Protein 1C96 (pdb70)

InterPro domains:
  IPR000573 Aconitase A/isopropylmalate dehydratase small subunit, swivel domain [PF00694] (583-711)
  IPR001030 Aconitase/3-isopropylmalate dehydratase large subunit, alpha/beta/alpha domain [PF00330] (67-503)
  IPR001030 Aconitase/3-isopropylmalate dehydratase large subunit, alpha/beta/alpha domain [PR00415] (140-153)
  IPR001030 Aconitase/3-isopropylmalate dehydratase large subunit, alpha/beta/alpha domain [PR00415] (163-171)
  IPR001030 Aconitase/3-isopropylmalate dehydratase large subunit, alpha/beta/alpha domain [PR00415] (183-196)
  IPR001030 Aconitase/3-isopropylmalate dehydratase large subunit, alpha/beta/alpha domain [PR00415] (197-212)
  IPR001030 Aconitase/3-isopropylmalate dehydratase large subunit, alpha/beta/alpha domain [PR00415] (259-272)
  IPR001030 Aconitase/3-isopropylmalate dehydratase large subunit, alpha/beta/alpha domain [PR00415] (273-286)
  IPR001030 Aconitase/3-isopropylmalate dehydratase large subunit, alpha/beta/alpha domain [PR00415] (347-361)
  IPR001030 Aconitase/3-isopropylmalate dehydratase large subunit, alpha/beta/alpha domain [PR00415] (381-392)
  IPR001030 Aconitase/3-isopropylmalate dehydratase large subunit, alpha/beta/alpha domain [PR00415] (440-453)
  IPR006248 Aconitase, mitochondrial-like [TIGR01340] (45-775)
  IPR015928 Aconitase/3-isopropylmalate dehydratase, swivel [G3DSA:3.20.19.10] (561-780)
  IPR015931 Aconitase/3-isopropylmalate dehydratase large subunit, alpha/beta/alpha, subdomain 1/3 [G3DSA:3.30.499.10] (29-228)
  IPR015931 Aconitase/3-isopropylmalate dehydratase large subunit, alpha/beta/alpha, subdomain 1/3 [G3DSA:3.30.499.10] (346-517)
  IPR015932 Aconitase, domain 2 [G3DSA:3.40.1060.10] (229-345)
  IPR018136 Aconitase family, 4Fe-4S cluster binding site [PS00450] (377-393)
  IPR018136 Aconitase family, 4Fe-4S cluster binding site [PS01244] (440-453)
  IPR036008 Aconitase, iron-sulfur domain [SSF53732] (33-550)
  IPR050926 Aconitase/IPM Isomerase [PTHR43160] (11-779)

Radius of gyration: 25.07 Å; Cα contacts (8 Å, |Δi|>4): 1935; chains: 1; bounding box: 54×72×79 Å

Structure (mmCIF, N/CA/C/O backbone):
data_1C96
#
_entry.id   1C96
#
_cell.length_a   176.1
_cell.length_b   71.4
_cell.length_c   71.8
_cell.angle_alpha   90
_cell.angle_beta   90
_cell.angle_gamma   90
#
_symmetry.space_group_name_H-M   'P 21 21 2'
#
loop_
_entity.id
_entity.type
_entity.pdbx_description
1 polymer 'MITOCHONDRIAL ACONITASE'
2 non-polymer 'CITRATE ANION'
3 non-polymer 'IRON/SULFUR CLUSTER'
4 non-polymer 'OXYGEN ATOM'
5 water water
#
loop_
_atom_site.group_PDB
_atom_site.id
_atom_site.type_symbol
_atom_site.label_atom_id
_atom_site.label_alt_id
_atom_site.label_comp_id
_atom_site.label_asym_id
_atom_site.label_entity_id
_atom_site.label_seq_id
_atom_site.pdbx_PDB_ins_code
_atom_site.Cartn_x
_atom_site.Cartn_y
_atom_site.Cartn_z
_atom_site.occupancy
_atom_site.B_iso_or_equiv
_atom_site.auth_seq_id
_atom_site.auth_comp_id
_atom_site.auth_asym_id
_atom_site.auth_atom_id
_atom_site.pdbx_PDB_model_num
ATOM 1 N N . ARG A 1 1 ? 65.266 102.496 83.903 1.00 41.28 2 ARG A N 1
ATOM 2 C CA . ARG A 1 1 ? 64.907 101.149 83.531 1.00 41.26 2 ARG A CA 1
ATOM 3 C C . ARG A 1 1 ? 63.838 101.166 82.452 1.00 40.36 2 ARG A C 1
ATOM 4 O O . ARG A 1 1 ? 62.795 101.812 82.562 1.00 40.38 2 ARG A O 1
ATOM 12 N N . ALA A 1 2 ? 64.140 100.448 81.362 1.00 39.32 3 ALA A N 1
ATOM 13 C CA . ALA A 1 2 ? 63.256 100.355 80.196 1.00 37.75 3 ALA A CA 1
ATOM 14 C C . ALA A 1 2 ? 62.171 99.330 80.433 1.00 36.53 3 ALA A C 1
ATOM 15 O O . ALA A 1 2 ? 62.388 98.385 81.193 1.00 36.44 3 ALA A O 1
ATOM 17 N N . LYS A 1 3 ? 61.001 99.583 79.850 1.00 35.43 4 LYS A N 1
ATOM 18 C CA . LYS A 1 3 ? 59.804 98.759 79.912 1.00 34.42 4 LYS A CA 1
ATOM 19 C C . LYS A 1 3 ? 59.320 98.417 78.501 1.00 33.58 4 LYS A C 1
ATOM 20 O O . LYS A 1 3 ? 58.368 98.967 77.933 1.00 33.76 4 LYS A O 1
ATOM 26 N N . VAL A 1 4 ? 60.072 97.451 77.940 1.00 32.43 5 VAL A N 1
ATOM 27 C CA . VAL A 1 4 ? 59.923 96.931 76.593 1.00 31.12 5 VAL A CA 1
ATOM 28 C C . VAL A 1 4 ? 59.401 95.498 76.804 1.00 30.79 5 VAL A C 1
ATOM 29 O O . VAL A 1 4 ? 60.043 94.638 77.408 1.00 30.27 5 VAL A O 1
ATOM 33 N N . ALA A 1 5 ? 58.203 95.224 76.320 1.00 30.52 6 ALA A N 1
ATOM 34 C CA . ALA A 1 5 ? 57.596 93.915 76.454 1.00 30.19 6 ALA A CA 1
ATOM 35 C C . ALA A 1 5 ? 58.234 92.873 75.622 1.00 29.86 6 ALA A C 1
ATOM 36 O O . ALA A 1 5 ? 58.660 93.089 74.515 1.00 29.46 6 ALA A O 1
ATOM 38 N N . MET A 1 6 ? 58.321 91.714 76.220 1.00 29.89 7 MET A N 1
ATOM 39 C CA . MET A 1 6 ? 58.785 90.461 75.627 1.00 30.04 7 MET A CA 1
ATOM 40 C C . MET A 1 6 ? 58.154 90.053 74.296 1.00 29.51 7 MET A C 1
ATOM 41 O O . MET A 1 6 ? 58.841 89.485 73.454 1.00 29.18 7 MET A O 1
ATOM 46 N N . SER A 1 7 ? 56.870 90.300 74.110 1.00 29.42 8 SER A N 1
ATOM 47 C CA . SER A 1 7 ? 56.180 90.001 72.874 1.00 29.58 8 SER A CA 1
ATOM 48 C C . SER A 1 7 ? 54.952 90.866 72.772 1.00 30.17 8 SER A C 1
ATOM 49 O O . SER A 1 7 ? 54.611 91.565 73.717 1.00 29.98 8 SER A O 1
ATOM 52 N N . HIS A 1 8 ? 54.260 90.815 71.646 1.00 30.88 9 HIS A N 1
ATOM 53 C CA . HIS A 1 8 ? 53.001 91.520 71.501 1.00 31.78 9 HIS A CA 1
ATOM 54 C C . HIS A 1 8 ? 51.839 90.949 72.313 1.00 31.65 9 HIS A C 1
ATOM 55 O O . HIS A 1 8 ? 50.779 91.568 72.431 1.00 31.68 9 HIS A O 1
ATOM 62 N N . PHE A 1 9 ? 52.031 89.770 72.906 1.00 31.34 10 PHE A N 1
ATOM 63 C CA . PHE A 1 9 ? 51.024 89.032 73.653 1.00 31.42 10 PHE A CA 1
ATOM 64 C C . PHE A 1 9 ? 51.178 89.174 75.161 1.00 31.39 10 PHE A C 1
ATOM 65 O O . PHE A 1 9 ? 50.243 88.882 75.898 1.00 31.40 10 PHE A O 1
ATOM 73 N N . GLU A 1 10 ? 52.346 89.584 75.680 1.00 31.77 11 GLU A N 1
ATOM 74 C CA . GLU A 1 10 ? 52.575 89.754 77.119 1.00 32.00 11 GLU A CA 1
ATOM 75 C C . GLU A 1 10 ? 53.205 91.118 77.372 1.00 32.51 11 GLU A C 1
ATOM 76 O O . GLU A 1 10 ? 54.409 91.271 77.607 1.00 32.44 11 GLU A O 1
ATOM 82 N N . PRO A 1 11 ? 52.341 92.146 77.317 1.00 33.26 12 PRO A N 1
ATOM 83 C CA . PRO A 1 11 ? 52.676 93.558 77.490 1.00 33.77 12 PRO A CA 1
ATOM 84 C C . PRO A 1 11 ? 53.117 94.062 78.853 1.00 34.08 12 PRO A C 1
ATOM 85 O O . PRO A 1 11 ? 53.738 95.099 79.002 1.00 34.45 12 PRO A O 1
ATOM 89 N N . HIS A 1 12 ? 52.845 93.226 79.833 1.00 34.51 13 HIS A N 1
ATOM 90 C CA . HIS A 1 12 ? 53.099 93.382 81.249 1.00 34.85 13 HIS A CA 1
ATOM 91 C C . HIS A 1 12 ? 54.400 92.629 81.624 1.00 34.23 13 HIS A C 1
ATOM 92 O O . HIS A 1 12 ? 54.880 92.786 82.752 1.00 33.85 13 HIS A O 1
ATOM 99 N N . GLU A 1 13 ? 54.988 91.821 80.705 1.00 33.92 14 GLU A N 1
ATOM 100 C CA . GLU A 1 13 ? 56.250 91.073 80.880 1.00 33.74 14 GLU A CA 1
ATOM 101 C C . GLU A 1 13 ? 57.385 91.703 80.080 1.00 33.13 14 GLU A C 1
ATOM 102 O O . GLU A 1 13 ? 57.450 91.583 78.857 1.00 32.93 14 GLU A O 1
ATOM 108 N N . TYR A 1 14 ? 58.312 92.316 80.814 1.00 32.66 15 TYR A N 1
ATOM 109 C CA . TYR A 1 14 ? 59.408 93.052 80.221 1.00 31.97 15 TYR A CA 1
ATOM 110 C C . TYR A 1 14 ? 60.683 92.252 80.076 1.00 31.22 15 TYR A C 1
ATOM 111 O O . TYR A 1 14 ? 60.944 91.314 80.819 1.00 30.68 15 TYR A O 1
ATOM 120 N N . ILE A 1 15 ? 61.450 92.679 79.063 1.00 30.96 16 ILE A N 1
ATOM 121 C CA . ILE A 1 15 ? 62.805 92.207 78.844 1.00 30.54 16 ILE A CA 1
ATOM 122 C C . ILE A 1 15 ? 63.695 92.778 79.949 1.00 30.60 16 ILE A C 1
ATOM 123 O O . ILE A 1 15 ? 63.683 93.954 80.328 1.00 30.12 16 ILE A O 1
ATOM 128 N N . ARG A 1 16 ? 64.464 91.828 80.480 1.00 30.58 17 ARG A N 1
ATOM 129 C CA . ARG A 1 16 ? 65.371 92.065 81.591 1.00 30.38 17 ARG A CA 1
ATOM 130 C C . ARG A 1 16 ? 66.843 92.078 81.254 1.00 29.70 17 ARG A C 1
ATOM 131 O O . ARG A 1 16 ? 67.624 91.261 81.720 1.00 29.12 17 ARG A O 1
ATOM 139 N N . TYR A 1 17 ? 67.263 93.062 80.479 1.00 29.12 18 TYR A N 1
ATOM 140 C CA . TYR A 1 17 ? 68.658 93.137 80.103 1.00 28.51 18 TYR A CA 1
ATOM 141 C C . TYR A 1 17 ? 69.461 93.711 81.220 1.00 28.65 18 TYR A C 1
ATOM 142 O O . TYR A 1 17 ? 70.655 93.488 81.291 1.00 28.31 18 TYR A O 1
ATOM 151 N N . ASP A 1 18 ? 68.824 94.463 82.092 1.00 29.35 19 ASP A N 1
ATOM 152 C CA . ASP A 1 18 ? 69.486 94.932 83.292 1.00 30.68 19 ASP A CA 1
ATOM 153 C C . ASP A 1 18 ? 69.779 93.785 84.245 1.00 30.44 19 ASP A C 1
ATOM 154 O O . ASP A 1 18 ? 70.828 93.761 84.868 1.00 30.54 19 ASP A O 1
ATOM 159 N N . LEU A 1 19 ? 68.922 92.786 84.361 1.00 30.34 20 LEU A N 1
ATOM 160 C CA . LEU A 1 19 ? 69.258 91.621 85.145 1.00 30.74 20 LEU A CA 1
ATOM 161 C C . LEU A 1 19 ? 70.368 90.796 84.525 1.00 30.28 20 LEU A C 1
ATOM 162 O O . LEU A 1 19 ? 71.211 90.308 85.246 1.00 30.24 20 LEU A O 1
ATOM 167 N N . LEU A 1 20 ? 70.336 90.608 83.200 1.00 30.00 21 LEU A N 1
ATOM 168 C CA . LEU A 1 20 ? 71.366 89.929 82.454 1.00 29.76 21 LEU A CA 1
ATOM 169 C C . LEU A 1 20 ? 72.733 90.575 82.702 1.00 29.86 21 LEU A C 1
ATOM 170 O O . LEU A 1 20 ? 73.658 89.912 83.130 1.00 29.19 21 LEU A O 1
ATOM 175 N N . GLU A 1 21 ? 72.834 91.893 82.492 1.00 30.63 22 GLU A N 1
ATOM 176 C CA . GLU A 1 21 ? 74.045 92.662 82.724 1.00 31.20 22 GLU A CA 1
ATOM 177 C C . GLU A 1 21 ? 74.543 92.602 84.163 1.00 31.19 22 GLU A C 1
ATOM 178 O O . GLU A 1 21 ? 75.741 92.478 84.452 1.00 31.04 22 GLU A O 1
ATOM 184 N N . LYS A 1 22 ? 73.562 92.671 85.058 1.00 31.47 23 LYS A N 1
ATOM 185 C CA . LYS A 1 22 ? 73.844 92.544 86.460 1.00 31.65 23 LYS A CA 1
ATOM 186 C C . LYS A 1 22 ? 74.501 91.228 86.749 1.00 31.62 23 LYS A C 1
ATOM 187 O O . LYS A 1 22 ? 75.462 91.198 87.502 1.00 31.58 23 LYS A O 1
ATOM 193 N N . ASN A 1 23 ? 74.043 90.147 86.142 1.00 31.91 24 ASN A N 1
ATOM 194 C CA . ASN A 1 23 ? 74.594 88.840 86.440 1.00 32.29 24 ASN A CA 1
ATOM 195 C C . ASN A 1 23 ? 75.848 88.537 85.678 1.00 32.85 24 ASN A C 1
ATOM 196 O O . ASN A 1 23 ? 76.676 87.871 86.287 1.00 32.96 24 ASN A O 1
ATOM 201 N N . ILE A 1 24 ? 76.021 89.050 84.442 1.00 33.26 25 ILE A N 1
ATOM 202 C CA . ILE A 1 24 ? 77.247 88.885 83.663 1.00 34.05 25 ILE A CA 1
ATOM 203 C C . ILE A 1 24 ? 78.363 89.577 84.423 1.00 34.99 25 ILE A C 1
ATOM 204 O O . ILE A 1 24 ? 79.473 89.042 84.483 1.00 35.58 25 ILE A O 1
ATOM 209 N N . ASP A 1 25 ? 78.078 90.728 85.051 1.00 35.71 26 ASP A N 1
ATOM 210 C CA . ASP A 1 25 ? 79.135 91.429 85.743 1.00 36.45 26 ASP A CA 1
ATOM 211 C C . ASP A 1 25 ? 79.542 90.700 86.990 1.00 36.26 26 ASP A C 1
ATOM 212 O O . ASP A 1 25 ? 80.729 90.526 87.218 1.00 37.00 26 ASP A O 1
ATOM 217 N N . ILE A 1 26 ? 78.614 90.141 87.720 1.00 35.79 27 ILE A N 1
ATOM 218 C CA . ILE A 1 26 ? 78.960 89.310 88.863 1.00 35.59 27 ILE A CA 1
ATOM 219 C C . ILE A 1 26 ? 79.830 88.109 88.444 1.00 35.54 27 ILE A C 1
ATOM 220 O O . ILE A 1 26 ? 80.821 87.822 89.110 1.00 35.70 27 ILE A O 1
ATOM 225 N N . VAL A 1 27 ? 79.516 87.423 87.349 1.00 35.07 28 VAL A N 1
ATOM 226 C CA . VAL A 1 27 ? 80.198 86.234 86.949 1.00 34.95 28 VAL A CA 1
ATOM 227 C C . VAL A 1 27 ? 81.550 86.572 86.359 1.00 35.77 28 VAL A C 1
ATOM 228 O O . VAL A 1 27 ? 82.490 85.861 86.746 1.00 35.47 28 VAL A O 1
ATOM 232 N N . ARG A 1 28 ? 81.740 87.581 85.465 1.00 36.65 29 ARG A N 1
ATOM 233 C CA . ARG A 1 28 ? 83.116 87.820 84.993 1.00 37.77 29 ARG A CA 1
ATOM 234 C C . ARG A 1 28 ? 84.021 88.366 86.140 1.00 37.64 29 ARG A C 1
ATOM 235 O O . ARG A 1 28 ? 85.245 88.226 86.136 1.00 37.82 29 ARG A O 1
ATOM 243 N N . LYS A 1 29 ? 83.464 88.956 87.206 1.00 37.62 30 LYS A N 1
ATOM 244 C CA . LYS A 1 29 ? 84.235 89.327 88.394 1.00 37.02 30 LYS A CA 1
ATOM 245 C C . LYS A 1 29 ? 84.761 88.064 89.067 1.00 35.94 30 LYS A C 1
ATOM 246 O O . LYS A 1 29 ? 85.822 88.093 89.675 1.00 36.08 30 LYS A O 1
ATOM 252 N N . ARG A 1 30 ? 84.054 86.944 88.994 1.00 34.58 31 ARG A N 1
ATOM 253 C CA . ARG A 1 30 ? 84.542 85.702 89.533 1.00 33.13 31 ARG A CA 1
ATOM 254 C C . ARG A 1 30 ? 85.465 84.976 88.553 1.00 32.84 31 ARG A C 1
ATOM 255 O O . ARG A 1 30 ? 86.487 84.447 88.977 1.00 32.61 31 ARG A O 1
ATOM 263 N N . LEU A 1 31 ? 85.181 84.974 87.232 1.00 32.64 32 LEU A N 1
ATOM 264 C CA . LEU A 1 31 ? 85.936 84.155 86.285 1.00 31.92 32 LEU A CA 1
ATOM 265 C C . LEU A 1 31 ? 87.135 84.867 85.737 1.00 31.57 32 LEU A C 1
ATOM 266 O O . LEU A 1 31 ? 88.088 84.205 85.358 1.00 31.41 32 LEU A O 1
ATOM 271 N N . ASN A 1 32 ? 87.112 86.200 85.734 1.00 31.49 33 ASN A N 1
ATOM 272 C CA . ASN A 1 32 ? 88.192 87.061 85.222 1.00 31.40 33 ASN A CA 1
ATOM 273 C C . ASN A 1 32 ? 88.771 86.745 83.826 1.00 30.71 33 ASN A C 1
ATOM 274 O O . ASN A 1 32 ? 89.991 86.822 83.569 1.00 30.79 33 ASN A O 1
ATOM 279 N N . ARG A 1 33 ? 87.900 86.416 82.854 1.00 29.62 34 ARG A N 1
ATOM 280 C CA . ARG A 1 33 ? 88.343 86.090 81.498 1.00 28.51 34 ARG A CA 1
ATOM 281 C C . ARG A 1 33 ? 87.253 86.587 80.577 1.00 27.61 34 ARG A C 1
ATOM 282 O O . ARG A 1 33 ? 86.132 86.876 81.025 1.00 27.73 34 ARG A O 1
ATOM 290 N N . PRO A 1 34 ? 87.539 86.728 79.286 1.00 26.81 35 PRO A N 1
ATOM 291 C CA . PRO A 1 34 ? 86.534 86.933 78.266 1.00 26.14 35 PRO A CA 1
ATOM 292 C C . PRO A 1 34 ? 85.542 85.778 78.264 1.00 25.74 35 PRO A C 1
ATOM 293 O O . PRO A 1 34 ? 85.920 84.649 78.555 1.00 25.47 35 PRO A O 1
ATOM 297 N N . LEU A 1 35 ? 84.273 86.132 78.004 1.00 25.31 36 LEU A N 1
ATOM 298 C CA . LEU A 1 35 ? 83.147 85.251 77.969 1.00 25.05 36 LEU A CA 1
ATOM 299 C C . LEU A 1 35 ? 82.725 85.110 76.535 1.00 24.96 36 LEU A C 1
ATOM 300 O O . LEU A 1 35 ? 82.727 86.095 75.803 1.00 25.40 36 LEU A O 1
ATOM 305 N N . THR A 1 36 ? 82.290 83.944 76.059 1.00 24.57 37 THR A N 1
ATOM 306 C CA . THR A 1 36 ? 81.774 83.854 74.713 1.00 23.88 37 THR A CA 1
ATOM 307 C C . THR A 1 36 ? 80.376 84.446 74.742 1.00 24.19 37 THR A C 1
ATOM 308 O O . THR A 1 36 ? 79.890 84.791 75.824 1.00 24.37 37 THR A O 1
ATOM 312 N N . LEU A 1 37 ? 79.667 84.535 73.609 1.00 24.43 38 LEU A N 1
ATOM 313 C CA . LEU A 1 37 ? 78.316 85.053 73.621 1.00 24.42 38 LEU A CA 1
ATOM 314 C C . LEU A 1 37 ? 77.365 84.157 74.378 1.00 24.30 38 LEU A C 1
ATOM 315 O O . LEU A 1 37 ? 76.461 84.658 75.063 1.00 24.44 38 LEU A O 1
ATOM 320 N N . SER A 1 38 ? 77.536 82.829 74.187 1.00 24.44 39 SER A N 1
ATOM 321 C CA . SER A 1 38 ? 76.663 81.866 74.839 1.00 24.27 39 SER A CA 1
ATOM 322 C C . SER A 1 38 ? 76.932 81.900 76.327 1.00 23.94 39 SER A C 1
ATOM 323 O O . SER A 1 38 ? 75.959 81.822 77.070 1.00 24.46 39 SER A O 1
ATOM 326 N N . GLU A 1 39 ? 78.185 82.111 76.779 1.00 23.51 40 GLU A N 1
ATOM 327 C CA . GLU A 1 39 ? 78.475 82.243 78.183 1.00 22.80 40 GLU A CA 1
ATOM 328 C C . GLU A 1 39 ? 77.824 83.467 78.777 1.00 22.57 40 GLU A C 1
ATOM 329 O O . GLU A 1 39 ? 77.286 83.400 79.884 1.00 22.38 40 GLU A O 1
ATOM 335 N N . LYS A 1 40 ? 77.877 84.605 78.060 1.00 22.26 41 LYS A N 1
ATOM 336 C CA . LYS A 1 40 ? 77.174 85.795 78.505 1.00 22.19 41 LYS A CA 1
ATOM 337 C C . LYS A 1 40 ? 75.668 85.561 78.769 1.00 22.61 41 LYS A C 1
ATOM 338 O O . LYS A 1 40 ? 75.175 85.833 79.876 1.00 22.64 41 LYS A O 1
ATOM 344 N N . ILE A 1 41 ? 74.935 85.002 77.793 1.00 22.71 42 ILE A N 1
ATOM 345 C CA . ILE A 1 41 ? 73.510 84.802 77.953 1.00 23.22 42 ILE A CA 1
ATOM 346 C C . ILE A 1 41 ? 73.172 83.691 78.936 1.00 23.64 42 ILE A C 1
ATOM 347 O O . ILE A 1 41 ? 72.268 83.883 79.741 1.00 23.46 42 ILE A O 1
ATOM 352 N N . VAL A 1 42 ? 73.913 82.586 78.968 1.00 23.93 43 VAL A N 1
ATOM 353 C CA . VAL A 1 42 ? 73.678 81.524 79.930 1.00 24.44 43 VAL A CA 1
ATOM 354 C C . VAL A 1 42 ? 74.083 81.931 81.346 1.00 24.49 43 VAL A C 1
ATOM 355 O O . VAL A 1 42 ? 73.284 81.838 82.256 1.00 24.41 43 VAL A O 1
ATOM 359 N N . TYR A 1 43 ? 75.296 82.399 81.582 1.00 24.76 44 TYR A N 1
ATOM 360 C CA . TYR A 1 43 ? 75.671 82.789 82.942 1.00 24.96 44 TYR A CA 1
ATOM 361 C C . TYR A 1 43 ? 74.853 84.019 83.340 1.00 25.11 44 TYR A C 1
ATOM 362 O O . TYR A 1 43 ? 74.559 84.150 84.527 1.00 25.32 44 TYR A O 1
ATOM 371 N N . GLY A 1 44 ? 74.384 84.871 82.405 1.00 25.28 45 GLY A N 1
ATOM 372 C CA . GLY A 1 44 ? 73.558 86.003 82.789 1.00 25.36 45 GLY A CA 1
ATOM 373 C C . GLY A 1 44 ? 72.168 85.539 83.242 1.00 25.62 45 GLY A C 1
ATOM 374 O O . GLY A 1 44 ? 71.399 86.308 83.793 1.00 25.34 45 GLY A O 1
ATOM 375 N N . HIS A 1 45 ? 71.794 84.283 82.984 1.00 25.68 46 HIS A N 1
ATOM 376 C CA . HIS A 1 45 ? 70.533 83.758 83.457 1.00 26.19 46 HIS A CA 1
ATOM 377 C C . HIS A 1 45 ? 70.665 82.775 84.657 1.00 26.65 46 HIS A C 1
ATOM 378 O O . HIS A 1 45 ? 69.726 82.023 84.981 1.00 26.70 46 HIS A O 1
ATOM 385 N N . LEU A 1 46 ? 71.809 82.758 85.364 1.00 27.08 47 LEU A N 1
ATOM 386 C CA . LEU A 1 46 ? 71.960 81.860 86.504 1.00 27.73 47 LEU A CA 1
ATOM 387 C C . LEU A 1 46 ? 71.129 82.412 87.669 1.00 28.51 47 LEU A C 1
ATOM 388 O O . LEU A 1 46 ? 70.913 83.627 87.840 1.00 28.32 47 LEU A O 1
ATOM 393 N N . ASP A 1 47 ? 70.542 81.486 88.423 1.00 29.48 48 ASP A N 1
ATOM 394 C CA . ASP A 1 47 ? 69.767 81.795 89.638 1.00 30.22 48 ASP A CA 1
ATOM 395 C C . ASP A 1 47 ? 70.622 82.296 90.817 1.00 30.39 48 ASP A C 1
ATOM 396 O O . ASP A 1 47 ? 70.253 83.175 91.586 1.00 30.37 48 ASP A O 1
ATOM 401 N N . ASP A 1 48 ? 71.832 81.772 90.915 1.00 30.91 49 ASP A N 1
ATOM 402 C CA . ASP A 1 48 ? 72.823 82.190 91.882 1.00 31.27 49 ASP A CA 1
ATOM 403 C C . ASP A 1 48 ? 74.131 82.479 91.146 1.00 30.85 49 ASP A C 1
ATOM 404 O O . ASP A 1 48 ? 75.002 81.620 91.185 1.00 30.53 49 ASP A O 1
ATOM 409 N N . PRO A 1 49 ? 74.321 83.632 90.467 1.00 30.78 50 PRO A N 1
ATOM 410 C CA . PRO A 1 49 ? 75.574 84.032 89.843 1.00 31.00 50 PRO A CA 1
ATOM 411 C C . PRO A 1 49 ? 76.772 84.189 90.765 1.00 31.30 50 PRO A C 1
ATOM 412 O O . PRO A 1 49 ? 77.918 83.970 90.415 1.00 31.09 50 PRO A O 1
ATOM 416 N N . ALA A 1 50 ? 76.517 84.569 91.998 1.00 31.81 51 ALA A N 1
ATOM 417 C CA . ALA A 1 50 ? 77.562 84.738 92.984 1.00 32.05 51 ALA A CA 1
ATOM 418 C C . ALA A 1 50 ? 78.126 83.431 93.475 1.00 32.11 51 ALA A C 1
ATOM 419 O O . ALA A 1 50 ? 79.308 83.342 93.767 1.00 32.12 51 ALA A O 1
ATOM 421 N N . ASN A 1 51 ? 77.321 82.383 93.575 1.00 32.35 52 ASN A N 1
ATOM 422 C CA . ASN A 1 51 ? 77.839 81.119 94.107 1.00 32.73 52 ASN A CA 1
ATOM 423 C C . ASN A 1 51 ? 77.842 79.896 93.207 1.00 32.34 52 ASN A C 1
ATOM 424 O O . ASN A 1 51 ? 78.336 78.860 93.631 1.00 32.52 52 ASN A O 1
ATOM 429 N N . GLN A 1 52 ? 77.295 79.965 91.993 1.00 31.89 53 GLN A N 1
ATOM 430 C CA . GLN A 1 52 ? 77.274 78.861 91.049 1.00 31.29 53 GLN A CA 1
ATOM 431 C C . GLN A 1 52 ? 78.688 78.411 90.732 1.00 31.52 53 GLN A C 1
ATOM 432 O O . GLN A 1 52 ? 79.559 79.235 90.468 1.00 31.13 53 GLN A O 1
ATOM 438 N N . GLU A 1 53 ? 78.971 77.125 90.796 1.00 31.91 54 GLU A N 1
ATOM 439 C CA . GLU A 1 53 ? 80.295 76.683 90.393 1.00 32.75 54 GLU A CA 1
ATOM 440 C C . GLU A 1 53 ? 80.223 76.654 88.878 1.00 32.47 54 GLU A C 1
ATOM 441 O O . GLU A 1 53 ? 79.250 76.135 88.360 1.00 32.61 54 GLU A O 1
ATOM 447 N N . ILE A 1 54 ? 81.121 77.230 88.085 1.00 32.30 55 ILE A N 1
ATOM 448 C CA . ILE A 1 54 ? 81.007 77.298 86.610 1.00 32.26 55 ILE A CA 1
ATOM 449 C C . ILE A 1 54 ? 82.207 76.658 85.919 1.00 32.76 55 ILE A C 1
ATOM 450 O O . ILE A 1 54 ? 83.323 77.202 85.980 1.00 32.45 55 ILE A O 1
ATOM 455 N N . GLU A 1 55 ? 82.012 75.511 85.242 1.00 33.49 56 GLU A N 1
ATOM 456 C CA . GLU A 1 55 ? 83.105 74.873 84.526 1.00 34.11 56 GLU A CA 1
ATOM 457 C C . GLU A 1 55 ? 82.644 74.184 83.281 1.00 33.26 56 GLU A C 1
ATOM 458 O O . GLU A 1 55 ? 81.824 73.269 83.388 1.00 33.22 56 GLU A O 1
ATOM 464 N N . ARG A 1 56 ? 83.189 74.587 82.125 1.00 32.42 57 ARG A N 1
ATOM 465 C CA . ARG A 1 56 ? 82.656 74.059 80.883 1.00 31.84 57 ARG A CA 1
ATOM 466 C C . ARG A 1 56 ? 82.916 72.566 80.819 1.00 32.04 57 ARG A C 1
ATOM 467 O O . ARG A 1 56 ? 83.935 71.969 81.213 1.00 31.94 57 ARG A O 1
ATOM 475 N N . GLY A 1 57 ? 81.759 72.012 80.533 1.00 32.03 58 GLY A N 1
ATOM 476 C CA . GLY A 1 57 ? 81.659 70.584 80.399 1.00 32.36 58 GLY A CA 1
ATOM 477 C C . GLY A 1 57 ? 81.582 69.845 81.722 1.00 32.67 58 GLY A C 1
ATOM 478 O O . GLY A 1 57 ? 81.556 68.631 81.628 1.00 32.93 58 GLY A O 1
ATOM 479 N N . LYS A 1 58 ? 81.576 70.385 82.946 1.00 32.94 59 LYS A N 1
ATOM 480 C CA . LYS A 1 58 ? 81.331 69.476 84.032 1.00 33.33 59 LYS A CA 1
ATOM 481 C C . LYS A 1 58 ? 80.391 69.920 85.128 1.00 32.66 59 LYS A C 1
ATOM 482 O O . LYS A 1 58 ? 79.933 69.128 85.942 1.00 32.66 59 LYS A O 1
ATOM 488 N N . THR A 1 59 ? 80.028 71.183 85.183 1.00 31.67 60 THR A N 1
ATOM 489 C CA . THR A 1 59 ? 79.197 71.669 86.255 1.00 30.71 60 THR A CA 1
ATOM 490 C C . THR A 1 59 ? 77.744 71.744 85.783 1.00 30.25 60 THR A C 1
ATOM 491 O O . THR A 1 59 ? 77.537 71.900 84.586 1.00 30.03 60 THR A O 1
ATOM 495 N N . TYR A 1 60 ? 76.727 71.619 86.663 1.00 29.91 61 TYR A N 1
ATOM 496 C CA . TYR A 1 60 ? 75.311 71.816 86.328 1.00 29.24 61 TYR A CA 1
ATOM 497 C C . TYR A 1 60 ? 74.927 73.193 86.880 1.00 28.96 61 TYR A C 1
ATOM 498 O O . TYR A 1 60 ? 75.142 73.621 88.016 1.00 28.70 61 TYR A O 1
ATOM 507 N N . LEU A 1 61 ? 74.498 73.922 85.870 1.00 28.47 62 LEU A N 1
ATOM 508 C CA . LEU A 1 61 ? 74.041 75.298 85.975 1.00 28.17 62 LEU A CA 1
ATOM 509 C C . LEU A 1 61 ? 72.539 75.358 86.319 1.00 28.12 62 LEU A C 1
ATOM 510 O O . LEU A 1 61 ? 71.729 74.716 85.663 1.00 27.95 62 LEU A O 1
ATOM 515 N N . ARG A 1 62 ? 72.127 76.113 87.341 1.00 27.90 63 ARG A N 1
ATOM 516 C CA . ARG A 1 62 ? 70.753 76.290 87.747 1.00 27.69 63 ARG A CA 1
ATOM 517 C C . ARG A 1 62 ? 70.412 77.603 87.087 1.00 27.44 63 ARG A C 1
ATOM 518 O O . ARG A 1 62 ? 70.982 78.637 87.384 1.00 27.67 63 ARG A O 1
ATOM 526 N N . LEU A 1 63 ? 69.561 77.535 86.090 1.00 27.21 64 LEU A N 1
ATOM 527 C CA . LEU A 1 63 ? 69.173 78.635 85.221 1.00 27.09 64 LEU A CA 1
ATOM 528 C C . LEU A 1 63 ? 67.698 78.976 85.404 1.00 27.34 64 LEU A C 1
ATOM 529 O O . LEU A 1 63 ? 66.913 78.217 85.967 1.00 27.45 64 LEU A O 1
ATOM 534 N N . ARG A 1 64 ? 67.325 80.183 84.956 1.00 27.81 65 ARG A N 1
ATOM 535 C CA . ARG A 1 64 ? 65.979 80.747 85.038 1.00 27.71 65 ARG A CA 1
ATOM 536 C C . ARG A 1 64 ? 65.640 81.179 83.642 1.00 27.14 65 ARG A C 1
ATOM 537 O O . ARG A 1 64 ? 65.903 82.322 83.285 1.00 26.88 65 ARG A O 1
ATOM 545 N N . PRO A 1 65 ? 65.099 80.319 82.789 1.00 26.75 66 PRO A N 1
ATOM 546 C CA . PRO A 1 65 ? 64.678 80.710 81.450 1.00 26.67 66 PRO A CA 1
ATOM 547 C C . PRO A 1 65 ? 63.642 81.838 81.433 1.00 26.69 66 PRO A C 1
ATOM 548 O O . PRO A 1 65 ? 62.899 82.001 82.400 1.00 26.57 66 PRO A O 1
ATOM 552 N N . ASP A 1 66 ? 63.597 82.656 80.380 1.00 26.53 67 ASP A N 1
ATOM 553 C CA . ASP A 1 66 ? 62.631 83.723 80.289 1.00 26.72 67 ASP A CA 1
ATOM 554 C C . ASP A 1 66 ? 61.296 83.188 79.769 1.00 26.89 67 ASP A C 1
ATOM 555 O O . ASP A 1 66 ? 60.250 83.775 80.069 1.00 27.16 67 ASP A O 1
ATOM 560 N N . ARG A 1 67 ? 61.290 82.111 78.957 1.00 26.06 68 ARG A N 1
ATOM 561 C CA . ARG A 1 67 ? 60.045 81.608 78.468 1.00 25.51 68 ARG A CA 1
ATOM 562 C C . ARG A 1 67 ? 60.217 80.209 77.961 1.00 25.39 68 ARG A C 1
ATOM 563 O O . ARG A 1 67 ? 61.340 79.770 77.728 1.00 25.42 68 ARG A O 1
ATOM 571 N N . VAL A 1 68 ? 59.035 79.582 77.824 1.00 25.09 69 VAL A N 1
ATOM 572 C CA . VAL A 1 68 ? 58.805 78.163 77.498 1.00 25.00 69 VAL A CA 1
ATOM 573 C C . VAL A 1 68 ? 57.860 78.020 76.291 1.00 25.25 69 VAL A C 1
ATOM 574 O O . VAL A 1 68 ? 56.809 78.667 76.159 1.00 25.83 69 VAL A O 1
ATOM 578 N N . ALA A 1 69 ? 58.198 77.113 75.379 1.00 25.24 70 ALA A N 1
ATOM 579 C CA . ALA A 1 69 ? 57.337 76.869 74.226 1.00 25.37 70 ALA A CA 1
ATOM 580 C C . ALA A 1 69 ? 57.271 75.360 73.982 1.00 25.49 70 ALA A C 1
ATOM 581 O O . ALA A 1 69 ? 58.232 74.605 74.175 1.00 25.28 70 ALA A O 1
ATOM 583 N N . MET A 1 70 ? 56.079 74.900 73.569 1.00 25.49 71 MET A N 1
ATOM 584 C CA . MET A 1 70 ? 55.787 73.481 73.365 1.00 25.33 71 MET A CA 1
ATOM 585 C C . MET A 1 70 ? 55.019 73.337 72.074 1.00 25.00 71 MET A C 1
ATOM 586 O O . MET A 1 70 ? 54.294 74.218 71.594 1.00 25.14 71 MET A O 1
ATOM 591 N N . GLN A 1 71 ? 55.251 72.223 71.446 1.00 24.71 72 GLN A N 1
ATOM 592 C CA . GLN A 1 71 ? 54.448 71.983 70.274 1.00 25.10 72 GLN A CA 1
ATOM 593 C C . GLN A 1 71 ? 53.496 70.856 70.627 1.00 25.35 72 GLN A C 1
ATOM 594 O O . GLN A 1 71 ? 53.657 70.220 71.685 1.00 24.40 72 GLN A O 1
ATOM 600 N N . ASP A 1 72 ? 52.470 70.679 69.780 1.00 25.64 73 ASP A N 1
ATOM 601 C CA . ASP A 1 72 ? 51.381 69.845 70.271 1.00 26.80 73 ASP A CA 1
ATOM 602 C C . ASP A 1 72 ? 51.592 68.338 70.372 1.00 27.50 73 ASP A C 1
ATOM 603 O O . ASP A 1 72 ? 50.759 67.647 70.962 1.00 27.65 73 ASP A O 1
ATOM 608 N N . ALA A 1 73 ? 52.688 67.816 69.818 1.00 27.93 74 ALA A N 1
ATOM 609 C CA . ALA A 1 73 ? 53.000 66.422 70.032 1.00 28.28 74 ALA A CA 1
ATOM 610 C C . ALA A 1 73 ? 53.799 66.239 71.294 1.00 28.28 74 ALA A C 1
ATOM 611 O O . ALA A 1 73 ? 53.901 65.097 71.728 1.00 28.95 74 ALA A O 1
ATOM 613 N N . THR A 1 74 ? 54.441 67.278 71.855 1.00 27.74 75 THR A N 1
ATOM 614 C CA . THR A 1 74 ? 55.160 67.153 73.118 1.00 27.39 75 THR A CA 1
ATOM 615 C C . THR A 1 74 ? 54.454 68.015 74.179 1.00 27.94 75 THR A C 1
ATOM 616 O O . THR A 1 74 ? 54.925 68.095 75.317 1.00 28.19 75 THR A O 1
ATOM 620 N N . ALA A 1 75 ? 53.320 68.681 73.892 1.00 28.46 76 ALA A N 1
ATOM 621 C CA . ALA A 1 75 ? 52.682 69.529 74.879 1.00 29.12 76 ALA A CA 1
ATOM 622 C C . ALA A 1 75 ? 51.774 68.712 75.747 1.00 29.59 76 ALA A C 1
ATOM 623 O O . ALA A 1 75 ? 51.518 69.046 76.893 1.00 29.84 76 ALA A O 1
ATOM 625 N N . GLN A 1 76 ? 51.271 67.637 75.168 1.00 30.03 77 GLN A N 1
ATOM 626 C CA . GLN A 1 76 ? 50.328 66.764 75.846 1.00 30.34 77 GLN A CA 1
ATOM 627 C C . GLN A 1 76 ? 50.889 66.106 77.109 1.00 30.97 77 GLN A C 1
ATOM 628 O O . GLN A 1 76 ? 50.326 66.269 78.205 1.00 31.34 77 GLN A O 1
ATOM 634 N N . MET A 1 77 ? 52.036 65.427 77.052 1.00 31.19 78 MET A N 1
ATOM 635 C CA . MET A 1 77 ? 52.587 64.825 78.249 1.00 31.33 78 MET A CA 1
ATOM 636 C C . MET A 1 77 ? 53.201 65.891 79.205 1.00 31.23 78 MET A C 1
ATOM 637 O O . MET A 1 77 ? 53.168 65.712 80.451 1.00 31.28 78 MET A O 1
ATOM 642 N N . ALA A 1 78 ? 53.726 67.031 78.656 1.00 30.35 79 ALA A N 1
ATOM 643 C CA . ALA A 1 78 ? 54.229 68.109 79.504 1.00 29.75 79 ALA A CA 1
ATOM 644 C C . ALA A 1 78 ? 53.057 68.696 80.284 1.00 29.79 79 ALA A C 1
ATOM 645 O O . ALA A 1 78 ? 53.217 68.883 81.484 1.00 29.42 79 ALA A O 1
ATOM 647 N N . MET A 1 79 ? 51.858 68.928 79.727 1.00 30.27 80 MET A N 1
ATOM 648 C CA . MET A 1 79 ? 50.826 69.490 80.572 1.00 31.12 80 MET A CA 1
ATOM 649 C C . MET A 1 79 ? 50.195 68.486 81.467 1.00 31.95 80 MET A C 1
ATOM 650 O O . MET A 1 79 ? 49.795 68.934 82.533 1.00 32.22 80 MET A O 1
ATOM 655 N N . LEU A 1 80 ? 50.094 67.183 81.135 1.00 32.77 81 LEU A N 1
ATOM 656 C CA . LEU A 1 80 ? 49.671 66.223 82.169 1.00 34.00 81 LEU A CA 1
ATOM 657 C C . LEU A 1 80 ? 50.603 66.199 83.405 1.00 34.60 81 LEU A C 1
ATOM 658 O O . LEU A 1 80 ? 50.088 66.163 84.514 1.00 34.83 81 LEU A O 1
ATOM 663 N N . GLN A 1 81 ? 51.943 66.295 83.280 1.00 35.32 82 GLN A N 1
ATOM 664 C CA . GLN A 1 81 ? 52.837 66.400 84.410 1.00 36.29 82 GLN A CA 1
ATOM 665 C C . GLN A 1 81 ? 52.703 67.820 85.004 1.00 37.45 82 GLN A C 1
ATOM 666 O O . GLN A 1 81 ? 53.029 67.998 86.181 1.00 37.69 82 GLN A O 1
ATOM 672 N N . PHE A 1 82 ? 52.273 68.896 84.315 1.00 38.68 83 PHE A N 1
ATOM 673 C CA . PHE A 1 82 ? 52.092 70.173 85.000 1.00 39.98 83 PHE A CA 1
ATOM 674 C C . PHE A 1 82 ? 50.779 70.092 85.797 1.00 41.19 83 PHE A C 1
ATOM 675 O O . PHE A 1 82 ? 50.731 70.564 86.938 1.00 41.24 83 PHE A O 1
ATOM 683 N N . ILE A 1 83 ? 49.717 69.477 85.249 1.00 42.56 84 ILE A N 1
ATOM 684 C CA . ILE A 1 83 ? 48.432 69.264 85.918 1.00 43.95 84 ILE A CA 1
ATOM 685 C C . ILE A 1 83 ? 48.626 68.600 87.280 1.00 44.92 84 ILE A C 1
ATOM 686 O O . ILE A 1 83 ? 48.226 69.123 88.316 1.00 45.47 84 ILE A O 1
ATOM 691 N N . SER A 1 84 ? 49.331 67.472 87.207 1.00 45.68 85 SER A N 1
ATOM 692 C CA . SER A 1 84 ? 49.786 66.636 88.299 1.00 46.28 85 SER A CA 1
ATOM 693 C C . SER A 1 84 ? 50.572 67.444 89.326 1.00 46.98 85 SER A C 1
ATOM 694 O O . SER A 1 84 ? 50.467 67.159 90.507 1.00 47.37 85 SER A O 1
ATOM 697 N N . SER A 1 85 ? 51.379 68.475 89.053 1.00 47.69 86 SER A N 1
ATOM 698 C CA . SER A 1 85 ? 52.022 69.244 90.134 1.00 48.15 86 SER A CA 1
ATOM 699 C C . SER A 1 85 ? 51.016 70.114 90.894 1.00 48.48 86 SER A C 1
ATOM 700 O O . SER A 1 85 ? 51.302 70.684 91.956 1.00 48.46 86 SER A O 1
ATOM 703 N N . GLY A 1 86 ? 49.850 70.269 90.244 1.00 48.54 87 GLY A N 1
ATOM 704 C CA . GLY A 1 86 ? 48.728 70.957 90.837 1.00 48.51 87 GLY A CA 1
ATOM 705 C C . GLY A 1 86 ? 49.015 72.420 91.099 1.00 48.37 87 GLY A C 1
ATOM 706 O O . GLY A 1 86 ? 48.523 73.015 92.070 1.00 48.43 87 GLY A O 1
ATOM 707 N N . LEU A 1 87 ? 49.889 72.998 90.257 1.00 47.96 88 LEU A N 1
ATOM 708 C CA . LEU A 1 87 ? 50.092 74.440 90.343 1.00 47.23 88 LEU A CA 1
ATOM 709 C C . LEU A 1 87 ? 48.965 75.127 89.541 1.00 46.38 88 LEU A C 1
ATOM 710 O O . LEU A 1 87 ? 48.528 74.542 88.550 1.00 46.45 88 LEU A O 1
ATOM 715 N N . PRO A 1 88 ? 48.388 76.274 89.953 1.00 45.35 89 PRO A N 1
ATOM 716 C CA . PRO A 1 88 ? 47.166 76.856 89.378 1.00 44.49 89 PRO A CA 1
ATOM 717 C C . PRO A 1 88 ? 47.386 77.696 88.105 1.00 43.81 89 PRO A C 1
ATOM 718 O O . PRO A 1 88 ? 46.486 77.867 87.260 1.00 43.62 89 PRO A O 1
ATOM 722 N N . LYS A 1 89 ? 48.646 78.182 87.984 1.00 42.79 90 LYS A N 1
ATOM 723 C CA . LYS A 1 89 ? 49.140 78.782 86.754 1.00 41.44 90 LYS A CA 1
ATOM 724 C C . LYS A 1 89 ? 50.659 78.717 86.604 1.00 39.83 90 LYS A C 1
ATOM 725 O O . LYS A 1 89 ? 51.391 78.591 87.586 1.00 39.71 90 LYS A O 1
ATOM 731 N N . VAL A 1 90 ? 51.152 78.775 85.350 1.00 37.57 91 VAL A N 1
ATOM 732 C CA . VAL A 1 90 ? 52.585 78.705 85.035 1.00 34.95 91 VAL A CA 1
ATOM 733 C C . VAL A 1 90 ? 53.399 79.945 85.472 1.00 33.67 91 VAL A C 1
ATOM 734 O O . VAL A 1 90 ? 52.902 81.075 85.573 1.00 33.35 91 VAL A O 1
ATOM 738 N N . ALA A 1 91 ? 54.682 79.710 85.721 1.00 32.14 92 ALA A N 1
ATOM 739 C CA . ALA A 1 91 ? 55.524 80.695 86.302 1.00 30.89 92 ALA A CA 1
ATOM 740 C C . ALA A 1 91 ? 56.155 81.743 85.401 1.00 29.95 92 ALA A C 1
ATOM 741 O O . ALA A 1 91 ? 56.497 82.856 85.826 1.00 29.69 92 ALA A O 1
ATOM 743 N N . VAL A 1 92 ? 56.332 81.393 84.130 1.00 29.03 93 VAL A N 1
ATOM 744 C CA . VAL A 1 92 ? 56.934 82.272 83.112 1.00 28.15 93 VAL A CA 1
ATOM 745 C C . VAL A 1 92 ? 56.018 82.289 81.891 1.00 26.95 93 VAL A C 1
ATOM 746 O O . VAL A 1 92 ? 55.162 81.406 81.832 1.00 26.76 93 VAL A O 1
ATOM 750 N N . PRO A 1 93 ? 56.122 83.196 80.883 1.00 26.12 94 PRO A N 1
ATOM 751 C CA . PRO A 1 93 ? 55.387 83.136 79.621 1.00 26.02 94 PRO A CA 1
ATOM 752 C C . PRO A 1 93 ? 55.561 81.808 78.909 1.00 25.77 94 PRO A C 1
ATOM 753 O O . PRO A 1 93 ? 56.693 81.381 78.750 1.00 25.39 94 PRO A O 1
ATOM 757 N N . SER A 1 94 ? 54.475 81.144 78.484 1.00 25.98 95 SER A N 1
ATOM 758 C CA . SER A 1 94 ? 54.540 79.820 77.869 1.00 26.18 95 SER A CA 1
ATOM 759 C C . SER A 1 94 ? 53.568 79.750 76.736 1.00 25.71 95 SER A C 1
ATOM 760 O O . SER A 1 94 ? 52.525 80.375 76.836 1.00 25.74 95 SER A O 1
ATOM 763 N N . THR A 1 95 ? 53.881 78.991 75.690 1.00 25.59 96 THR A N 1
ATOM 764 C CA . THR A 1 95 ? 52.975 78.803 74.566 1.00 25.27 96 THR A CA 1
ATOM 765 C C . THR A 1 95 ? 52.919 77.361 74.100 1.00 25.41 96 THR A C 1
ATOM 766 O O . THR A 1 95 ? 53.876 76.618 74.283 1.00 25.50 96 THR A O 1
ATOM 770 N N . ILE A 1 96 ? 51.752 76.964 73.556 1.00 25.59 97 ILE A N 1
ATOM 771 C CA . ILE A 1 96 ? 51.503 75.688 72.865 1.00 25.65 97 ILE A CA 1
ATOM 772 C C . ILE A 1 96 ? 51.270 76.023 71.385 1.00 25.83 97 ILE A C 1
ATOM 773 O O . ILE A 1 96 ? 50.526 76.971 71.068 1.00 25.96 97 ILE A O 1
ATOM 778 N N . HIS A 1 97 ? 51.875 75.227 70.472 1.00 25.75 98 HIS A N 1
ATOM 779 C CA . HIS A 1 97 ? 51.746 75.496 69.053 1.00 26.05 98 HIS A CA 1
ATOM 780 C C . HIS A 1 97 ? 51.180 74.236 68.420 1.00 26.82 98 HIS A C 1
ATOM 781 O O . HIS A 1 97 ? 51.703 73.144 68.698 1.00 27.11 98 HIS A O 1
ATOM 788 N N . CYS A 1 98 ? 50.089 74.353 67.619 1.00 27.22 99 CYS A N 1
ATOM 789 C CA . CYS A 1 98 ? 49.410 73.191 67.048 1.00 27.85 99 CYS A CA 1
ATOM 790 C C . CYS A 1 98 ? 49.798 72.929 65.614 1.00 27.98 99 CYS A C 1
ATOM 791 O O . CYS A 1 98 ? 49.072 73.203 64.669 1.00 28.89 99 CYS A O 1
ATOM 794 N N . ASP A 1 99 ? 50.962 72.308 65.458 1.00 28.03 100 ASP A N 1
ATOM 795 C CA . ASP A 1 99 ? 51.661 72.083 64.178 1.00 28.05 100 ASP A CA 1
ATOM 796 C C . ASP A 1 99 ? 52.026 70.626 63.795 1.00 28.34 100 ASP A C 1
ATOM 797 O O . ASP A 1 99 ? 52.342 70.328 62.644 1.00 28.28 100 ASP A O 1
ATOM 802 N N . HIS A 1 100 ? 52.085 69.684 64.735 1.00 29.02 101 HIS A N 1
ATOM 803 C CA . HIS A 1 100 ? 52.468 68.307 64.417 1.00 29.38 101 HIS A CA 1
ATOM 804 C C . HIS A 1 100 ? 51.371 67.323 64.062 1.00 29.87 101 HIS A C 1
ATOM 805 O O . HIS A 1 100 ? 51.721 66.240 63.590 1.00 30.37 101 HIS A O 1
ATOM 812 N N . LEU A 1 101 ? 50.082 67.659 64.249 1.00 30.06 102 LEU A N 1
ATOM 813 C CA . LEU A 1 101 ? 49.047 66.706 64.004 1.00 29.97 102 LEU A CA 1
ATOM 814 C C . LEU A 1 101 ? 48.303 66.946 62.710 1.00 30.17 102 LEU A C 1
ATOM 815 O O . LEU A 1 101 ? 47.249 66.365 62.516 1.00 30.57 102 LEU A O 1
ATOM 820 N N . ILE A 1 102 ? 48.817 67.758 61.792 1.00 30.20 103 ILE A N 1
ATOM 821 C CA . ILE A 1 102 ? 48.185 68.019 60.518 1.00 30.24 103 ILE A CA 1
ATOM 822 C C . ILE A 1 102 ? 48.812 67.218 59.375 1.00 30.91 103 ILE A C 1
ATOM 823 O O . ILE A 1 102 ? 49.866 67.631 58.837 1.00 30.50 103 ILE A O 1
ATOM 828 N N . GLU A 1 103 ? 48.132 66.087 59.020 1.00 31.66 104 GLU A N 1
ATOM 829 C CA . GLU A 1 103 ? 48.533 65.203 57.909 1.00 32.81 104 GLU A CA 1
ATOM 830 C C . GLU A 1 103 ? 48.293 65.734 56.484 1.00 33.40 104 GLU A C 1
ATOM 831 O O . GLU A 1 103 ? 47.205 66.153 56.064 1.00 33.43 104 GLU A O 1
ATOM 837 N N . ALA A 1 104 ? 49.390 65.723 55.727 1.00 34.19 105 ALA A N 1
ATOM 838 C CA . ALA A 1 104 ? 49.433 66.193 54.347 1.00 35.30 105 ALA A CA 1
ATOM 839 C C . ALA A 1 104 ? 48.848 65.113 53.464 1.00 36.21 105 ALA A C 1
ATOM 840 O O . ALA A 1 104 ? 49.347 63.991 53.466 1.00 36.38 105 ALA A O 1
ATOM 842 N N . GLN A 1 105 ? 47.764 65.416 52.758 1.00 37.65 106 GLN A N 1
ATOM 843 C CA . GLN A 1 105 ? 47.099 64.466 51.905 1.00 39.24 106 GLN A CA 1
ATOM 844 C C . GLN A 1 105 ? 46.614 65.175 50.638 1.00 40.14 106 GLN A C 1
ATOM 845 O O . GLN A 1 105 ? 47.005 64.896 49.507 1.00 40.21 106 GLN A O 1
ATOM 851 N N . LEU A 1 106 ? 45.778 66.186 50.790 1.00 41.17 107 LEU A N 1
ATOM 852 C CA . LEU A 1 106 ? 45.154 66.935 49.695 1.00 42.11 107 LEU A CA 1
ATOM 853 C C . LEU A 1 106 ? 45.705 68.354 49.476 1.00 42.61 107 LEU A C 1
ATOM 854 O O . LEU A 1 106 ? 45.417 69.012 48.469 1.00 42.61 107 LEU A O 1
ATOM 859 N N . GLY A 1 107 ? 46.423 68.896 50.458 1.00 42.80 108 GLY A N 1
ATOM 860 C CA . GLY A 1 107 ? 46.839 70.268 50.403 1.00 43.32 108 GLY A CA 1
ATOM 861 C C . GLY A 1 107 ? 45.982 71.147 51.307 1.00 43.86 108 GLY A C 1
ATOM 862 O O . GLY A 1 107 ? 44.849 70.881 51.734 1.00 43.84 108 GLY A O 1
ATOM 863 N N . GLY A 1 108 ? 46.679 72.217 51.626 1.00 44.41 109 GLY A N 1
ATOM 864 C CA . GLY A 1 108 ? 46.141 73.370 52.320 1.00 45.29 109 GLY A CA 1
ATOM 865 C C . GLY A 1 108 ? 44.955 73.271 53.237 1.00 45.71 109 GLY A C 1
ATOM 866 O O . GLY A 1 108 ? 45.067 72.677 54.304 1.00 45.56 109 GLY A O 1
ATOM 867 N N . GLU A 1 109 ? 43.791 73.814 52.890 1.00 46.54 110 GLU A N 1
ATOM 868 C CA . GLU A 1 109 ? 42.785 73.780 53.935 1.00 47.47 110 GLU A CA 1
ATOM 869 C C . GLU A 1 109 ? 41.915 72.571 53.948 1.00 46.81 110 GLU A C 1
ATOM 870 O O . GLU A 1 109 ? 41.211 72.401 54.929 1.00 46.83 110 GLU A O 1
ATOM 876 N N . LYS A 1 110 ? 42.019 71.692 52.953 1.00 46.34 111 LYS A N 1
ATOM 877 C CA . LYS A 1 110 ? 41.308 70.428 52.979 1.00 45.99 111 LYS A CA 1
ATOM 878 C C . LYS A 1 110 ? 41.910 69.675 54.162 1.00 45.20 111 LYS A C 1
ATOM 879 O O . LYS A 1 110 ? 41.207 69.310 55.101 1.00 44.83 111 LYS A O 1
ATOM 885 N N . ASP A 1 111 ? 43.254 69.639 54.151 1.00 44.50 112 ASP A N 1
ATOM 886 C CA . ASP A 1 111 ? 44.040 69.008 55.195 1.00 43.70 112 ASP A CA 1
ATOM 887 C C . ASP A 1 111 ? 43.925 69.609 56.561 1.00 43.37 112 ASP A C 1
ATOM 888 O O . ASP A 1 111 ? 43.858 68.861 57.531 1.00 43.07 112 ASP A O 1
ATOM 893 N N . LEU A 1 112 ? 43.875 70.938 56.625 1.00 43.09 113 LEU A N 1
ATOM 894 C CA . LEU A 1 112 ? 43.727 71.581 57.902 1.00 43.14 113 LEU A CA 1
ATOM 895 C C . LEU A 1 112 ? 42.362 71.337 58.562 1.00 43.31 113 LEU A C 1
ATOM 896 O O . LEU A 1 112 ? 42.266 71.046 59.754 1.00 43.14 113 LEU A O 1
ATOM 901 N N . ARG A 1 113 ? 41.296 71.436 57.780 1.00 43.48 114 ARG A N 1
ATOM 902 C CA . ARG A 1 113 ? 39.940 71.195 58.224 1.00 43.92 114 ARG A CA 1
ATOM 903 C C . ARG A 1 113 ? 39.796 69.732 58.687 1.00 43.11 114 ARG A C 1
ATOM 904 O O . ARG A 1 113 ? 39.158 69.461 59.713 1.00 42.90 114 ARG A O 1
ATOM 912 N N . ARG A 1 114 ? 40.468 68.812 57.952 1.00 42.23 115 ARG A N 1
ATOM 913 C CA . ARG A 1 114 ? 40.510 67.385 58.261 1.00 41.67 115 ARG A CA 1
ATOM 914 C C . ARG A 1 114 ? 41.166 67.186 59.606 1.00 41.65 115 ARG A C 1
ATOM 915 O O . ARG A 1 114 ? 40.644 66.486 60.466 1.00 41.58 115 ARG A O 1
ATOM 923 N N . ALA A 1 115 ? 42.288 67.862 59.853 1.00 41.71 116 ALA A N 1
ATOM 924 C CA . ALA A 1 115 ? 42.975 67.707 61.124 1.00 41.74 116 ALA A CA 1
ATOM 925 C C . ALA A 1 115 ? 42.198 68.330 62.261 1.00 41.70 116 ALA A C 1
ATOM 926 O O . ALA A 1 115 ? 42.301 67.861 63.385 1.00 41.84 116 ALA A O 1
ATOM 928 N N . LYS A 1 116 ? 41.391 69.364 62.047 1.00 41.47 117 LYS A N 1
ATOM 929 C CA . LYS A 1 116 ? 40.645 69.915 63.140 1.00 41.34 117 LYS A CA 1
ATOM 930 C C . LYS A 1 116 ? 39.559 68.944 63.589 1.00 41.47 117 LYS A C 1
ATOM 931 O O . LYS A 1 116 ? 39.269 68.854 64.771 1.00 41.43 117 LYS A O 1
ATOM 937 N N . ASP A 1 117 ? 38.974 68.152 62.695 1.00 41.53 118 ASP A N 1
ATOM 938 C CA . ASP A 1 117 ? 37.957 67.223 63.112 1.00 41.81 118 ASP A CA 1
ATOM 939 C C . ASP A 1 117 ? 38.542 65.958 63.686 1.00 41.62 118 ASP A C 1
ATOM 940 O O . ASP A 1 117 ? 38.030 65.513 64.709 1.00 41.66 118 ASP A O 1
ATOM 945 N N . ILE A 1 118 ? 39.627 65.421 63.107 1.00 41.51 119 ILE A N 1
ATOM 946 C CA . ILE A 1 118 ? 40.375 64.260 63.616 1.00 41.18 119 ILE A CA 1
ATOM 947 C C . ILE A 1 118 ? 41.097 64.513 64.931 1.00 40.90 119 ILE A C 1
ATOM 948 O O . ILE A 1 118 ? 41.215 63.602 65.743 1.00 41.12 119 ILE A O 1
ATOM 953 N N . ASN A 1 119 ? 41.641 65.687 65.202 1.00 40.25 120 ASN A N 1
ATOM 954 C CA . ASN A 1 119 ? 42.358 65.850 66.432 1.00 39.84 120 ASN A CA 1
ATOM 955 C C . ASN A 1 119 ? 41.616 66.834 67.295 1.00 39.43 120 ASN A C 1
ATOM 956 O O . ASN A 1 119 ? 42.212 67.493 68.107 1.00 39.46 120 ASN A O 1
ATOM 961 N N . GLN A 1 120 ? 40.291 66.905 67.233 1.00 39.21 121 GLN A N 1
ATOM 962 C CA . GLN A 1 120 ? 39.463 67.802 68.056 1.00 38.97 121 GLN A CA 1
ATOM 963 C C . GLN A 1 120 ? 39.606 67.621 69.571 1.00 38.21 121 GLN A C 1
ATOM 964 O O . GLN A 1 120 ? 39.732 68.586 70.336 1.00 38.09 121 GLN A O 1
ATOM 970 N N . GLU A 1 121 ? 39.677 66.358 69.988 1.00 37.15 122 GLU A N 1
ATOM 971 C CA . GLU A 1 121 ? 39.823 66.008 71.382 1.00 36.00 122 GLU A CA 1
ATOM 972 C C . GLU A 1 121 ? 41.143 66.590 71.906 1.00 35.36 122 GLU A C 1
ATOM 973 O O . GLU A 1 121 ? 41.111 67.266 72.935 1.00 35.56 122 GLU A O 1
ATOM 979 N N . VAL A 1 122 ? 42.276 66.380 71.206 1.00 34.35 123 VAL A N 1
ATOM 980 C CA . VAL A 1 122 ? 43.590 66.853 71.648 1.00 33.13 123 VAL A CA 1
ATOM 981 C C . VAL A 1 122 ? 43.701 68.397 71.613 1.00 32.98 123 VAL A C 1
ATOM 982 O O . VAL A 1 122 ? 44.152 68.998 72.578 1.00 32.84 123 VAL A O 1
ATOM 986 N N . TYR A 1 123 ? 43.269 69.074 70.543 1.00 32.71 124 TYR A N 1
ATOM 987 C CA . TYR A 1 123 ? 43.274 70.513 70.420 1.00 32.64 124 TYR A CA 1
ATOM 988 C C . TYR A 1 123 ? 42.396 71.101 71.509 1.00 33.08 124 TYR A C 1
ATOM 989 O O . TYR A 1 123 ? 42.808 72.127 72.044 1.00 33.40 124 TYR A O 1
ATOM 998 N N . ASN A 1 124 ? 41.247 70.473 71.873 1.00 33.29 125 ASN A N 1
ATOM 999 C CA . ASN A 1 124 ? 40.383 70.923 72.959 1.00 33.52 125 ASN A CA 1
ATOM 1000 C C . ASN A 1 124 ? 41.110 70.869 74.285 1.00 32.94 125 ASN A C 1
ATOM 1001 O O . ASN A 1 124 ? 41.002 71.752 75.121 1.00 32.87 125 ASN A O 1
ATOM 1006 N N . PHE A 1 125 ? 41.776 69.746 74.500 1.00 32.77 126 PHE A N 1
ATOM 1007 C CA . PHE A 1 125 ? 42.519 69.493 75.697 1.00 32.84 126 PHE A CA 1
ATOM 1008 C C . PHE A 1 125 ? 43.553 70.583 75.870 1.00 32.75 126 PHE A C 1
ATOM 1009 O O . PHE A 1 125 ? 43.557 71.248 76.911 1.00 32.66 126 PHE A O 1
ATOM 1017 N N . LEU A 1 126 ? 44.396 70.772 74.856 1.00 32.52 127 LEU A N 1
ATOM 1018 C CA . LEU A 1 126 ? 45.448 71.765 74.938 1.00 32.51 127 LEU A CA 1
ATOM 1019 C C . LEU A 1 126 ? 44.887 73.199 75.033 1.00 32.32 127 LEU A C 1
ATOM 1020 O O . LEU A 1 126 ? 45.405 73.993 75.832 1.00 32.52 127 LEU A O 1
ATOM 1025 N N . ALA A 1 127 ? 43.814 73.548 74.314 1.00 32.20 128 ALA A N 1
ATOM 1026 C CA . ALA A 1 127 ? 43.225 74.866 74.423 1.00 31.98 128 ALA A CA 1
ATOM 1027 C C . ALA A 1 127 ? 42.668 75.109 75.819 1.00 32.11 128 ALA A C 1
ATOM 1028 O O . ALA A 1 127 ? 42.844 76.201 76.367 1.00 32.35 128 ALA A O 1
ATOM 1030 N N . THR A 1 128 ? 42.061 74.122 76.495 1.00 31.87 129 THR A N 1
ATOM 1031 C CA . THR A 1 128 ? 41.460 74.377 77.810 1.00 31.69 129 THR A CA 1
ATOM 1032 C C . THR A 1 128 ? 42.478 74.240 78.927 1.00 31.89 129 THR A C 1
ATOM 1033 O O . THR A 1 128 ? 42.378 74.896 79.957 1.00 32.30 129 THR A O 1
ATOM 1037 N N . ALA A 1 129 ? 43.468 73.379 78.755 1.00 32.18 130 ALA A N 1
ATOM 1038 C CA . ALA A 1 129 ? 44.635 73.347 79.626 1.00 32.15 130 ALA A CA 1
ATOM 1039 C C . ALA A 1 129 ? 45.388 74.675 79.549 1.00 32.07 130 ALA A C 1
ATOM 1040 O O . ALA A 1 129 ? 45.865 75.143 80.565 1.00 32.31 130 ALA A O 1
ATOM 1042 N N . GLY A 1 130 ? 45.553 75.325 78.389 1.00 31.93 131 GLY A N 1
ATOM 1043 C CA . GLY A 1 130 ? 46.245 76.590 78.293 1.00 31.70 131 GLY A CA 1
ATOM 1044 C C . GLY A 1 130 ? 45.429 77.712 78.882 1.00 31.89 131 GLY A C 1
ATOM 1045 O O . GLY A 1 130 ? 45.949 78.604 79.540 1.00 31.91 131 GLY A O 1
ATOM 1046 N N . ALA A 1 131 ? 44.114 77.719 78.672 1.00 32.12 132 ALA A N 1
ATOM 1047 C CA . ALA A 1 131 ? 43.278 78.775 79.221 1.00 32.12 132 ALA A CA 1
ATOM 1048 C C . ALA A 1 131 ? 43.340 78.705 80.745 1.00 32.32 132 ALA A C 1
ATOM 1049 O O . ALA A 1 131 ? 43.508 79.721 81.411 1.00 32.63 132 ALA A O 1
ATOM 1051 N N . LYS A 1 132 ? 43.336 77.512 81.339 1.00 32.64 133 LYS A N 1
ATOM 1052 C CA . LYS A 1 132 ? 43.385 77.359 82.788 1.00 32.94 133 LYS A CA 1
ATOM 1053 C C . LYS A 1 132 ? 44.719 77.660 83.428 1.00 32.84 133 LYS A C 1
ATOM 1054 O O . LYS A 1 132 ? 44.769 78.336 84.450 1.00 32.99 133 LYS A O 1
ATOM 1060 N N . TYR A 1 133 ? 45.833 77.179 82.894 1.00 32.75 134 TYR A N 1
ATOM 1061 C CA . TYR A 1 133 ? 47.086 77.388 83.559 1.00 32.77 134 TYR A CA 1
ATOM 1062 C C . TYR A 1 133 ? 47.796 78.650 83.068 1.00 32.37 134 TYR A C 1
ATOM 1063 O O . TYR A 1 133 ? 48.848 79.019 83.594 1.00 32.48 134 TYR A O 1
ATOM 1072 N N . GLY A 1 134 ? 47.216 79.415 82.117 1.00 31.98 135 GLY A N 1
ATOM 1073 C CA . GLY A 1 134 ? 47.798 80.686 81.660 1.00 31.44 135 GLY A CA 1
ATOM 1074 C C . GLY A 1 134 ? 48.838 80.583 80.534 1.00 31.15 135 GLY A C 1
ATOM 1075 O O . GLY A 1 134 ? 49.779 81.376 80.386 1.00 31.25 135 GLY A O 1
ATOM 1076 N N . VAL A 1 135 ? 48.650 79.577 79.675 1.00 30.42 136 VAL A N 1
ATOM 1077 C CA . VAL A 1 135 ? 49.527 79.276 78.550 1.00 29.96 136 VAL A CA 1
ATOM 1078 C C . VAL A 1 135 ? 48.894 79.780 77.254 1.00 29.33 136 VAL A C 1
ATOM 1079 O O . VAL A 1 135 ? 47.739 79.460 77.011 1.00 29.58 136 VAL A O 1
ATOM 1083 N N . GLY A 1 136 ? 49.614 80.558 76.432 1.00 28.58 137 GLY A N 1
ATOM 1084 C CA . GLY A 1 136 ? 49.147 81.098 75.162 1.00 27.84 137 GLY A CA 1
ATOM 1085 C C . GLY A 1 136 ? 48.961 79.965 74.184 1.00 27.85 137 GLY A C 1
ATOM 1086 O O . GLY A 1 136 ? 49.659 78.955 74.260 1.00 27.67 137 GLY A O 1
ATOM 1087 N N . PHE A 1 137 ? 48.000 80.063 73.259 1.00 27.81 138 PHE A N 1
ATOM 1088 C CA . PHE A 1 137 ? 47.696 78.923 72.439 1.00 27.71 138 PHE A CA 1
ATOM 1089 C C . PHE A 1 137 ? 47.627 79.348 70.992 1.00 28.13 138 PHE A C 1
ATOM 1090 O O . PHE A 1 137 ? 46.853 80.207 70.562 1.00 28.51 138 PHE A O 1
ATOM 1098 N N . TRP A 1 138 ? 48.452 78.670 70.220 1.00 28.20 139 TRP A N 1
ATOM 1099 C CA . TRP A 1 138 ? 48.453 78.923 68.811 1.00 28.38 139 TRP A CA 1
ATOM 1100 C C . TRP A 1 138 ? 47.719 77.733 68.208 1.00 29.07 139 TRP A C 1
ATOM 1101 O O . TRP A 1 138 ? 48.096 76.562 68.362 1.00 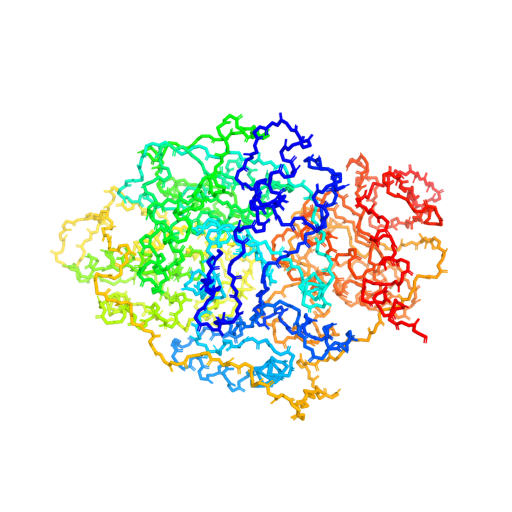29.25 139 TRP A O 1
ATOM 1112 N N . ARG A 1 139 ? 46.607 78.099 67.538 1.00 29.78 140 ARG A N 1
ATOM 1113 C CA . ARG A 1 139 ? 45.674 77.200 66.886 1.00 30.15 140 ARG A CA 1
ATOM 1114 C C . ARG A 1 139 ? 46.226 76.461 65.669 1.00 29.73 140 ARG A C 1
ATOM 1115 O O . ARG A 1 139 ? 47.161 76.938 65.049 1.00 29.76 140 ARG A O 1
ATOM 1123 N N . PRO A 1 140 ? 45.684 75.294 65.289 1.00 29.33 141 PRO A N 1
ATOM 1124 C CA . PRO A 1 140 ? 45.901 74.622 64.021 1.00 28.80 141 PRO A CA 1
ATOM 1125 C C . PRO A 1 140 ? 45.771 75.611 62.889 1.00 28.60 141 PRO A C 1
ATOM 1126 O O . PRO A 1 140 ? 44.759 76.345 62.840 1.00 28.70 141 PRO A O 1
ATOM 1130 N N . GLY A 1 141 ? 46.880 75.592 62.088 1.00 28.13 142 GLY A N 1
ATOM 1131 C CA . GLY A 1 141 ? 47.048 76.449 60.920 1.00 27.56 142 GLY A CA 1
ATOM 1132 C C . GLY A 1 141 ? 47.988 77.607 61.181 1.00 27.27 142 GLY A C 1
ATOM 1133 O O . GLY A 1 141 ? 48.483 78.240 60.266 1.00 27.25 142 GLY A O 1
ATOM 1134 N N . SER A 1 142 ? 48.292 77.922 62.427 1.00 27.07 143 SER A N 1
ATOM 1135 C CA . SER A 1 142 ? 49.138 79.044 62.775 1.00 26.57 143 SER A CA 1
ATOM 1136 C C . SER A 1 142 ? 50.528 78.964 62.195 1.00 26.65 143 SER A C 1
ATOM 1137 O O . SER A 1 142 ? 51.010 80.000 61.785 1.00 26.48 143 SER A O 1
ATOM 1140 N N . GLY A 1 143 ? 51.170 77.793 62.109 1.00 26.57 144 GLY A N 1
ATOM 1141 C CA . GLY A 1 143 ? 52.551 77.689 61.654 1.00 26.66 144 GLY A CA 1
ATOM 1142 C C . GLY A 1 143 ? 53.437 76.841 62.552 1.00 26.73 144 GLY A C 1
ATOM 1143 O O . GLY A 1 143 ? 53.142 76.565 63.716 1.00 27.25 144 GLY A O 1
ATOM 1144 N N . ILE A 1 144 ? 54.547 76.371 62.023 1.00 26.39 145 ILE A N 1
ATOM 1145 C CA . ILE A 1 144 ? 55.523 75.558 62.757 1.00 26.06 145 ILE A CA 1
ATOM 1146 C C . ILE A 1 144 ? 56.116 76.338 63.945 1.00 26.03 145 ILE A C 1
ATOM 1147 O O . ILE A 1 144 ? 56.456 77.512 63.807 1.00 25.94 145 ILE A O 1
ATOM 1152 N N . ILE A 1 145 ? 56.198 75.691 65.118 1.00 25.85 146 ILE A N 1
ATOM 1153 C CA . ILE A 1 145 ? 56.591 76.319 66.369 1.00 25.65 146 ILE A CA 1
ATOM 1154 C C . ILE A 1 145 ? 57.782 77.263 66.204 1.00 25.68 146 ILE A C 1
ATOM 1155 O O . ILE A 1 145 ? 57.687 78.394 66.649 1.00 25.70 146 ILE A O 1
ATOM 1160 N N . HIS A 1 146 ? 58.841 76.910 65.483 1.00 25.49 147 HIS A N 1
ATOM 1161 C CA . HIS A 1 146 ? 60.038 77.745 65.444 1.00 25.61 147 HIS A CA 1
ATOM 1162 C C . HIS A 1 146 ? 59.925 79.014 64.649 1.00 25.54 147 HIS A C 1
ATOM 1163 O O . HIS A 1 146 ? 60.588 80.009 64.899 1.00 25.26 147 HIS A O 1
ATOM 1170 N N . GLN A 1 147 ? 59.028 78.912 63.680 1.00 26.00 148 GLN A N 1
ATOM 1171 C CA . GLN A 1 147 ? 58.769 79.985 62.773 1.00 26.44 148 GLN A CA 1
ATOM 1172 C C . GLN A 1 147 ? 57.904 80.989 63.513 1.00 25.80 148 GLN A C 1
ATOM 1173 O O . GLN A 1 147 ? 58.286 82.155 63.499 1.00 25.52 148 GLN A O 1
ATOM 1179 N N . ILE A 1 148 ? 56.774 80.603 64.161 1.00 25.32 149 ILE A N 1
ATOM 1180 C CA . ILE A 1 148 ? 56.041 81.514 65.044 1.00 24.78 149 ILE A CA 1
ATOM 1181 C C . ILE A 1 148 ? 57.005 82.082 66.165 1.00 25.03 149 ILE A C 1
ATOM 1182 O O . ILE A 1 148 ? 56.970 83.298 66.498 1.00 25.34 149 ILE A O 1
ATOM 1187 N N . ILE A 1 149 ? 57.949 81.268 66.730 1.00 24.32 150 ILE A N 1
ATOM 1188 C CA . ILE A 1 149 ? 58.837 81.771 67.753 1.00 23.94 150 ILE A CA 1
ATOM 1189 C C . ILE A 1 149 ? 59.712 82.830 67.149 1.00 23.86 150 ILE A C 1
ATOM 1190 O O . ILE A 1 149 ? 59.730 83.934 67.673 1.00 23.60 150 ILE A O 1
ATOM 1195 N N . LEU A 1 150 ? 60.375 82.592 66.038 1.00 23.62 151 LEU A N 1
ATOM 1196 C CA . LEU A 1 150 ? 61.237 83.613 65.489 1.00 23.48 151 LEU A CA 1
ATOM 1197 C C . LEU A 1 150 ? 60.502 84.914 65.187 1.00 23.63 151 LEU A C 1
ATOM 1198 O O . LEU A 1 150 ? 61.026 85.997 65.438 1.00 23.69 151 LEU A O 1
ATOM 1203 N N . GLU A 1 151 ? 59.240 84.817 64.740 1.00 23.98 152 GLU A N 1
ATOM 1204 C CA . GLU A 1 151 ? 58.413 85.953 64.343 1.00 24.22 152 GLU A CA 1
ATOM 1205 C C . GLU A 1 151 ? 57.858 86.802 65.437 1.00 24.03 152 GLU A C 1
ATOM 1206 O O . GLU A 1 151 ? 57.628 88.002 65.263 1.00 23.87 152 GLU A O 1
ATOM 1212 N N . ASN A 1 152 ? 57.619 86.114 66.544 1.00 23.78 153 ASN A N 1
ATOM 1213 C CA . ASN A 1 152 ? 56.897 86.724 67.635 1.00 23.55 153 ASN A CA 1
ATOM 1214 C C . ASN A 1 152 ? 57.554 86.773 68.967 1.00 23.31 153 ASN A C 1
ATOM 1215 O O . ASN A 1 152 ? 57.316 87.731 69.679 1.00 23.51 153 ASN A O 1
ATOM 1220 N N . TYR A 1 153 ? 58.381 85.769 69.234 1.00 23.28 154 TYR A N 1
ATOM 1221 C CA . TYR A 1 153 ? 58.968 85.497 70.530 1.00 23.29 154 TYR A CA 1
ATOM 1222 C C . TYR A 1 153 ? 60.474 85.540 70.802 1.00 23.73 154 TYR A C 1
ATOM 1223 O O . TYR A 1 153 ? 60.867 85.853 71.933 1.00 24.11 154 TYR A O 1
ATOM 1232 N N . ALA A 1 154 ? 61.373 85.163 69.869 1.00 23.89 155 ALA A N 1
ATOM 1233 C CA . ALA A 1 154 ? 62.825 85.217 70.038 1.00 24.07 155 ALA A CA 1
ATOM 1234 C C . ALA A 1 154 ? 63.339 86.649 69.921 1.00 24.27 155 ALA A C 1
ATOM 1235 O O . ALA A 1 154 ? 62.893 87.369 69.023 1.00 24.57 155 ALA A O 1
ATOM 1237 N N . TYR A 1 155 ? 64.279 87.050 70.801 1.00 24.28 156 TYR A N 1
ATOM 1238 C CA . TYR A 1 155 ? 64.959 88.335 70.715 1.00 24.13 156 TYR A CA 1
ATOM 1239 C C . TYR A 1 155 ? 66.358 88.145 71.268 1.00 23.89 156 TYR A C 1
ATOM 1240 O O . TYR A 1 155 ? 66.599 87.131 71.939 1.00 23.80 156 TYR A O 1
ATOM 1249 N N . PRO A 1 156 ? 67.309 89.025 70.983 1.00 23.38 157 PRO A N 1
ATOM 1250 C CA . PRO A 1 156 ? 68.663 88.938 71.483 1.00 23.55 157 PRO A CA 1
ATOM 1251 C C . PRO A 1 156 ? 68.769 88.725 73.014 1.00 23.72 157 PRO A C 1
ATOM 1252 O O . PRO A 1 156 ? 68.082 89.376 73.823 1.00 23.77 157 PRO A O 1
ATOM 1256 N N . GLY A 1 157 ? 69.612 87.772 73.442 1.00 23.77 158 GLY A N 1
ATOM 1257 C CA . GLY A 1 157 ? 69.812 87.535 74.859 1.00 23.88 158 GLY A CA 1
ATOM 1258 C C . GLY A 1 157 ? 68.666 86.848 75.623 1.00 24.04 158 GLY A C 1
ATOM 1259 O O . GLY A 1 157 ? 68.803 86.721 76.863 1.00 24.43 158 GLY A O 1
ATOM 1260 N N . VAL A 1 158 ? 67.533 86.445 74.971 1.00 23.31 159 VAL A N 1
ATOM 1261 C CA . VAL A 1 158 ? 66.491 85.657 75.613 1.00 22.84 159 VAL A CA 1
ATOM 1262 C C . VAL A 1 158 ? 67.087 84.279 75.910 1.00 23.25 159 VAL A C 1
ATOM 1263 O O . VAL A 1 158 ? 68.122 83.907 75.336 1.00 23.23 159 VAL A O 1
ATOM 1267 N N . LEU A 1 159 ? 66.487 83.612 76.924 1.00 23.33 160 LEU A N 1
ATOM 1268 C CA . LEU A 1 159 ? 66.768 82.202 77.221 1.00 23.63 160 LEU A CA 1
ATOM 1269 C C . LEU A 1 159 ? 65.419 81.527 77.226 1.00 23.55 160 LEU A C 1
ATOM 1270 O O . LEU A 1 159 ? 64.576 81.715 78.066 1.00 23.83 160 LEU A O 1
ATOM 1275 N N . LEU A 1 160 ? 65.228 80.755 76.190 1.00 23.94 161 LEU A N 1
ATOM 1276 C CA . LEU A 1 160 ? 63.992 80.095 75.873 1.00 24.18 161 LEU A CA 1
ATOM 1277 C C . LEU A 1 160 ? 64.245 78.622 75.888 1.00 24.09 161 LEU A C 1
ATOM 1278 O O . LEU A 1 160 ? 65.251 78.182 75.375 1.00 23.97 161 LEU A O 1
ATOM 1283 N N . ILE A 1 161 ? 63.355 77.835 76.493 1.00 24.55 162 ILE A N 1
ATOM 1284 C CA . ILE A 1 161 ? 63.439 76.377 76.360 1.00 24.74 162 ILE A CA 1
ATOM 1285 C C . ILE A 1 161 ? 62.158 75.921 75.726 1.00 24.80 162 ILE A C 1
ATOM 1286 O O . ILE A 1 161 ? 61.095 76.497 75.899 1.00 25.19 162 ILE A O 1
ATOM 1291 N N . GLY A 1 162 ? 62.316 74.949 74.872 1.00 24.96 163 GLY A N 1
ATOM 1292 C CA . GLY A 1 162 ? 61.223 74.467 74.094 1.00 25.46 163 GLY A CA 1
ATOM 1293 C C . GLY A 1 162 ? 61.213 72.954 74.093 1.00 25.90 163 GLY A C 1
ATOM 1294 O O . GLY A 1 162 ? 62.271 72.326 74.158 1.00 26.47 163 GLY A O 1
ATOM 1295 N N . THR A 1 163 ? 60.025 72.324 74.020 1.00 25.62 164 THR A N 1
ATOM 1296 C CA . THR A 1 163 ? 59.954 70.874 73.987 1.00 25.26 164 THR A CA 1
ATOM 1297 C C . THR A 1 163 ? 60.082 70.386 72.572 1.00 25.27 164 THR A C 1
ATOM 1298 O O . THR A 1 163 ? 59.176 69.805 71.990 1.00 25.10 164 THR A O 1
ATOM 1302 N N . ASP A 1 164 ? 61.285 70.649 72.039 1.00 25.64 165 ASP A N 1
ATOM 1303 C CA . ASP A 1 164 ? 61.609 70.285 70.671 1.00 25.98 165 ASP A CA 1
ATOM 1304 C C . ASP A 1 164 ? 63.118 70.465 70.408 1.00 26.09 165 ASP A C 1
ATOM 1305 O O . ASP A 1 164 ? 63.724 71.428 70.849 1.00 26.55 165 ASP A O 1
ATOM 1310 N N . SER A 1 165 ? 63.734 69.579 69.629 1.00 25.99 166 SER A N 1
ATOM 1311 C CA . SER A 1 165 ? 65.136 69.603 69.191 1.00 25.71 166 SER A CA 1
ATOM 1312 C C . SER A 1 165 ? 65.611 70.813 68.440 1.00 24.95 166 SER A C 1
ATOM 1313 O O . SER A 1 165 ? 66.801 71.151 68.493 1.00 24.86 166 SER A O 1
ATOM 1316 N N . HIS A 1 166 ? 64.678 71.340 67.625 1.00 24.20 167 HIS A N 1
ATOM 1317 C CA . HIS A 1 166 ? 64.958 72.445 66.732 1.00 23.81 167 HIS A CA 1
ATOM 1318 C C . HIS A 1 166 ? 64.644 73.796 67.298 1.00 23.36 167 HIS A C 1
ATOM 1319 O O . HIS A 1 166 ? 64.697 74.794 66.618 1.00 23.37 167 HIS A O 1
ATOM 1326 N N . THR A 1 167 ? 64.397 73.882 68.608 1.00 23.74 168 THR A N 1
ATOM 1327 C CA . THR A 1 167 ? 64.272 75.137 69.350 1.00 24.30 168 THR A CA 1
ATOM 1328 C C . THR A 1 167 ? 65.518 76.001 69.153 1.00 24.02 168 THR A C 1
ATOM 1329 O O . THR A 1 167 ? 65.322 77.218 69.016 1.00 24.17 168 THR A O 1
ATOM 1333 N N . PRO A 1 168 ? 66.775 75.486 69.030 1.00 23.54 169 PRO A N 1
ATOM 1334 C CA . PRO A 1 168 ? 67.978 76.222 68.610 1.00 24.40 169 PRO A CA 1
ATOM 1335 C C . PRO A 1 168 ? 67.880 77.178 67.416 1.00 24.08 169 PRO A C 1
ATOM 1336 O O . PRO A 1 168 ? 68.751 78.038 67.247 1.00 24.35 169 PRO A O 1
ATOM 1340 N N . ASN A 1 169 ? 66.829 77.001 66.569 1.00 23.59 170 ASN A N 1
ATOM 1341 C CA . ASN A 1 169 ? 66.468 77.866 65.475 1.00 23.24 170 ASN A CA 1
ATOM 1342 C C . ASN A 1 169 ? 66.446 79.325 65.933 1.00 22.94 170 ASN A C 1
ATOM 1343 O O . ASN A 1 169 ? 66.863 80.161 65.152 1.00 22.60 170 ASN A O 1
ATOM 1348 N N . GLY A 1 170 ? 65.989 79.638 67.174 1.00 22.88 171 GLY A N 1
ATOM 1349 C CA . GLY A 1 170 ? 65.873 81.010 67.681 1.00 23.04 171 GLY A CA 1
ATOM 1350 C C . GLY A 1 170 ? 67.195 81.741 67.888 1.00 23.51 171 GLY A C 1
ATOM 1351 O O . GLY A 1 170 ? 67.186 82.951 68.150 1.00 23.98 171 GLY A O 1
ATOM 1352 N N . GLY A 1 171 ? 68.327 81.002 67.800 1.00 23.60 172 GLY A N 1
ATOM 1353 C CA . GLY A 1 171 ? 69.659 81.554 67.876 1.00 23.45 172 GLY A CA 1
ATOM 1354 C C . GLY A 1 171 ? 69.953 82.445 66.684 1.00 23.65 172 GLY A C 1
ATOM 1355 O O . GLY A 1 171 ? 70.891 83.246 66.774 1.00 23.83 172 GLY A O 1
ATOM 1356 N N . GLY A 1 172 ? 69.179 82.316 65.566 1.00 23.54 173 GLY A N 1
ATOM 1357 C CA . GLY A 1 172 ? 69.245 83.254 64.438 1.00 22.69 173 GLY A CA 1
ATOM 1358 C C . GLY A 1 172 ? 68.817 84.669 64.824 1.00 22.40 173 GLY A C 1
ATOM 1359 O O . GLY A 1 172 ? 69.097 85.627 64.113 1.00 22.22 173 GLY A O 1
ATOM 1360 N N . LEU A 1 173 ? 68.141 84.841 65.957 1.00 22.48 174 LEU A N 1
ATOM 1361 C CA . LEU A 1 173 ? 67.834 86.146 66.491 1.00 23.03 174 LEU A CA 1
ATOM 1362 C C . LEU A 1 173 ? 68.602 86.481 67.766 1.00 23.01 174 LEU A C 1
ATOM 1363 O O . LEU A 1 173 ? 68.196 87.261 68.620 1.00 23.74 174 LEU A O 1
ATOM 1368 N N . GLY A 1 174 ? 69.786 85.889 67.901 1.00 22.86 175 GLY A N 1
ATOM 1369 C CA . GLY A 1 174 ? 70.705 86.167 68.988 1.00 22.82 175 GLY A CA 1
ATOM 1370 C C . GLY A 1 174 ? 70.318 85.677 70.389 1.00 23.12 175 GLY A C 1
ATOM 1371 O O . GLY A 1 174 ? 70.926 86.145 71.349 1.00 23.20 175 GLY A O 1
ATOM 1372 N N . GLY A 1 175 ? 69.320 84.786 70.560 1.00 23.22 176 GLY A N 1
ATOM 1373 C CA . GLY A 1 175 ? 68.947 84.267 71.845 1.00 23.26 176 GLY A CA 1
ATOM 1374 C C . GLY A 1 175 ? 69.494 82.882 72.049 1.00 23.54 176 GLY A C 1
ATOM 1375 O O . GLY A 1 175 ? 69.989 82.258 71.115 1.00 24.09 176 GLY A O 1
ATOM 1376 N N . ILE A 1 176 ? 69.449 82.392 73.275 1.00 23.12 177 ILE A N 1
ATOM 1377 C CA . ILE A 1 176 ? 69.837 81.036 73.573 1.00 22.76 177 ILE A CA 1
ATOM 1378 C C . ILE A 1 176 ? 68.549 80.225 73.803 1.00 23.07 177 ILE A C 1
ATOM 1379 O O . ILE A 1 176 ? 67.854 80.382 74.820 1.00 23.19 177 ILE A O 1
ATOM 1384 N N . CYS A 1 177 ? 68.294 79.314 72.844 1.00 23.04 178 CYS A N 1
ATOM 1385 C CA . CYS A 1 177 ? 67.051 78.561 72.741 1.00 23.30 178 CYS A CA 1
ATOM 1386 C C . CYS A 1 177 ? 67.401 77.075 72.696 1.00 23.18 178 CYS A C 1
ATOM 1387 O O . CYS A 1 177 ? 68.107 76.624 71.796 1.00 23.07 178 CYS A O 1
ATOM 1390 N N . ILE A 1 178 ? 66.895 76.310 73.686 1.00 22.87 179 ILE A N 1
ATOM 1391 C CA . ILE A 1 178 ? 67.397 74.987 73.941 1.00 22.67 179 ILE A CA 1
ATOM 1392 C C . ILE A 1 178 ? 66.232 74.052 74.060 1.00 22.65 179 ILE A C 1
ATOM 1393 O O . ILE A 1 178 ? 65.274 74.270 74.783 1.00 22.86 179 ILE A O 1
ATOM 1398 N N . GLY A 1 179 ? 66.338 72.952 73.334 1.00 22.49 180 GLY A N 1
ATOM 1399 C CA . GLY A 1 179 ? 65.320 71.942 73.414 1.00 22.38 180 GLY A CA 1
ATOM 1400 C C . GLY A 1 179 ? 65.481 71.064 74.615 1.00 22.05 180 GLY A C 1
ATOM 1401 O O . GLY A 1 179 ? 66.553 70.702 75.076 1.00 21.66 180 GLY A O 1
ATOM 1402 N N . VAL A 1 180 ? 64.330 70.707 75.118 1.00 22.46 181 VAL A N 1
ATOM 1403 C CA . VAL A 1 180 ? 64.251 69.878 76.303 1.00 23.05 181 VAL A CA 1
ATOM 1404 C C . VAL A 1 180 ? 63.048 68.965 76.149 1.00 23.53 181 VAL A C 1
ATOM 1405 O O . VAL A 1 180 ? 62.233 69.104 75.247 1.00 23.50 181 VAL A O 1
ATOM 1409 N N . GLY A 1 181 ? 62.992 67.985 77.046 1.00 24.22 182 GLY A N 1
ATOM 1410 C CA . GLY A 1 181 ? 61.843 67.117 77.187 1.00 24.55 182 GLY A CA 1
ATOM 1411 C C . GLY A 1 181 ? 60.788 67.832 78.030 1.00 25.09 182 GLY A C 1
ATOM 1412 O O . GLY A 1 181 ? 61.109 68.789 78.724 1.00 24.76 182 GLY A O 1
ATOM 1413 N N . GLY A 1 182 ? 59.523 67.388 77.928 1.00 25.44 183 GLY A N 1
ATOM 1414 C CA . GLY A 1 182 ? 58.396 67.944 78.652 1.00 25.97 183 GLY A CA 1
ATOM 1415 C C . GLY A 1 182 ? 58.599 68.189 80.145 1.00 26.45 183 GLY A C 1
ATOM 1416 O O . GLY A 1 182 ? 58.233 69.263 80.592 1.00 26.96 183 GLY A O 1
ATOM 1417 N N . ALA A 1 183 ? 59.130 67.223 80.926 1.00 26.64 184 ALA A N 1
ATOM 1418 C CA . ALA A 1 183 ? 59.453 67.323 82.341 1.00 27.14 184 ALA A CA 1
ATOM 1419 C C . ALA A 1 183 ? 60.415 68.464 82.684 1.00 27.65 184 ALA A C 1
ATOM 1420 O O . ALA A 1 183 ? 60.286 69.015 83.773 1.00 27.85 184 ALA A O 1
ATOM 1422 N N . ASP A 1 184 ? 61.347 68.888 81.811 1.00 28.33 185 ASP A N 1
ATOM 1423 C CA . ASP A 1 184 ? 62.114 70.118 82.037 1.00 29.32 185 ASP A CA 1
ATOM 1424 C C . ASP A 1 184 ? 61.265 71.391 81.886 1.00 29.28 185 ASP A C 1
ATOM 1425 O O . ASP A 1 184 ? 61.393 72.322 82.701 1.00 29.57 185 ASP A O 1
ATOM 1430 N N . ALA A 1 185 ? 60.414 71.435 80.840 1.00 28.79 186 ALA A N 1
ATOM 1431 C CA . ALA A 1 185 ? 59.525 72.565 80.627 1.00 28.70 186 ALA A CA 1
ATOM 1432 C C . ALA A 1 185 ? 58.581 72.706 81.796 1.00 28.31 186 ALA A C 1
ATOM 1433 O O . ALA A 1 185 ? 58.284 73.837 82.144 1.00 28.50 186 ALA A O 1
ATOM 1435 N N . VAL A 1 186 ? 58.150 71.578 82.413 1.00 28.38 187 VAL A N 1
ATOM 1436 C CA . VAL A 1 186 ? 57.309 71.518 83.617 1.00 28.11 187 VAL A CA 1
ATOM 1437 C C . VAL A 1 186 ? 58.081 72.157 84.755 1.00 28.26 187 VAL A C 1
ATOM 1438 O O . VAL A 1 186 ? 57.505 72.925 85.521 1.00 28.31 187 VAL A O 1
ATOM 1442 N N . ASP A 1 187 ? 59.380 71.905 84.869 1.00 28.33 188 ASP A N 1
ATOM 1443 C CA . ASP A 1 187 ? 60.131 72.526 85.916 1.00 28.75 188 ASP A CA 1
ATOM 1444 C C . ASP A 1 187 ? 60.069 74.016 85.836 1.00 28.82 188 ASP A C 1
ATOM 1445 O O . ASP A 1 187 ? 59.740 74.627 86.838 1.00 29.48 188 ASP A O 1
ATOM 1450 N N . VAL A 1 188 ? 60.295 74.624 84.675 1.00 28.51 189 VAL A N 1
ATOM 1451 C CA . VAL A 1 188 ? 60.336 76.079 84.593 1.00 28.05 189 VAL A CA 1
ATOM 1452 C C . VAL A 1 188 ? 58.961 76.715 84.680 1.00 27.92 189 VAL A C 1
ATOM 1453 O O . VAL A 1 188 ? 58.849 77.782 85.283 1.00 28.01 189 VAL A O 1
ATOM 1457 N N . MET A 1 189 ? 57.909 76.096 84.127 1.00 27.85 190 MET A N 1
ATOM 1458 C CA . MET A 1 189 ? 56.523 76.552 84.281 1.00 28.20 190 MET A CA 1
ATOM 1459 C C . MET A 1 189 ? 56.057 76.431 85.737 1.00 28.62 190 MET A C 1
ATOM 1460 O O . MET A 1 189 ? 55.269 77.211 86.244 1.00 28.65 190 MET A O 1
ATOM 1465 N N . ALA A 1 190 ? 56.594 75.460 86.485 1.00 29.12 191 ALA A N 1
ATOM 1466 C CA . ALA A 1 190 ? 56.303 75.273 87.877 1.00 29.62 191 ALA A CA 1
ATOM 1467 C C . ALA A 1 190 ? 57.155 76.104 88.777 1.00 30.14 191 ALA A C 1
ATOM 1468 O O . ALA A 1 190 ? 56.848 76.103 89.962 1.00 30.97 191 ALA A O 1
ATOM 1470 N N . GLY A 1 191 ? 58.246 76.743 88.305 1.00 30.42 192 GLY A N 1
ATOM 1471 C CA . GLY A 1 191 ? 59.051 77.674 89.090 1.00 30.30 192 GLY A CA 1
ATOM 1472 C C . GLY A 1 191 ? 60.344 77.123 89.585 1.00 30.41 192 GLY A C 1
ATOM 1473 O O . GLY A 1 191 ? 61.022 77.764 90.365 1.00 30.54 192 GLY A O 1
ATOM 1474 N N . ILE A 1 192 ? 60.657 75.926 89.141 1.00 30.47 193 ILE A N 1
ATOM 1475 C CA . ILE A 1 192 ? 61.859 75.212 89.540 1.00 30.70 193 ILE A CA 1
ATOM 1476 C C . ILE A 1 192 ? 63.039 75.670 88.694 1.00 30.42 193 ILE A C 1
ATOM 1477 O O . ILE A 1 192 ? 62.878 76.059 87.526 1.00 30.66 193 ILE A O 1
ATOM 1482 N N . PRO A 1 193 ? 64.262 75.730 89.262 1.00 30.16 194 PRO A N 1
ATOM 1483 C CA . PRO A 1 193 ? 65.470 76.069 88.504 1.00 30.18 194 PRO A CA 1
ATOM 1484 C C . PRO A 1 193 ? 65.664 75.009 87.446 1.00 29.57 194 PRO A C 1
ATOM 1485 O O . PRO A 1 193 ? 65.471 73.826 87.722 1.00 29.53 194 PRO A O 1
ATOM 1489 N N . TRP A 1 194 ? 65.905 75.429 86.208 1.00 28.78 195 TRP A N 1
ATOM 1490 C CA . TRP A 1 194 ? 66.259 74.484 85.158 1.00 28.17 195 TRP A CA 1
ATOM 1491 C C . TRP A 1 194 ? 67.776 74.194 85.130 1.00 27.81 195 TRP A C 1
ATOM 1492 O O . TRP A 1 194 ? 68.610 75.076 85.025 1.00 27.81 195 TRP A O 1
ATOM 1503 N N . GLU A 1 195 ? 68.166 72.942 85.256 1.00 27.32 196 GLU A N 1
ATOM 1504 C CA . GLU A 1 195 ? 69.549 72.615 85.264 1.00 27.25 196 GLU A CA 1
ATOM 1505 C C . GLU A 1 195 ? 70.101 72.162 83.942 1.00 26.67 196 GLU A C 1
ATOM 1506 O O . GLU A 1 195 ? 69.541 71.320 83.244 1.00 26.71 196 GLU A O 1
ATOM 1512 N N . LEU A 1 196 ? 71.260 72.735 83.640 1.00 25.97 197 LEU A N 1
ATOM 1513 C CA . LEU A 1 196 ? 71.933 72.478 82.387 1.00 25.29 197 LEU A CA 1
ATOM 1514 C C . LEU A 1 196 ? 73.433 72.299 82.584 1.00 24.76 197 LEU A C 1
ATOM 1515 O O . LEU A 1 196 ? 74.146 73.127 83.136 1.00 24.64 197 LEU A O 1
ATOM 1520 N N . LYS A 1 197 ? 73.916 71.185 82.065 1.00 24.44 198 LYS A N 1
ATOM 1521 C CA . LYS A 1 197 ? 75.332 70.950 82.054 1.00 24.75 198 LYS A CA 1
ATOM 1522 C C . LYS A 1 197 ? 76.019 71.977 81.193 1.00 25.13 198 LYS A C 1
ATOM 1523 O O . LYS A 1 197 ? 75.784 72.146 80.000 1.00 25.08 198 LYS A O 1
ATOM 1529 N N . CYS A 1 198 ? 76.872 72.682 81.940 1.00 25.69 199 CYS A N 1
ATOM 1530 C CA . CYS A 1 198 ? 77.671 73.792 81.465 1.00 25.89 199 CYS A CA 1
ATOM 1531 C C . CYS A 1 198 ? 78.296 73.477 80.142 1.00 25.91 199 CYS A C 1
ATOM 1532 O O . CYS A 1 198 ? 79.148 72.616 80.055 1.00 26.18 199 CYS A O 1
ATOM 1535 N N . PRO A 1 199 ? 77.842 74.105 79.047 1.00 26.27 200 PRO A N 1
ATOM 1536 C CA . PRO A 1 199 ? 78.390 73.847 77.702 1.00 25.95 200 PRO A CA 1
ATOM 1537 C C . PRO A 1 199 ? 79.822 74.300 77.439 1.00 25.92 200 PRO A C 1
ATOM 1538 O O . PRO A 1 199 ? 80.328 75.325 77.921 1.00 25.59 200 PRO A O 1
ATOM 1542 N N . LYS A 1 200 ? 80.449 73.417 76.663 1.00 26.27 201 LYS A N 1
ATOM 1543 C CA . LYS A 1 200 ? 81.725 73.711 76.030 1.00 26.75 201 LYS A CA 1
ATOM 1544 C C . LYS A 1 200 ? 81.313 74.532 74.802 1.00 26.60 201 LYS A C 1
ATOM 1545 O O . LYS A 1 200 ? 80.118 74.576 74.456 1.00 26.37 201 LYS A O 1
ATOM 1551 N N . VAL A 1 201 ? 82.202 75.271 74.117 1.00 26.14 202 VAL A N 1
ATOM 1552 C CA . VAL A 1 201 ? 81.728 76.162 73.049 1.00 25.74 202 VAL A CA 1
ATOM 1553 C C . VAL A 1 201 ? 82.565 75.953 71.793 1.00 25.68 202 VAL A C 1
ATOM 1554 O O . VAL A 1 201 ? 83.785 75.988 71.834 1.00 25.72 202 VAL A O 1
ATOM 1558 N N . ILE A 1 202 ? 81.883 75.688 70.673 1.00 25.71 203 ILE A N 1
ATOM 1559 C CA . ILE A 1 202 ? 82.548 75.521 69.383 1.00 25.93 203 ILE A CA 1
ATOM 1560 C C . ILE A 1 202 ? 82.435 76.822 68.616 1.00 25.78 203 ILE A C 1
ATOM 1561 O O . ILE A 1 202 ? 81.307 77.296 68.436 1.00 25.38 203 ILE A O 1
ATOM 1566 N N . GLY A 1 203 ? 83.574 77.401 68.188 1.00 25.84 204 GLY A N 1
ATOM 1567 C CA . GLY A 1 203 ? 83.510 78.612 67.368 1.00 26.21 204 GLY A CA 1
ATOM 1568 C C . GLY A 1 203 ? 83.433 78.317 65.875 1.00 26.49 204 GLY A C 1
ATOM 1569 O O . GLY A 1 203 ? 84.286 77.569 65.407 1.00 27.08 204 GLY A O 1
ATOM 1570 N N . VAL A 1 204 ? 82.469 78.758 65.076 1.00 26.78 205 VAL A N 1
ATOM 1571 C CA . VAL A 1 204 ? 82.559 78.559 63.637 1.00 26.95 205 VAL A CA 1
ATOM 1572 C C . VAL A 1 204 ? 82.771 79.945 63.058 1.00 27.35 205 VAL A C 1
ATOM 1573 O O . VAL A 1 204 ? 81.897 80.795 63.187 1.00 27.17 205 VAL A O 1
ATOM 1577 N N . LYS A 1 205 ? 83.990 80.186 62.519 1.00 27.84 206 LYS A N 1
ATOM 1578 C CA . LYS A 1 205 ? 84.352 81.461 61.900 1.00 28.59 206 LYS A CA 1
ATOM 1579 C C . LYS A 1 205 ? 84.016 81.465 60.417 1.00 28.96 206 LYS A C 1
ATOM 1580 O O . LYS A 1 205 ? 84.439 80.644 59.611 1.00 28.75 206 LYS A O 1
ATOM 1586 N N . LEU A 1 206 ? 83.186 82.422 60.071 1.00 29.78 207 LEU A N 1
ATOM 1587 C CA . LEU A 1 206 ? 82.690 82.564 58.738 1.00 30.77 207 LEU A CA 1
ATOM 1588 C C . LEU A 1 206 ? 83.416 83.684 58.039 1.00 31.59 207 LEU A C 1
ATOM 1589 O O . LEU A 1 206 ? 83.464 84.798 58.547 1.00 31.70 207 LEU A O 1
ATOM 1594 N N . THR A 1 207 ? 84.033 83.434 56.894 1.00 32.79 208 THR A N 1
ATOM 1595 C CA . THR A 1 207 ? 84.672 84.519 56.180 1.00 34.08 208 THR A CA 1
ATOM 1596 C C . THR A 1 207 ? 84.064 84.589 54.806 1.00 34.73 208 THR A C 1
ATOM 1597 O O . THR A 1 207 ? 83.368 83.688 54.364 1.00 34.41 208 THR A O 1
ATOM 1601 N N . GLY A 1 208 ? 84.301 85.714 54.143 1.00 35.71 209 GLY A N 1
ATOM 1602 C CA . GLY A 1 208 ? 83.786 85.918 52.802 1.00 37.28 209 GLY A CA 1
ATOM 1603 C C . GLY A 1 208 ? 82.295 86.232 52.804 1.00 38.33 209 GLY A C 1
ATOM 1604 O O . GLY A 1 208 ? 81.767 86.936 53.676 1.00 38.22 209 GLY A O 1
ATOM 1605 N N . SER A 1 209 ? 81.652 85.706 51.755 1.00 39.34 210 SER A N 1
ATOM 1606 C CA . SER A 1 209 ? 80.224 85.866 51.549 1.00 40.56 210 SER A CA 1
ATOM 1607 C C . SER A 1 209 ? 79.581 84.875 50.577 1.00 41.09 210 SER A C 1
ATOM 1608 O O . SER A 1 209 ? 80.124 84.391 49.581 1.00 41.26 210 SER A O 1
ATOM 1611 N N . LEU A 1 210 ? 78.359 84.508 51.000 1.00 41.85 211 LEU A N 1
ATOM 1612 C CA . LEU A 1 210 ? 77.490 83.566 50.313 1.00 42.32 211 LEU A CA 1
ATOM 1613 C C . LEU A 1 210 ? 77.199 84.164 48.952 1.00 42.85 211 LEU A C 1
ATOM 1614 O O . LEU A 1 210 ? 76.937 85.370 48.838 1.00 42.74 211 LEU A O 1
ATOM 1619 N N . SER A 1 211 ? 77.358 83.327 47.927 1.00 43.32 212 SER A N 1
ATOM 1620 C CA . SER A 1 211 ? 77.096 83.790 46.574 1.00 43.87 212 SER A CA 1
ATOM 1621 C C . SER A 1 211 ? 76.328 82.805 45.712 1.00 43.73 212 SER A C 1
ATOM 1622 O O . SER A 1 211 ? 76.448 81.579 45.837 1.00 44.25 212 SER A O 1
ATOM 1625 N N . GLY A 1 212 ? 75.510 83.399 44.839 1.00 43.42 213 GLY A N 1
ATOM 1626 C CA . GLY A 1 212 ? 74.790 82.685 43.807 1.00 42.67 213 GLY A CA 1
ATOM 1627 C C . GLY A 1 212 ? 73.932 81.559 44.315 1.00 42.40 213 GLY A C 1
ATOM 1628 O O . GLY A 1 212 ? 73.001 81.826 45.049 1.00 42.21 213 GLY A O 1
ATOM 1629 N N . TRP A 1 213 ? 74.205 80.300 43.979 1.00 42.32 214 TRP A N 1
ATOM 1630 C CA . TRP A 1 213 ? 73.340 79.207 44.421 1.00 42.23 214 TRP A CA 1
ATOM 1631 C C . TRP A 1 213 ? 73.488 78.759 45.857 1.00 41.69 214 TRP A C 1
ATOM 1632 O O . TRP A 1 213 ? 72.559 78.175 46.435 1.00 41.47 214 TRP A O 1
ATOM 1643 N N . THR A 1 214 ? 74.676 79.074 46.416 1.00 40.89 215 THR A N 1
ATOM 1644 C CA . THR A 1 214 ? 74.988 78.761 47.806 1.00 40.04 215 THR A CA 1
ATOM 1645 C C . THR A 1 214 ? 74.143 79.646 48.745 1.00 39.14 215 THR A C 1
ATOM 1646 O O . THR A 1 214 ? 74.111 80.882 48.628 1.00 38.83 215 THR A O 1
ATOM 1650 N N . SER A 1 215 ? 73.446 78.916 49.636 1.00 37.97 216 SER A N 1
ATOM 1651 C CA . SER A 1 215 ? 72.496 79.454 50.592 1.00 36.67 216 SER A CA 1
ATOM 1652 C C . SER A 1 215 ? 72.880 79.106 52.035 1.00 35.70 216 SER A C 1
ATOM 1653 O O . SER A 1 215 ? 73.747 78.263 52.236 1.00 35.47 216 SER A O 1
ATOM 1656 N N . PRO A 1 216 ? 72.259 79.708 53.079 1.00 34.73 217 PRO A N 1
ATOM 1657 C CA . PRO A 1 216 ? 72.437 79.407 54.496 1.00 33.81 217 PRO A CA 1
ATOM 1658 C C . PRO A 1 216 ? 72.479 77.958 54.872 1.00 33.16 217 PRO A C 1
ATOM 1659 O O . PRO A 1 216 ? 73.341 77.531 55.630 1.00 32.94 217 PRO A O 1
ATOM 1663 N N . LYS A 1 217 ? 71.571 77.198 54.283 1.00 32.43 218 LYS A N 1
ATOM 1664 C CA . LYS A 1 217 ? 71.485 75.771 54.501 1.00 32.04 218 LYS A CA 1
ATOM 1665 C C . LYS A 1 217 ? 72.783 75.042 54.247 1.00 31.94 218 LYS A C 1
ATOM 1666 O O . LYS A 1 217 ? 73.099 74.085 54.941 1.00 32.08 218 LYS A O 1
ATOM 1672 N N . ASP A 1 218 ? 73.550 75.480 53.263 1.00 31.88 219 ASP A N 1
ATOM 1673 C CA . ASP A 1 218 ? 74.751 74.788 52.902 1.00 31.83 219 ASP A CA 1
ATOM 1674 C C . ASP A 1 218 ? 75.798 75.006 53.968 1.00 31.28 219 ASP A C 1
ATOM 1675 O O . ASP A 1 218 ? 76.668 74.148 54.083 1.00 31.82 219 ASP A O 1
ATOM 1680 N N . VAL A 1 219 ? 75.766 76.089 54.777 1.00 30.40 220 VAL A N 1
ATOM 1681 C CA . VAL A 1 219 ? 76.755 76.299 55.842 1.00 29.16 220 VAL A CA 1
ATOM 1682 C C . VAL A 1 219 ? 76.554 75.262 56.922 1.00 28.72 220 VAL A C 1
ATOM 1683 O O . VAL A 1 219 ? 77.538 74.665 57.354 1.00 28.13 220 VAL A O 1
ATOM 1687 N N . ILE A 1 220 ? 75.311 74.970 57.323 1.00 28.52 221 ILE A N 1
ATOM 1688 C CA . ILE A 1 220 ? 75.135 73.980 58.352 1.00 28.59 221 ILE A CA 1
ATOM 1689 C C . ILE A 1 220 ? 75.211 72.571 57.761 1.00 28.70 221 ILE A C 1
ATOM 1690 O O . ILE A 1 220 ? 75.618 71.672 58.487 1.00 28.72 221 ILE A O 1
ATOM 1695 N N . LEU A 1 221 ? 74.897 72.307 56.494 1.00 28.88 222 LEU A N 1
ATOM 1696 C CA . LEU A 1 221 ? 75.097 70.990 55.881 1.00 29.44 222 LEU A CA 1
ATOM 1697 C C . LEU A 1 221 ? 76.595 70.711 55.793 1.00 29.72 222 LEU A C 1
ATOM 1698 O O . LEU A 1 221 ? 77.044 69.582 55.978 1.00 29.81 222 LEU A O 1
ATOM 1703 N N . LYS A 1 222 ? 77.393 71.748 55.588 1.00 29.85 223 LYS A N 1
ATOM 1704 C CA . LYS A 1 222 ? 78.828 71.594 55.600 1.00 30.33 223 LYS A CA 1
ATOM 1705 C C . LYS A 1 222 ? 79.304 71.261 57.014 1.00 30.12 223 LYS A C 1
ATOM 1706 O O . LYS A 1 222 ? 79.885 70.189 57.190 1.00 29.98 223 LYS A O 1
ATOM 1712 N N . VAL A 1 223 ? 79.005 72.107 58.014 1.00 29.93 224 VAL A N 1
ATOM 1713 C CA . VAL A 1 223 ? 79.421 71.906 59.375 1.00 29.87 224 VAL A CA 1
ATOM 1714 C C . VAL A 1 223 ? 78.974 70.554 59.854 1.00 29.89 224 VAL A C 1
ATOM 1715 O O . VAL A 1 223 ? 79.693 69.906 60.596 1.00 29.85 224 VAL A O 1
ATOM 1719 N N . ALA A 1 224 ? 77.799 70.072 59.453 1.00 30.12 225 ALA A N 1
ATOM 1720 C CA . ALA A 1 224 ? 77.376 68.754 59.895 1.00 30.54 225 ALA A CA 1
ATOM 1721 C C . ALA A 1 224 ? 78.205 67.631 59.283 1.00 30.90 225 ALA A C 1
ATOM 1722 O O . ALA A 1 224 ? 78.503 66.625 59.933 1.00 30.79 225 ALA A O 1
ATOM 1724 N N . GLY A 1 225 ? 78.641 67.812 58.032 1.00 31.29 226 GLY A N 1
ATOM 1725 C CA . GLY A 1 225 ? 79.530 66.852 57.389 1.00 31.31 226 GLY A CA 1
ATOM 1726 C C . GLY A 1 225 ? 80.842 66.751 58.160 1.00 31.48 226 GLY A C 1
ATOM 1727 O O . GLY A 1 225 ? 81.303 65.654 58.484 1.00 31.52 226 GLY A O 1
ATOM 1728 N N . ILE A 1 226 ? 81.368 67.952 58.468 1.00 31.39 227 ILE A N 1
ATOM 1729 C CA . ILE A 1 226 ? 82.633 68.180 59.149 1.00 31.46 227 ILE A CA 1
ATOM 1730 C C . ILE A 1 226 ? 82.643 67.596 60.541 1.00 32.07 227 ILE A C 1
ATOM 1731 O O . ILE A 1 226 ? 83.548 66.835 60.870 1.00 32.19 227 ILE A O 1
ATOM 1736 N N . LEU A 1 227 ? 81.599 67.827 61.325 1.00 32.03 228 LEU A N 1
ATOM 1737 C CA . LEU A 1 227 ? 81.655 67.526 62.714 1.00 31.99 228 LEU A CA 1
ATOM 1738 C C . LEU A 1 227 ? 81.025 66.250 63.131 1.00 32.19 228 LEU A C 1
ATOM 1739 O O . LEU A 1 227 ? 81.236 65.807 64.258 1.00 32.10 228 LEU A O 1
ATOM 1744 N N . THR A 1 228 ? 80.284 65.682 62.185 1.00 32.19 229 THR A N 1
ATOM 1745 C CA . THR A 1 228 ? 79.409 64.540 62.337 1.00 32.41 229 THR A CA 1
ATOM 1746 C C . THR A 1 228 ? 78.269 64.762 63.339 1.00 32.53 229 THR A C 1
ATOM 1747 O O . THR A 1 228 ? 78.186 65.753 64.082 1.00 32.17 229 THR A O 1
ATOM 1751 N N . VAL A 1 229 ? 77.365 63.761 63.306 1.00 32.63 230 VAL A N 1
ATOM 1752 C CA . VAL A 1 229 ? 76.185 63.757 64.147 1.00 32.95 230 VAL A CA 1
ATOM 1753 C C . VAL A 1 229 ? 76.492 63.787 65.627 1.00 32.98 230 VAL A C 1
ATOM 1754 O O . VAL A 1 229 ? 75.632 64.251 66.378 1.00 32.76 230 VAL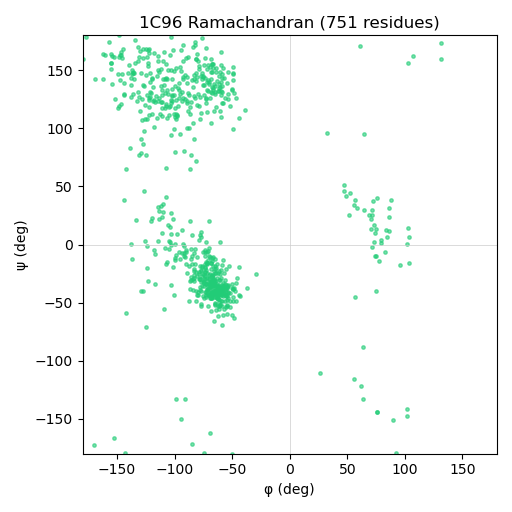 A O 1
ATOM 1758 N N . LYS A 1 230 ? 77.712 63.372 66.022 1.00 32.97 231 LYS A N 1
ATOM 1759 C CA . LYS A 1 230 ? 78.088 63.338 67.435 1.00 32.99 231 LYS A CA 1
ATOM 1760 C C . LYS A 1 230 ? 78.932 64.516 67.888 1.00 32.17 231 LYS A C 1
ATOM 1761 O O . LYS A 1 230 ? 79.120 64.732 69.081 1.00 32.08 231 LYS A O 1
ATOM 1767 N N . GLY A 1 231 ? 79.442 65.266 66.916 1.00 31.23 232 GLY A N 1
ATOM 1768 C CA . GLY A 1 231 ? 80.443 66.280 67.157 1.00 30.18 232 GLY A CA 1
ATOM 1769 C C . GLY A 1 231 ? 80.062 67.497 67.925 1.00 29.42 232 GLY A C 1
ATOM 1770 O O . GLY A 1 231 ? 80.956 68.181 68.410 1.00 29.68 232 GLY A O 1
ATOM 1771 N N . GLY A 1 232 ? 78.791 67.792 68.093 1.00 28.48 233 GLY A N 1
ATOM 1772 C CA . GLY A 1 232 ? 78.440 68.955 68.836 1.00 27.30 233 GLY A CA 1
ATOM 1773 C C . GLY A 1 232 ? 77.980 68.641 70.225 1.00 26.89 233 GLY A C 1
ATOM 1774 O O . GLY A 1 232 ? 77.677 69.589 70.937 1.00 26.82 233 GLY A O 1
ATOM 1775 N N . THR A 1 233 ? 77.924 67.366 70.639 1.00 26.64 234 THR A N 1
ATOM 1776 C CA . THR A 1 233 ? 77.389 66.939 71.944 1.00 26.46 234 THR A CA 1
ATOM 1777 C C . THR A 1 233 ? 78.029 67.661 73.130 1.00 26.22 234 THR A C 1
ATOM 1778 O O . THR A 1 233 ? 79.254 67.694 73.250 1.00 26.29 234 THR A O 1
ATOM 1782 N N . GLY A 1 234 ? 77.168 68.272 73.966 1.00 25.89 235 GLY A N 1
ATOM 1783 C CA . GLY A 1 234 ? 77.570 68.998 75.160 1.00 25.46 235 GLY A CA 1
ATOM 1784 C C . GLY A 1 234 ? 78.184 70.366 74.920 1.00 25.31 235 GLY A C 1
ATOM 1785 O O . GLY A 1 234 ? 78.782 70.956 75.818 1.00 25.02 235 GLY A O 1
ATOM 1786 N N . ALA A 1 235 ? 78.031 70.862 73.691 1.00 25.18 236 ALA A N 1
ATOM 1787 C CA . ALA A 1 235 ? 78.562 72.148 73.260 1.00 25.36 236 ALA A CA 1
ATOM 1788 C C . ALA A 1 235 ? 77.575 73.101 72.563 1.00 25.44 236 ALA A C 1
ATOM 1789 O O . ALA A 1 235 ? 76.654 72.676 71.861 1.00 25.25 236 ALA A O 1
ATOM 1791 N N . ILE A 1 236 ? 77.736 74.427 72.725 1.00 25.62 237 ILE A N 1
ATOM 1792 C CA . ILE A 1 236 ? 76.944 75.390 71.974 1.00 25.62 237 ILE A CA 1
ATOM 1793 C C . ILE A 1 236 ? 77.859 75.896 70.871 1.00 25.63 237 ILE A C 1
ATOM 1794 O O . ILE A 1 236 ? 79.030 76.158 71.110 1.00 25.49 237 ILE A O 1
ATOM 1799 N N . VAL A 1 237 ? 77.322 75.950 69.638 1.00 25.57 238 VAL A N 1
ATOM 1800 C CA . VAL A 1 237 ? 77.987 76.400 68.410 1.00 25.42 238 VAL A CA 1
ATOM 1801 C C . VAL A 1 237 ? 77.733 77.892 68.265 1.00 26.05 238 VAL A C 1
ATOM 1802 O O . VAL A 1 237 ? 76.629 78.419 68.240 1.00 26.13 238 VAL A O 1
ATOM 1806 N N . GLU A 1 238 ? 78.834 78.566 68.142 1.00 26.85 239 GLU A N 1
ATOM 1807 C CA . GLU A 1 238 ? 78.846 79.991 68.090 1.00 27.78 239 GLU A CA 1
ATOM 1808 C C . GLU A 1 238 ? 79.446 80.549 66.784 1.00 27.60 239 GLU A C 1
ATOM 1809 O O . GLU A 1 238 ? 80.652 80.465 66.575 1.00 27.29 239 GLU A O 1
ATOM 1815 N N . TYR A 1 239 ? 78.642 81.180 65.927 1.00 27.34 240 TYR A N 1
ATOM 1816 C CA . TYR A 1 239 ? 79.130 81.691 64.665 1.00 27.95 240 TYR A CA 1
ATOM 1817 C C . TYR A 1 239 ? 79.665 83.110 64.815 1.00 28.30 240 TYR A C 1
ATOM 1818 O O . TYR A 1 239 ? 79.028 83.932 65.433 1.00 28.41 240 TYR A O 1
ATOM 1827 N N . HIS A 1 240 ? 80.865 83.366 64.312 1.00 29.22 241 HIS A N 1
ATOM 1828 C CA . HIS A 1 240 ? 81.513 84.648 64.397 1.00 30.53 241 HIS A CA 1
ATOM 1829 C C . HIS A 1 240 ? 82.269 84.861 63.097 1.00 31.96 241 HIS A C 1
ATOM 1830 O O . HIS A 1 240 ? 82.228 84.017 62.205 1.00 31.89 241 HIS A O 1
ATOM 1837 N N . GLY A 1 241 ? 82.970 85.986 62.934 1.00 33.70 242 GLY A N 1
ATOM 1838 C CA . GLY A 1 241 ? 83.771 86.212 61.725 1.00 35.52 242 GLY A CA 1
ATOM 1839 C C . GLY A 1 241 ? 83.173 87.240 60.780 1.00 36.73 242 GLY A C 1
ATOM 1840 O O . GLY A 1 241 ? 81.986 87.566 60.871 1.00 36.88 242 GLY A O 1
ATOM 1841 N N . PRO A 1 242 ? 83.964 87.781 59.851 1.00 37.63 243 PRO A N 1
ATOM 1842 C CA . PRO A 1 242 ? 83.529 88.702 58.808 1.00 38.14 243 PRO A CA 1
ATOM 1843 C C . PRO A 1 242 ? 82.325 88.308 58.013 1.00 38.54 243 PRO A C 1
ATOM 1844 O O . PRO A 1 242 ? 81.445 89.127 57.805 1.00 39.02 243 PRO A O 1
ATOM 1848 N N . GLY A 1 243 ? 82.253 87.067 57.581 1.00 38.75 244 GLY A N 1
ATOM 1849 C CA . GLY A 1 243 ? 81.137 86.600 56.803 1.00 39.59 244 GLY A CA 1
ATOM 1850 C C . GLY A 1 243 ? 79.795 86.469 57.526 1.00 40.20 244 GLY A C 1
ATOM 1851 O O . GLY A 1 243 ? 78.814 86.251 56.833 1.00 40.79 244 GLY A O 1
ATOM 1852 N N . VAL A 1 244 ? 79.626 86.555 58.846 1.00 40.65 245 VAL A N 1
ATOM 1853 C CA . VAL A 1 244 ? 78.310 86.498 59.491 1.00 41.30 245 VAL A CA 1
ATOM 1854 C C . VAL A 1 244 ? 77.302 87.530 58.934 1.00 41.99 245 VAL A C 1
ATOM 1855 O O . VAL A 1 244 ? 76.105 87.315 58.682 1.00 42.24 245 VAL A O 1
ATOM 1859 N N . ASP A 1 245 ? 77.854 88.701 58.635 1.00 42.55 246 ASP A N 1
ATOM 1860 C CA . ASP A 1 245 ? 77.028 89.815 58.251 1.00 42.63 246 ASP A CA 1
ATOM 1861 C C . ASP A 1 245 ? 76.504 89.821 56.829 1.00 41.88 246 ASP A C 1
ATOM 1862 O O . ASP A 1 245 ? 75.766 90.705 56.401 1.00 42.41 246 ASP A O 1
ATOM 1867 N N . SER A 1 246 ? 76.763 88.687 56.190 1.00 40.58 247 SER A N 1
ATOM 1868 C CA . SER A 1 246 ? 76.308 88.342 54.855 1.00 39.04 247 SER A CA 1
ATOM 1869 C C . SER A 1 246 ? 75.011 87.486 54.858 1.00 38.28 247 SER A C 1
ATOM 1870 O O . SER A 1 246 ? 74.442 87.100 53.820 1.00 38.23 247 SER A O 1
ATOM 1873 N N . ILE A 1 247 ? 74.610 87.087 56.083 1.00 37.17 248 ILE A N 1
ATOM 1874 C CA . ILE A 1 247 ? 73.486 86.193 56.295 1.00 35.48 248 ILE A CA 1
ATOM 1875 C C . ILE A 1 247 ? 72.300 86.959 56.893 1.00 34.70 248 ILE A C 1
ATOM 1876 O O . ILE A 1 247 ? 72.383 87.721 57.872 1.00 34.73 248 ILE A O 1
ATOM 1881 N N . SER A 1 248 ? 71.167 86.714 56.232 1.00 33.63 249 SER A N 1
ATOM 1882 C CA . SER A 1 248 ? 69.908 87.241 56.727 1.00 32.54 249 SER A CA 1
ATOM 1883 C C . SER A 1 248 ? 69.545 86.526 58.040 1.00 31.60 249 SER A C 1
ATOM 1884 O O . SER A 1 248 ? 70.038 85.446 58.338 1.00 31.47 249 SER A O 1
ATOM 1887 N N . CYS A 1 249 ? 68.680 87.164 58.830 1.00 30.79 250 CYS A N 1
ATOM 1888 C CA . CYS A 1 249 ? 68.185 86.655 60.082 1.00 29.53 250 CYS A CA 1
ATOM 1889 C C . CYS A 1 249 ? 67.573 85.262 59.925 1.00 28.90 250 CYS A C 1
ATOM 1890 O O . CYS A 1 249 ? 67.901 84.382 60.719 1.00 28.68 250 CYS A O 1
ATOM 1893 N N . THR A 1 250 ? 66.761 85.029 58.889 1.00 28.00 251 THR A N 1
ATOM 1894 C CA . THR A 1 250 ? 66.162 83.728 58.738 1.00 27.69 251 THR A CA 1
ATOM 1895 C C . THR A 1 250 ? 67.124 82.697 58.222 1.00 27.30 251 THR A C 1
ATOM 1896 O O . THR A 1 250 ? 66.954 81.528 58.494 1.00 27.23 251 THR A O 1
ATOM 1900 N N . GLY A 1 251 ? 68.145 83.082 57.484 1.00 27.34 252 GLY A N 1
ATOM 1901 C CA . GLY A 1 251 ? 69.206 82.150 57.156 1.00 27.41 252 GLY A CA 1
ATOM 1902 C C . GLY A 1 251 ? 70.098 81.892 58.365 1.00 27.42 252 GLY A C 1
ATOM 1903 O O . GLY A 1 251 ? 70.757 80.871 58.411 1.00 27.90 252 GLY A O 1
ATOM 1904 N N . MET A 1 252 ? 70.237 82.782 59.340 1.00 27.15 253 MET A N 1
ATOM 1905 C CA . MET A 1 252 ? 70.961 82.508 60.555 1.00 26.82 253 MET A CA 1
ATOM 1906 C C . MET A 1 252 ? 70.109 81.572 61.362 1.00 26.73 253 MET A C 1
ATOM 1907 O O . MET A 1 252 ? 70.676 80.718 62.055 1.00 27.08 253 MET A O 1
ATOM 1912 N N . ALA A 1 253 ? 68.780 81.666 61.318 1.00 26.03 254 ALA A N 1
ATOM 1913 C CA . ALA A 1 253 ? 67.916 80.712 62.031 1.00 25.70 254 ALA A CA 1
ATOM 1914 C C . ALA A 1 253 ? 68.089 79.319 61.434 1.00 25.63 254 ALA A C 1
ATOM 1915 O O . ALA A 1 253 ? 68.194 78.354 62.171 1.00 25.35 254 ALA A O 1
ATOM 1917 N N . THR A 1 254 ? 68.164 79.195 60.100 1.00 25.90 255 THR A N 1
ATOM 1918 C CA . THR A 1 254 ? 68.423 77.922 59.379 1.00 26.26 255 THR A CA 1
ATOM 1919 C C . THR A 1 254 ? 69.706 77.195 59.802 1.00 26.14 255 THR A C 1
ATOM 1920 O O . THR A 1 254 ? 69.676 75.982 59.968 1.00 26.02 255 THR A O 1
ATOM 1924 N N . ILE A 1 255 ? 70.828 77.919 59.967 1.00 26.12 256 ILE A N 1
ATOM 1925 C CA . ILE A 1 255 ? 72.137 77.391 60.366 1.00 25.85 256 ILE A CA 1
ATOM 1926 C C . ILE A 1 255 ? 72.069 76.941 61.812 1.00 26.31 256 ILE A C 1
ATOM 1927 O O . ILE A 1 255 ? 72.528 75.835 62.084 1.00 26.72 256 ILE A O 1
ATOM 1932 N N . CYS A 1 256 ? 71.485 77.739 62.738 1.00 26.15 257 CYS A N 1
ATOM 1933 C CA . CYS A 1 256 ? 71.324 77.418 64.155 1.00 25.94 257 CYS A CA 1
ATOM 1934 C C . CYS A 1 256 ? 70.451 76.220 64.336 1.00 25.74 257 CYS A C 1
ATOM 1935 O O . CYS A 1 256 ? 70.720 75.369 65.141 1.00 26.02 257 CYS A O 1
ATOM 1938 N N . ASN A 1 257 ? 69.405 76.153 63.554 1.00 25.73 258 ASN A N 1
ATOM 1939 C CA . ASN A 1 257 ? 68.421 75.105 63.594 1.00 26.01 258 ASN A CA 1
ATOM 1940 C C . ASN A 1 257 ? 69.005 73.694 63.363 1.00 26.31 258 ASN A C 1
ATOM 1941 O O . ASN A 1 257 ? 68.906 72.811 64.229 1.00 26.19 258 ASN A O 1
ATOM 1946 N N . MET A 1 258 ? 69.612 73.457 62.204 1.00 26.91 259 MET A N 1
ATOM 1947 C CA . MET A 1 258 ? 70.104 72.128 61.900 1.00 27.43 259 MET A CA 1
ATOM 1948 C C . MET A 1 258 ? 71.339 71.741 62.734 1.00 27.63 259 MET A C 1
ATOM 1949 O O . MET A 1 258 ? 71.808 70.592 62.702 1.00 27.94 259 MET A O 1
ATOM 1954 N N . GLY A 1 259 ? 71.882 72.681 63.533 1.00 27.41 260 GLY A N 1
ATOM 1955 C CA . GLY A 1 259 ? 72.937 72.380 64.502 1.00 27.30 260 GLY A CA 1
ATOM 1956 C C . GLY A 1 259 ? 72.496 71.242 65.462 1.00 27.59 260 GLY A C 1
ATOM 1957 O O . GLY A 1 259 ? 73.317 70.520 66.069 1.00 27.94 260 GLY A O 1
ATOM 1958 N N . ALA A 1 260 ? 71.152 71.058 65.553 1.00 27.46 261 ALA A N 1
ATOM 1959 C CA . ALA A 1 260 ? 70.569 69.988 66.353 1.00 27.38 261 ALA A CA 1
ATOM 1960 C C . ALA A 1 260 ? 71.073 68.616 65.887 1.00 27.49 261 ALA A C 1
ATOM 1961 O O . ALA A 1 260 ? 71.276 67.728 66.716 1.00 27.58 261 ALA A O 1
ATOM 1963 N N . GLU A 1 261 ? 71.333 68.494 64.564 1.00 27.71 262 GLU A N 1
ATOM 1964 C CA . GLU A 1 261 ? 71.835 67.293 63.907 1.00 28.09 262 GLU A CA 1
ATOM 1965 C C . GLU A 1 261 ? 73.293 66.984 64.156 1.00 27.97 262 GLU A C 1
ATOM 1966 O O . GLU A 1 261 ? 73.771 65.964 63.669 1.00 28.22 262 GLU A O 1
ATOM 1972 N N . ILE A 1 262 ? 74.047 67.863 64.825 1.00 27.40 263 ILE A N 1
ATOM 1973 C CA . ILE A 1 262 ? 75.328 67.440 65.306 1.00 26.94 263 ILE A CA 1
ATOM 1974 C C . ILE A 1 262 ? 75.167 67.240 66.815 1.00 26.36 263 ILE A C 1
ATOM 1975 O O . ILE A 1 262 ? 76.171 66.900 67.424 1.00 26.39 263 ILE A O 1
ATOM 1980 N N . GLY A 1 263 ? 74.006 67.387 67.490 1.00 25.76 264 GLY A N 1
ATOM 1981 C CA . GLY A 1 263 ? 73.856 67.085 68.925 1.00 25.56 264 GLY A CA 1
ATOM 1982 C C . GLY A 1 263 ? 74.218 68.201 69.907 1.00 25.38 264 GLY A C 1
ATOM 1983 O O . GLY A 1 263 ? 74.327 67.997 71.116 1.00 25.77 264 GLY A O 1
ATOM 1984 N N . ALA A 1 264 ? 74.398 69.391 69.331 1.00 24.95 265 ALA A N 1
ATOM 1985 C CA . ALA A 1 264 ? 74.775 70.611 70.030 1.00 24.63 265 ALA A CA 1
ATOM 1986 C C . ALA A 1 264 ? 73.759 70.948 71.080 1.00 24.69 265 ALA A C 1
ATOM 1987 O O . ALA A 1 264 ? 72.594 70.620 70.855 1.00 24.92 265 ALA A O 1
ATOM 1989 N N . THR A 1 265 ? 74.107 71.543 72.215 1.00 24.69 266 THR A N 1
ATOM 1990 C CA . THR A 1 265 ? 73.113 71.962 73.197 1.00 24.67 266 THR A CA 1
ATOM 1991 C C . THR A 1 265 ? 72.174 73.032 72.614 1.00 24.88 266 THR A C 1
ATOM 1992 O O . THR A 1 265 ? 70.983 73.045 72.956 1.00 24.61 266 THR A O 1
ATOM 1996 N N . THR A 1 266 ? 72.776 73.908 71.752 1.00 24.93 267 THR A N 1
ATOM 1997 C CA . THR A 1 266 ? 72.104 74.922 70.884 1.00 25.33 267 THR A CA 1
ATOM 1998 C C . THR A 1 266 ? 73.135 75.645 70.015 1.00 25.18 267 THR A C 1
ATOM 1999 O O . THR A 1 266 ? 74.312 75.316 70.153 1.00 25.21 267 THR A O 1
ATOM 2003 N N . SER A 1 267 ? 72.761 76.580 69.123 1.00 25.02 268 SER A N 1
ATOM 2004 C CA . SER A 1 267 ? 73.710 77.376 68.317 1.00 24.64 268 SER A CA 1
ATOM 2005 C C . SER A 1 267 ? 73.295 78.859 68.344 1.00 24.73 268 SER A C 1
ATOM 2006 O O . SER A 1 267 ? 72.109 79.135 68.568 1.00 24.95 268 SER A O 1
ATOM 2009 N N . VAL A 1 268 ? 74.185 79.863 68.119 1.00 24.51 269 VAL A N 1
ATOM 2010 C CA . VAL A 1 268 ? 73.794 81.277 68.168 1.00 23.78 269 VAL A CA 1
ATOM 2011 C C . VAL A 1 268 ? 74.701 82.165 67.331 1.00 23.76 269 VAL A C 1
ATOM 2012 O O . VAL A 1 268 ? 75.866 81.866 67.099 1.00 23.64 269 VAL A O 1
ATOM 2016 N N . PHE A 1 269 ? 74.093 83.251 66.861 1.00 24.26 270 PHE A N 1
ATOM 2017 C CA . PHE A 1 269 ? 74.756 84.325 66.137 1.00 24.51 270 PHE A CA 1
ATOM 2018 C C . PHE A 1 269 ? 74.705 85.588 66.968 1.00 24.78 270 PHE A C 1
ATOM 2019 O O . PHE A 1 269 ? 73.797 85.786 67.760 1.00 24.55 270 PHE A O 1
ATOM 2027 N N . PRO A 1 270 ? 75.676 86.478 66.846 1.00 25.13 271 PRO A N 1
ATOM 2028 C CA . PRO A 1 270 ? 75.733 87.745 67.550 1.00 25.08 271 PRO A CA 1
ATOM 2029 C C . PRO A 1 270 ? 74.771 88.766 66.970 1.00 25.64 271 PRO A C 1
ATOM 2030 O O . PRO A 1 270 ? 74.502 88.820 65.761 1.00 25.39 271 PRO A O 1
ATOM 2034 N N . TYR A 1 271 ? 74.236 89.573 67.876 1.00 26.38 272 TYR A N 1
ATOM 2035 C CA . TYR A 1 271 ? 73.313 90.620 67.464 1.00 27.56 272 TYR A CA 1
ATOM 2036 C C . TYR A 1 271 ? 73.958 91.614 66.472 1.00 28.14 272 TYR A C 1
ATOM 2037 O O . TYR A 1 271 ? 75.051 92.135 66.625 1.00 27.88 272 TYR A O 1
ATOM 2046 N N . ASN A 1 272 ? 73.242 91.798 65.385 1.00 29.25 273 ASN A N 1
ATOM 2047 C CA . ASN A 1 272 ? 73.760 92.548 64.271 1.00 30.81 273 ASN A CA 1
ATOM 2048 C C . ASN A 1 272 ? 72.626 93.270 63.566 1.00 31.80 273 ASN A C 1
ATOM 2049 O O . ASN A 1 272 ? 71.463 93.161 63.981 1.00 31.43 273 ASN A O 1
ATOM 2054 N N . HIS A 1 273 ? 72.983 94.015 62.495 1.00 33.10 274 HIS A N 1
ATOM 2055 C CA . HIS A 1 273 ? 72.005 94.823 61.818 1.00 34.37 274 HIS A CA 1
ATOM 2056 C C . HIS A 1 273 ? 71.045 93.919 61.093 1.00 34.06 274 HIS A C 1
ATOM 2057 O O . HIS A 1 273 ? 69.898 94.344 61.029 1.00 33.82 274 HIS A O 1
ATOM 2064 N N . ARG A 1 274 ? 71.382 92.693 60.610 1.00 33.86 275 ARG A N 1
ATOM 2065 C CA . ARG A 1 274 ? 70.359 91.818 60.002 1.00 33.61 275 ARG A CA 1
ATOM 2066 C C . ARG A 1 274 ? 69.332 91.360 61.052 1.00 32.35 275 ARG A C 1
ATOM 2067 O O . ARG A 1 274 ? 68.171 91.187 60.712 1.00 32.44 275 ARG A O 1
ATOM 2075 N N . MET A 1 275 ? 69.669 91.190 62.328 1.00 30.81 276 MET A N 1
ATOM 2076 C CA . MET A 1 275 ? 68.676 90.879 63.331 1.00 29.44 276 MET A CA 1
ATOM 2077 C C . MET A 1 275 ? 67.872 92.114 63.586 1.00 29.12 276 MET A C 1
ATOM 2078 O O . MET A 1 275 ? 66.671 91.992 63.701 1.00 28.56 276 MET A O 1
ATOM 2083 N N . LYS A 1 276 ? 68.482 93.284 63.644 1.00 28.89 277 LYS A N 1
ATOM 2084 C CA . LYS A 1 276 ? 67.730 94.517 63.810 1.00 29.20 277 LYS A CA 1
ATOM 2085 C C . LYS A 1 276 ? 66.695 94.783 62.692 1.00 29.30 277 LYS A C 1
ATOM 2086 O O . LYS A 1 276 ? 65.586 95.238 62.995 1.00 29.36 277 LYS A O 1
ATOM 2092 N N . LYS A 1 277 ? 66.970 94.498 61.392 1.00 29.54 278 LYS A N 1
ATOM 2093 C CA . LYS A 1 277 ? 66.005 94.711 60.329 1.00 29.62 278 LYS A CA 1
ATOM 2094 C C . LYS A 1 277 ? 64.882 93.721 60.496 1.00 28.95 278 LYS A C 1
ATOM 2095 O O . LYS A 1 277 ? 63.742 94.071 60.282 1.00 28.82 278 LYS A O 1
ATOM 2101 N N . TYR A 1 278 ? 65.162 92.474 60.847 1.00 28.57 279 TYR A N 1
ATOM 2102 C CA . TYR A 1 278 ? 64.124 91.500 61.056 1.00 28.33 279 TYR A CA 1
ATOM 2103 C C . TYR A 1 278 ? 63.271 91.861 62.241 1.00 27.90 279 TYR A C 1
ATOM 2104 O O . TYR A 1 278 ? 62.063 91.787 62.122 1.00 27.86 279 TYR A O 1
ATOM 2113 N N . LEU A 1 279 ? 63.794 92.264 63.380 1.00 27.78 280 LEU A N 1
ATOM 2114 C CA . LEU A 1 279 ? 62.946 92.718 64.459 1.00 27.82 280 LEU A CA 1
ATOM 2115 C C . LEU A 1 279 ? 62.011 93.844 64.021 1.00 27.87 280 LEU A C 1
ATOM 2116 O O . LEU A 1 279 ? 60.833 93.774 64.270 1.00 27.92 280 LEU A O 1
ATOM 2121 N N . SER A 1 280 ? 62.433 94.837 63.280 1.00 28.05 281 SER A N 1
ATOM 2122 C CA . SER A 1 280 ? 61.616 95.943 62.813 1.00 28.62 281 SER A CA 1
ATOM 2123 C C . SER A 1 280 ? 60.557 95.576 61.790 1.00 28.82 281 SER A C 1
ATOM 2124 O O . SER A 1 280 ? 59.413 96.049 61.872 1.00 29.07 281 SER A O 1
ATOM 2127 N N . LYS A 1 281 ? 60.911 94.700 60.833 1.00 28.68 282 LYS A N 1
ATOM 2128 C CA . LYS A 1 281 ? 59.949 94.192 59.869 1.00 28.51 282 LYS A CA 1
ATOM 2129 C C . LYS A 1 281 ? 58.879 93.389 60.591 1.00 28.15 282 LYS A C 1
ATOM 2130 O O . LYS A 1 281 ? 57.771 93.296 60.059 1.00 28.13 282 LYS A O 1
ATOM 2136 N N . THR A 1 282 ? 59.150 92.820 61.789 1.00 27.32 283 THR A N 1
ATOM 2137 C CA . THR A 1 282 ? 58.111 92.104 62.485 1.00 26.44 283 THR A CA 1
ATOM 2138 C C . THR A 1 282 ? 57.494 92.871 63.631 1.00 25.59 283 THR A C 1
ATOM 2139 O O . THR A 1 282 ? 57.000 92.311 64.607 1.00 25.76 283 THR A O 1
ATOM 2143 N N . GLY A 1 283 ? 57.525 94.191 63.532 1.00 24.75 284 GLY A N 1
ATOM 2144 C CA . GLY A 1 283 ? 56.874 95.075 64.492 1.00 23.93 284 GLY A CA 1
ATOM 2145 C C . GLY A 1 283 ? 57.509 95.173 65.857 1.00 23.79 284 GLY A C 1
ATOM 2146 O O . GLY A 1 283 ? 56.835 95.503 66.834 1.00 23.68 284 GLY A O 1
ATOM 2147 N N . ARG A 1 284 ? 58.822 94.913 65.954 1.00 23.46 285 ARG A N 1
ATOM 2148 C CA . ARG A 1 284 ? 59.545 94.862 67.209 1.00 22.98 285 ARG A CA 1
ATOM 2149 C C . ARG A 1 284 ? 60.752 95.788 67.141 1.00 23.50 285 ARG A C 1
ATOM 2150 O O . ARG A 1 284 ? 61.866 95.478 67.584 1.00 23.58 285 ARG A O 1
ATOM 2158 N N . ALA A 1 285 ? 60.484 97.002 66.640 1.00 23.52 286 ALA A N 1
ATOM 2159 C CA . ALA A 1 285 ? 61.477 98.046 66.566 1.00 23.85 286 ALA A CA 1
ATOM 2160 C C . ALA A 1 285 ? 62.030 98.435 67.917 1.00 24.17 286 ALA A C 1
ATOM 2161 O O . ALA A 1 285 ? 63.195 98.756 68.057 1.00 24.25 286 ALA A O 1
ATOM 2163 N N . ASP A 1 286 ? 61.173 98.437 68.923 1.00 24.46 287 ASP A N 1
ATOM 2164 C CA . ASP A 1 286 ? 61.536 98.787 70.284 1.00 24.66 287 ASP A CA 1
ATOM 2165 C C . ASP A 1 286 ? 62.486 97.799 70.950 1.00 24.29 287 ASP A C 1
ATOM 2166 O O . ASP A 1 286 ? 63.360 98.158 71.747 1.00 24.06 287 ASP A O 1
ATOM 2171 N N . ILE A 1 287 ? 62.343 96.512 70.557 1.00 24.11 288 ILE A N 1
ATOM 2172 C CA . ILE A 1 287 ? 63.242 95.464 71.034 1.00 23.83 288 ILE A CA 1
ATOM 2173 C C . ILE A 1 287 ? 64.599 95.661 70.334 1.00 23.84 288 ILE A C 1
ATOM 2174 O O . ILE A 1 287 ? 65.602 95.596 71.042 1.00 23.63 288 ILE A O 1
ATOM 2179 N N . ALA A 1 288 ? 64.660 95.936 69.010 1.00 23.64 289 ALA A N 1
ATOM 2180 C CA . ALA A 1 288 ? 65.923 96.239 68.377 1.00 23.70 289 ALA A CA 1
ATOM 2181 C C . ALA A 1 288 ? 66.551 97.476 69.013 1.00 24.09 289 ALA A C 1
ATOM 2182 O O . ALA A 1 288 ? 67.705 97.413 69.403 1.00 24.01 289 ALA A O 1
ATOM 2184 N N . ASN A 1 289 ? 65.865 98.603 69.222 1.00 24.57 290 ASN A N 1
ATOM 2185 C CA . ASN A 1 289 ? 66.392 99.780 69.909 1.00 25.05 290 ASN A CA 1
ATOM 2186 C C . ASN A 1 289 ? 66.965 99.490 71.298 1.00 25.34 290 ASN A C 1
ATOM 2187 O O . ASN A 1 289 ? 68.082 99.980 71.565 1.00 25.07 290 ASN A O 1
ATOM 2192 N N . LEU A 1 290 ? 66.213 98.686 72.132 1.00 25.48 291 LEU A N 1
ATOM 2193 C CA . LEU A 1 290 ? 66.716 98.259 73.431 1.00 25.72 291 LEU A CA 1
ATOM 2194 C C . LEU A 1 290 ? 67.980 97.394 73.299 1.00 25.90 291 LEU A C 1
ATOM 2195 O O . LEU A 1 290 ? 68.976 97.628 73.983 1.00 26.09 291 LEU A O 1
ATOM 2200 N N . ALA A 1 291 ? 68.004 96.445 72.360 1.00 26.36 292 ALA A N 1
ATOM 2201 C CA . ALA A 1 291 ? 69.157 95.587 72.184 1.00 26.76 292 ALA A CA 1
ATOM 2202 C C . ALA A 1 291 ? 70.390 96.348 71.722 1.00 27.06 292 ALA A C 1
ATOM 2203 O O . ALA A 1 291 ? 71.521 95.967 72.052 1.00 26.68 292 ALA A O 1
ATOM 2205 N N . ASP A 1 292 ? 70.176 97.423 70.954 1.00 27.47 293 ASP A N 1
ATOM 2206 C CA . ASP A 1 292 ? 71.279 98.275 70.525 1.00 28.17 293 ASP A CA 1
ATOM 2207 C C . ASP A 1 292 ? 71.925 98.915 71.722 1.00 28.24 293 ASP A C 1
ATOM 2208 O O . ASP A 1 292 ? 73.146 98.958 71.836 1.00 27.97 293 ASP A O 1
ATOM 2213 N N . GLU A 1 293 ? 71.065 99.430 72.594 1.00 28.92 294 GLU A N 1
ATOM 2214 C CA . GLU A 1 293 ? 71.503 99.970 73.835 1.00 29.91 294 GLU A CA 1
ATOM 2215 C C . GLU A 1 293 ? 72.197 98.919 74.681 1.00 30.05 294 GLU A C 1
ATOM 2216 O O . GLU A 1 293 ? 73.028 99.308 75.472 1.00 29.77 294 GLU A O 1
ATOM 2222 N N . PHE A 1 294 ? 71.984 97.601 74.597 1.00 30.02 295 PHE A N 1
ATOM 2223 C CA . PHE A 1 294 ? 72.751 96.598 75.350 1.00 30.41 295 PHE A CA 1
ATOM 2224 C C . PHE A 1 294 ? 73.631 95.662 74.498 1.00 30.70 295 PHE A C 1
ATOM 2225 O O . PHE A 1 294 ? 74.039 94.587 74.937 1.00 31.22 295 PHE A O 1
ATOM 2233 N N . LYS A 1 295 ? 73.987 96.075 73.275 1.00 30.87 296 LYS A N 1
ATOM 2234 C CA . LYS A 1 295 ? 74.770 95.320 72.313 1.00 30.95 296 LYS A CA 1
ATOM 2235 C C . LYS A 1 295 ? 76.034 94.713 72.866 1.00 30.61 296 LYS A C 1
ATOM 2236 O O . LYS A 1 295 ? 76.329 93.572 72.546 1.00 30.83 296 LYS A O 1
ATOM 2242 N N . ASP A 1 296 ? 76.739 95.425 73.748 1.00 30.46 297 ASP A N 1
ATOM 2243 C CA . ASP A 1 296 ? 77.932 94.907 74.422 1.00 30.05 297 ASP A CA 1
ATOM 2244 C C . ASP A 1 296 ? 77.825 93.538 75.097 1.00 29.65 297 ASP A C 1
ATOM 2245 O O . ASP A 1 296 ? 78.778 92.778 75.119 1.00 29.10 297 ASP A O 1
ATOM 2250 N N . HIS A 1 297 ? 76.635 93.252 75.644 1.00 29.39 298 HIS A N 1
ATOM 2251 C CA . HIS A 1 297 ? 76.278 92.005 76.320 1.00 29.31 298 HIS A CA 1
ATOM 2252 C C . HIS A 1 297 ? 75.670 90.966 75.405 1.00 29.24 298 HIS A C 1
ATOM 2253 O O . HIS A 1 297 ? 75.477 89.805 75.758 1.00 29.14 298 HIS A O 1
ATOM 2260 N N . LEU A 1 298 ? 75.418 91.397 74.152 1.00 29.32 299 LEU A N 1
ATOM 2261 C CA . LEU A 1 298 ? 74.789 90.553 73.144 1.00 28.88 299 LEU A CA 1
ATOM 2262 C C . LEU A 1 298 ? 75.721 90.156 72.016 1.00 28.82 299 LEU A C 1
ATOM 2263 O O . LEU A 1 298 ? 75.283 89.573 71.039 1.00 28.93 299 LEU A O 1
ATOM 2268 N N . VAL A 1 299 ? 77.015 90.404 72.100 1.00 28.47 300 VAL A N 1
ATOM 2269 C CA . VAL A 1 299 ? 78.030 89.925 71.137 1.00 28.52 300 VAL A CA 1
ATOM 2270 C C . VAL A 1 299 ? 79.088 89.171 71.935 1.00 28.78 300 VAL A C 1
ATOM 2271 O O . VAL A 1 299 ? 79.068 89.292 73.165 1.00 28.89 300 VAL A O 1
ATOM 2275 N N . PRO A 1 300 ? 80.053 88.406 71.403 1.00 29.00 301 PRO A N 1
ATOM 2276 C CA . PRO A 1 300 ? 81.104 87.808 72.252 1.00 29.19 301 PRO A CA 1
ATOM 2277 C C . PRO A 1 300 ? 82.119 88.829 72.792 1.00 29.22 301 PRO A C 1
ATOM 2278 O O . PRO A 1 300 ? 82.280 89.931 72.234 1.00 29.28 301 PRO A O 1
ATOM 2282 N N . ASP A 1 301 ? 82.748 88.518 73.931 1.00 29.16 302 ASP A N 1
ATOM 2283 C CA . ASP A 1 301 ? 83.794 89.360 74.456 1.00 29.46 302 ASP A CA 1
ATOM 2284 C C . ASP A 1 301 ? 85.015 89.150 73.619 1.00 29.98 302 ASP A C 1
ATOM 2285 O O . ASP A 1 301 ? 85.284 87.986 73.291 1.00 29.60 302 ASP A O 1
ATOM 2290 N N . PRO A 1 302 ? 85.774 90.208 73.241 1.00 30.54 303 PRO A N 1
ATOM 2291 C CA . PRO A 1 302 ? 87.007 90.014 72.475 1.00 30.80 303 PRO A CA 1
ATOM 2292 C C . PRO A 1 302 ? 87.966 89.167 73.295 1.00 30.93 303 PRO A C 1
ATOM 2293 O O . PRO A 1 302 ? 88.057 89.204 74.547 1.00 31.33 303 PRO A O 1
ATOM 2297 N N . GLY A 1 303 ? 88.487 88.260 72.469 1.00 30.80 304 GLY A N 1
ATOM 2298 C CA . GLY A 1 303 ? 89.476 87.315 72.941 1.00 30.49 304 GLY A CA 1
ATOM 2299 C C . GLY A 1 303 ? 88.924 86.075 73.603 1.00 30.35 304 GLY A C 1
ATOM 2300 O O . GLY A 1 303 ? 89.723 85.287 74.095 1.00 30.15 304 GLY A O 1
ATOM 2301 N N . CYS A 1 304 ? 87.592 85.848 73.608 1.00 30.45 305 CYS A N 1
ATOM 2302 C CA . CYS A 1 304 ? 86.985 84.676 74.236 1.00 30.59 305 CYS A CA 1
ATOM 2303 C C . CYS A 1 304 ? 87.506 83.388 73.595 1.00 30.95 305 CYS A C 1
ATOM 2304 O O . CYS A 1 304 ? 87.879 83.367 72.407 1.00 30.65 305 CYS A O 1
ATOM 2307 N N . HIS A 1 305 ? 87.604 82.299 74.377 1.00 31.57 306 HIS A N 1
ATOM 2308 C CA . HIS A 1 305 ? 88.186 81.048 73.898 1.00 31.83 306 HIS A CA 1
ATOM 2309 C C . HIS A 1 305 ? 87.097 80.050 73.558 1.00 31.43 306 HIS A C 1
ATOM 2310 O O . HIS A 1 305 ? 86.197 79.779 74.336 1.00 31.30 306 HIS A O 1
ATOM 2317 N N . TYR A 1 306 ? 87.202 79.527 72.339 1.00 31.35 307 TYR A N 1
ATOM 2318 C CA . TYR A 1 306 ? 86.364 78.443 71.883 1.00 31.22 307 TYR A CA 1
ATOM 2319 C C . TYR A 1 306 ? 87.112 77.148 72.085 1.00 31.56 307 TYR A C 1
ATOM 2320 O O . TYR A 1 306 ? 88.320 77.072 71.854 1.00 31.83 307 TYR A O 1
ATOM 2329 N N . ASP A 1 307 ? 86.461 76.087 72.536 1.00 31.97 308 ASP A N 1
ATOM 2330 C CA . ASP A 1 307 ? 87.137 74.810 72.775 1.00 32.29 308 ASP A CA 1
ATOM 2331 C C . ASP A 1 307 ? 87.523 74.038 71.541 1.00 33.11 308 ASP A C 1
ATOM 2332 O O . ASP A 1 307 ? 88.385 73.164 71.576 1.00 32.99 308 ASP A O 1
ATOM 2337 N N . GLN A 1 308 ? 86.804 74.384 70.461 1.00 33.93 309 GLN A N 1
ATOM 2338 C CA . GLN A 1 308 ? 87.001 73.773 69.155 1.00 34.75 309 GLN A CA 1
ATOM 2339 C C . GLN A 1 308 ? 86.770 74.897 68.149 1.00 34.68 309 GLN A C 1
ATOM 2340 O O . GLN A 1 308 ? 85.845 75.682 68.332 1.00 34.59 309 GLN A O 1
ATOM 2346 N N . VAL A 1 309 ? 87.649 75.144 67.181 1.00 34.81 310 VAL A N 1
ATOM 2347 C CA . VAL A 1 309 ? 87.341 76.136 66.174 1.00 35.37 310 VAL A CA 1
ATOM 2348 C C . VAL A 1 309 ? 87.333 75.645 64.718 1.00 35.67 310 VAL A C 1
ATOM 2349 O O . VAL A 1 309 ? 88.220 74.966 64.252 1.00 36.08 310 VAL A O 1
ATOM 2353 N N . ILE A 1 310 ? 86.314 75.941 63.935 1.00 35.79 311 ILE A N 1
ATOM 2354 C CA . ILE A 1 310 ? 86.165 75.519 62.557 1.00 36.34 311 ILE A CA 1
ATOM 2355 C C . ILE A 1 310 ? 86.037 76.772 61.701 1.00 36.52 311 ILE A C 1
ATOM 2356 O O . ILE A 1 310 ? 85.390 77.737 62.097 1.00 36.27 311 ILE A O 1
ATOM 2361 N N . GLU A 1 311 ? 86.666 76.788 60.532 1.00 36.95 312 GLU A N 1
ATOM 2362 C CA . GLU A 1 311 ? 86.544 77.891 59.589 1.00 37.88 312 GLU A CA 1
ATOM 2363 C C . GLU A 1 311 ? 85.863 77.588 58.285 1.00 37.91 312 GLU A C 1
ATOM 2364 O O . GLU A 1 311 ? 86.294 76.651 57.600 1.00 37.67 312 GLU A O 1
ATOM 2370 N N . ILE A 1 312 ? 84.826 78.367 57.928 1.00 38.14 313 ILE A N 1
ATOM 2371 C CA . ILE A 1 312 ? 84.158 78.176 56.632 1.00 38.52 313 ILE A CA 1
ATOM 2372 C C . ILE A 1 312 ? 84.230 79.502 55.824 1.00 38.47 313 ILE A C 1
ATOM 2373 O O . ILE A 1 312 ? 83.805 80.579 56.280 1.00 37.88 313 ILE A O 1
ATOM 2378 N N . ASN A 1 313 ? 84.899 79.424 54.641 1.00 38.60 314 ASN A N 1
ATOM 2379 C CA . ASN A 1 313 ? 84.934 80.536 53.703 1.00 38.93 314 ASN A CA 1
ATOM 2380 C C . ASN A 1 313 ? 83.665 80.416 52.887 1.00 39.16 314 ASN A C 1
ATOM 2381 O O . ASN A 1 313 ? 83.550 79.561 52.014 1.00 38.90 314 ASN A O 1
ATOM 2386 N N . LEU A 1 314 ? 82.713 81.297 53.206 1.00 39.45 315 LEU A N 1
ATOM 2387 C CA . LEU A 1 314 ? 81.420 81.368 52.535 1.00 39.62 315 LEU A CA 1
ATOM 2388 C C . LEU A 1 314 ? 81.496 81.504 51.001 1.00 40.14 315 LEU A C 1
ATOM 2389 O O . LEU A 1 314 ? 80.724 80.854 50.294 1.00 39.81 315 LEU A O 1
ATOM 2394 N N . SER A 1 315 ? 82.455 82.343 50.545 1.00 40.76 316 SER A N 1
ATOM 2395 C CA . SER A 1 315 ? 82.737 82.614 49.150 1.00 41.47 316 SER A CA 1
ATOM 2396 C C . SER A 1 315 ? 83.128 81.429 48.290 1.00 42.20 316 SER A C 1
ATOM 2397 O O . SER A 1 315 ? 82.881 81.439 47.092 1.00 42.58 316 SER A O 1
ATOM 2400 N N . GLU A 1 316 ? 83.751 80.410 48.880 1.00 43.06 317 GLU A N 1
ATOM 2401 C CA . GLU A 1 316 ? 84.126 79.179 48.220 1.00 43.91 317 GLU A CA 1
ATOM 2402 C C . GLU A 1 316 ? 83.245 78.003 48.569 1.00 43.75 317 GLU A C 1
ATOM 2403 O O . GLU A 1 316 ? 83.443 76.892 48.057 1.00 43.69 317 GLU A O 1
ATOM 2409 N N . LEU A 1 317 ? 82.290 78.201 49.495 1.00 43.59 318 LEU A N 1
ATOM 2410 C CA . LEU A 1 317 ? 81.343 77.154 49.831 1.00 43.42 318 LEU A CA 1
ATOM 2411 C C . LEU A 1 317 ? 80.436 77.031 48.604 1.00 43.58 318 LEU A C 1
ATOM 2412 O O . LEU A 1 317 ? 80.112 78.028 47.951 1.00 43.63 318 LEU A O 1
ATOM 2417 N N . LYS A 1 318 ? 80.108 75.809 48.199 1.00 43.72 319 LYS A N 1
ATOM 2418 C CA . LYS A 1 318 ? 79.162 75.693 47.120 1.00 44.14 319 LYS A CA 1
ATOM 2419 C C . LYS A 1 318 ? 78.083 74.666 47.520 1.00 43.37 319 LYS A C 1
ATOM 2420 O O . LYS A 1 318 ? 78.170 74.068 48.589 1.00 43.17 319 LYS A O 1
ATOM 2426 N N . PRO A 1 319 ? 76.974 74.492 46.803 1.00 42.60 320 PRO A N 1
ATOM 2427 C CA . PRO A 1 319 ? 75.760 73.815 47.267 1.00 42.16 320 PRO A CA 1
ATOM 2428 C C . PRO A 1 319 ? 75.922 72.389 47.746 1.00 41.91 320 PRO A C 1
ATOM 2429 O O . PRO A 1 319 ? 76.693 71.633 47.161 1.00 41.89 320 PRO A O 1
ATOM 2433 N N . HIS A 1 320 ? 75.186 72.001 48.784 1.00 41.50 321 HIS A N 1
ATOM 2434 C CA . HIS A 1 320 ? 75.302 70.679 49.369 1.00 41.16 321 HIS A CA 1
ATOM 2435 C C . HIS A 1 320 ? 73.989 69.944 49.401 1.00 40.49 321 HIS A C 1
ATOM 2436 O O . HIS A 1 320 ? 72.923 70.536 49.300 1.00 40.75 321 HIS A O 1
ATOM 2443 N N . ILE A 1 321 ? 74.110 68.631 49.559 1.00 39.56 322 ILE A N 1
ATOM 2444 C CA . ILE A 1 321 ? 72.993 67.742 49.707 1.00 38.78 322 ILE A CA 1
ATOM 2445 C C . ILE A 1 321 ? 73.496 66.584 50.529 1.00 38.65 322 ILE A C 1
ATOM 2446 O O . ILE A 1 321 ? 74.500 65.960 50.244 1.00 38.29 322 ILE A O 1
ATOM 2451 N N . ASN A 1 322 ? 72.798 66.334 51.620 1.00 38.61 323 ASN A N 1
ATOM 2452 C CA . ASN A 1 322 ? 73.211 65.357 52.604 1.00 38.64 323 ASN A CA 1
ATOM 2453 C C . ASN A 1 322 ? 72.272 64.175 52.730 1.00 38.97 323 ASN A C 1
ATOM 2454 O O . ASN A 1 322 ? 71.062 64.339 52.656 1.00 39.11 323 ASN A O 1
ATOM 2459 N N . GLY A 1 323 ? 72.778 62.975 52.986 1.00 39.35 324 GLY A N 1
ATOM 2460 C CA . GLY A 1 323 ? 71.963 61.782 53.106 1.00 40.02 324 GLY A CA 1
ATOM 2461 C C . GLY A 1 323 ? 72.540 60.661 52.276 1.00 40.76 324 GLY A C 1
ATOM 2462 O O . GLY A 1 323 ? 73.447 60.859 51.461 1.00 41.02 324 GLY A O 1
ATOM 2463 N N . PRO A 1 324 ? 72.003 59.456 52.370 1.00 41.41 325 PRO A N 1
ATOM 2464 C CA . PRO A 1 324 ? 70.634 59.192 52.492 1.00 41.75 325 PRO A CA 1
ATOM 2465 C C . PRO A 1 324 ? 70.270 58.767 53.822 1.00 41.74 325 PRO A C 1
ATOM 2466 O O . PRO A 1 324 ? 68.997 58.798 53.911 1.00 42.59 325 PRO A O 1
ATOM 2470 N N . PHE A 1 325 ? 70.885 58.343 54.873 1.00 41.53 326 PHE A N 1
ATOM 2471 C CA . PHE A 1 325 ? 70.090 58.005 56.076 1.00 41.47 326 PHE A CA 1
ATOM 2472 C C . PHE A 1 325 ? 70.553 58.719 57.332 1.00 40.89 326 PHE A C 1
ATOM 2473 O O . PHE A 1 325 ? 70.028 58.510 58.420 1.00 40.52 326 PHE A O 1
ATOM 2481 N N . THR A 1 326 ? 71.552 59.571 57.154 1.00 40.62 327 THR A N 1
ATOM 2482 C CA . THR A 1 326 ? 72.087 60.365 58.246 1.00 40.46 327 THR A CA 1
ATOM 2483 C C . THR A 1 326 ? 72.217 61.742 57.589 1.00 40.52 327 THR A C 1
ATOM 2484 O O . THR A 1 326 ? 72.658 61.871 56.436 1.00 40.32 327 THR A O 1
ATOM 2488 N N . PRO A 1 327 ? 71.920 62.784 58.379 1.00 40.87 328 PRO A N 1
ATOM 2489 C CA . PRO A 1 327 ? 72.172 64.176 58.056 1.00 41.24 328 PRO A CA 1
ATOM 2490 C C . PRO A 1 327 ? 73.616 64.628 57.910 1.00 41.68 328 PRO A C 1
ATOM 2491 O O . PRO A 1 327 ? 73.854 65.726 57.420 1.00 41.59 328 PRO A O 1
ATOM 2495 N N . ASP A 1 328 ? 74.611 63.832 58.323 1.00 42.25 329 ASP A N 1
ATOM 2496 C CA . ASP A 1 328 ? 76.033 64.183 58.210 1.00 42.50 329 ASP A CA 1
ATOM 2497 C C . ASP A 1 328 ? 76.792 63.561 57.028 1.00 42.55 329 ASP A C 1
ATOM 2498 O O . ASP A 1 328 ? 78.006 63.749 56.910 1.00 42.19 329 ASP A O 1
ATOM 2503 N N . LEU A 1 329 ? 76.099 62.762 56.194 1.00 42.74 330 LEU A N 1
ATOM 2504 C CA . LEU A 1 329 ? 76.711 62.248 54.982 1.00 42.82 330 LEU A CA 1
ATOM 2505 C C . LEU A 1 329 ? 76.589 63.330 53.914 1.00 42.82 330 LEU A C 1
ATOM 2506 O O . LEU A 1 329 ? 75.611 63.427 53.181 1.00 42.58 330 LEU A O 1
ATOM 2511 N N . ALA A 1 330 ? 77.614 64.183 53.854 1.00 42.99 331 ALA A N 1
ATOM 2512 C CA . ALA A 1 330 ? 77.575 65.364 53.014 1.00 43.28 331 ALA A CA 1
ATOM 2513 C C . ALA A 1 330 ? 78.171 65.201 51.641 1.00 43.68 331 ALA A C 1
ATOM 2514 O O . ALA A 1 330 ? 79.277 64.678 51.522 1.00 43.89 331 ALA A O 1
ATOM 2516 N N . HIS A 1 331 ? 77.434 65.629 50.602 1.00 44.12 332 HIS A N 1
ATOM 2517 C CA . HIS A 1 331 ? 77.897 65.605 49.195 1.00 44.61 332 HIS A CA 1
ATOM 2518 C C . HIS A 1 331 ? 77.719 67.000 48.595 1.00 45.13 332 HIS A C 1
ATOM 2519 O O . HIS A 1 331 ? 76.635 67.532 48.845 1.00 45.23 332 HIS A O 1
ATOM 2526 N N . PRO A 1 332 ? 78.611 67.653 47.806 1.00 45.73 333 PRO A N 1
ATOM 2527 C CA . PRO A 1 332 ? 78.253 68.780 46.964 1.00 46.11 333 PRO A CA 1
ATOM 2528 C C . PRO A 1 332 ? 77.224 68.280 45.973 1.00 46.79 333 PRO A C 1
ATOM 2529 O O . PRO A 1 332 ? 77.268 67.114 45.561 1.00 46.48 333 PRO A O 1
ATOM 2533 N N . VAL A 1 333 ? 76.273 69.155 45.633 1.00 47.77 334 VAL A N 1
ATOM 2534 C CA . VAL A 1 333 ? 75.176 68.818 44.712 1.00 48.71 334 VAL A CA 1
ATOM 2535 C C . VAL A 1 333 ? 75.749 68.350 43.366 1.00 49.56 334 VAL A C 1
ATOM 2536 O O . VAL A 1 333 ? 75.256 67.391 42.776 1.00 49.51 334 VAL A O 1
ATOM 2540 N N . ALA A 1 334 ? 76.844 68.957 42.919 1.00 50.47 335 ALA A N 1
ATOM 2541 C CA . ALA A 1 334 ? 77.564 68.522 41.749 1.00 51.46 335 ALA A CA 1
ATOM 2542 C C . ALA A 1 334 ? 77.986 67.054 41.778 1.00 52.17 335 ALA A C 1
ATOM 2543 O O . ALA A 1 334 ? 77.666 66.314 40.850 1.00 52.27 335 ALA A O 1
ATOM 2545 N N . GLU A 1 335 ? 78.652 66.533 42.810 1.00 53.29 336 GLU A N 1
ATOM 2546 C CA . GLU A 1 335 ? 79.034 65.121 42.824 1.00 54.39 336 GLU A CA 1
ATOM 2547 C C . GLU A 1 335 ? 77.901 64.184 43.271 1.00 54.62 336 GLU A C 1
ATOM 2548 O O . GLU A 1 335 ? 78.095 62.966 43.212 1.00 54.35 336 GLU A O 1
ATOM 2554 N N . VAL A 1 336 ? 76.702 64.640 43.695 1.00 55.06 337 VAL A N 1
ATOM 2555 C CA . VAL A 1 336 ? 75.692 63.705 44.194 1.00 55.58 337 VAL A CA 1
ATOM 2556 C C . VAL A 1 336 ? 75.122 62.826 43.105 1.00 56.11 337 VAL A C 1
ATOM 2557 O O . VAL A 1 336 ? 74.700 61.712 43.395 1.00 55.84 337 VAL A O 1
ATOM 2561 N N . GLY A 1 337 ? 75.141 63.276 41.850 1.00 56.95 338 GLY A N 1
ATOM 2562 C CA . GLY A 1 337 ? 74.741 62.401 40.750 1.00 57.81 338 GLY A CA 1
ATOM 2563 C C . GLY A 1 337 ? 75.625 61.144 40.704 1.00 58.34 338 GLY A C 1
ATOM 2564 O O . GLY A 1 337 ? 75.217 60.032 41.080 1.00 57.89 338 GLY A O 1
ATOM 2565 N N . SER A 1 338 ? 76.890 61.454 40.336 1.00 58.98 339 SER A N 1
ATOM 2566 C CA . SER A 1 338 ? 77.971 60.484 40.230 1.00 59.49 339 SER A CA 1
ATOM 2567 C C . SER A 1 338 ? 78.079 59.596 41.454 1.00 59.93 339 SER A C 1
ATOM 2568 O O . SER A 1 338 ? 78.274 58.404 41.287 1.00 59.78 339 SER A O 1
ATOM 2571 N N . VAL A 1 339 ? 77.884 60.068 42.692 1.00 60.52 340 VAL A N 1
ATOM 2572 C CA . VAL A 1 339 ? 78.011 59.161 43.836 1.00 61.26 340 VAL A CA 1
ATOM 2573 C C . VAL A 1 339 ? 76.788 58.306 44.157 1.00 61.52 340 VAL A C 1
ATOM 2574 O O . VAL A 1 339 ? 76.907 57.334 44.906 1.00 61.36 340 VAL A O 1
ATOM 2578 N N . ALA A 1 340 ? 75.606 58.676 43.629 1.00 62.10 341 ALA A N 1
ATOM 2579 C CA . ALA A 1 340 ? 74.358 57.931 43.845 1.00 62.48 341 ALA A CA 1
ATOM 2580 C C . ALA A 1 340 ? 74.359 56.759 42.904 1.00 62.91 341 ALA A C 1
ATOM 2581 O O . ALA A 1 340 ? 74.037 55.654 43.350 1.00 62.60 341 ALA A O 1
ATOM 2583 N N . GLU A 1 341 ? 74.779 57.070 41.640 1.00 63.54 342 GLU A N 1
ATOM 2584 C CA . GLU A 1 341 ? 75.030 56.090 40.575 1.00 64.02 342 GLU A CA 1
ATOM 2585 C C . GLU A 1 341 ? 75.929 55.016 41.184 1.00 63.83 342 GLU A C 1
ATOM 2586 O O . GLU A 1 341 ? 75.494 53.876 41.380 1.00 63.71 342 GLU A O 1
ATOM 2592 N N . LYS A 1 342 ? 77.130 55.451 41.638 1.00 63.73 343 LYS A N 1
ATOM 2593 C CA . LYS A 1 342 ? 78.133 54.570 42.250 1.00 63.37 343 LYS A CA 1
ATOM 2594 C C . LYS A 1 342 ? 77.589 53.802 43.451 1.00 62.77 343 LYS A C 1
ATOM 2595 O O . LYS A 1 342 ? 77.686 52.570 43.497 1.00 62.82 343 LYS A O 1
ATOM 2601 N N . GLU A 1 343 ? 76.921 54.471 44.407 1.00 62.05 344 GLU A N 1
ATOM 2602 C CA . GLU A 1 343 ? 76.495 53.797 45.639 1.00 60.84 344 GLU A CA 1
ATOM 2603 C C . GLU A 1 343 ? 75.178 53.011 45.671 1.00 59.91 344 GLU A C 1
ATOM 2604 O O . GLU A 1 343 ? 74.890 52.263 46.609 1.00 59.40 344 GLU A O 1
ATOM 2610 N N . GLY A 1 344 ? 74.337 53.115 44.653 1.00 59.06 345 GLY A N 1
ATOM 2611 C CA . GLY A 1 344 ? 73.097 52.361 44.687 1.00 58.05 345 GLY A CA 1
ATOM 2612 C C . GLY A 1 344 ? 71.937 53.078 45.375 1.00 57.34 345 GLY A C 1
ATOM 2613 O O . GLY A 1 344 ? 71.150 52.466 46.103 1.00 57.18 345 GLY A O 1
ATOM 2614 N N . TRP A 1 345 ? 71.851 54.394 45.147 1.00 56.39 346 TRP A N 1
ATOM 2615 C CA . TRP A 1 345 ? 70.754 55.196 45.638 1.00 55.21 346 TRP A CA 1
ATOM 2616 C C . TRP A 1 345 ? 69.997 55.526 44.355 1.00 55.05 346 TRP A C 1
ATOM 2617 O O . TRP A 1 345 ? 70.645 55.846 43.357 1.00 55.20 346 TRP A O 1
ATOM 2628 N N . PRO A 1 346 ? 68.656 55.477 44.295 1.00 54.76 347 PRO A N 1
ATOM 2629 C CA . PRO A 1 346 ? 67.878 55.970 43.158 1.00 54.55 347 PRO A CA 1
ATOM 2630 C C . PRO A 1 346 ? 68.235 57.375 42.646 1.00 54.53 347 PRO A C 1
ATOM 2631 O O . PRO A 1 346 ? 68.391 58.253 43.485 1.00 54.24 347 PRO A O 1
ATOM 2635 N N . LEU A 1 347 ? 68.454 57.623 41.337 1.00 54.75 348 LEU A N 1
ATOM 2636 C CA . LEU A 1 347 ? 68.640 58.970 40.802 1.00 55.09 348 LEU A CA 1
ATOM 2637 C C . LEU A 1 347 ? 67.272 59.606 40.511 1.00 55.04 348 LEU A C 1
ATOM 2638 O O . LEU A 1 347 ? 67.176 60.815 40.314 1.00 55.19 348 LEU A O 1
ATOM 2643 N N . ASP A 1 348 ? 66.172 58.854 40.423 1.00 54.91 349 ASP A N 1
ATOM 2644 C CA . ASP A 1 348 ? 64.871 59.450 40.176 1.00 55.18 349 ASP A CA 1
ATOM 2645 C C . ASP A 1 348 ? 64.391 60.165 41.424 1.00 54.44 349 ASP A C 1
ATOM 2646 O O . ASP A 1 348 ? 64.366 59.578 42.509 1.00 54.15 349 ASP A O 1
ATOM 2651 N N . ILE A 1 349 ? 64.039 61.442 41.339 1.00 53.79 350 ILE A N 1
ATOM 2652 C CA . ILE A 1 349 ? 63.442 62.083 42.507 1.00 52.93 350 ILE A CA 1
ATOM 2653 C C . ILE A 1 349 ? 61.906 62.082 42.305 1.00 52.28 350 ILE A C 1
ATOM 2654 O O . ILE A 1 349 ? 61.331 62.749 41.441 1.00 51.88 350 ILE A O 1
ATOM 2659 N N . ARG A 1 350 ? 61.275 61.218 43.111 1.00 51.53 351 ARG A N 1
ATOM 2660 C CA . ARG A 1 350 ? 59.824 61.082 43.192 1.00 50.90 351 ARG A CA 1
ATOM 2661 C C . ARG A 1 350 ? 59.049 62.319 43.629 1.00 50.06 351 ARG A C 1
ATOM 2662 O O . ARG A 1 350 ? 58.048 62.703 43.012 1.00 49.81 351 ARG A O 1
ATOM 2670 N N . VAL A 1 351 ? 59.485 62.882 44.775 1.00 48.80 352 VAL A N 1
ATOM 2671 C CA . VAL A 1 351 ? 58.857 64.055 45.361 1.00 47.29 352 VAL A CA 1
ATOM 2672 C C . VAL A 1 351 ? 59.992 64.943 45.836 1.00 46.85 352 VAL A C 1
ATOM 2673 O O . VAL A 1 351 ? 60.982 64.464 46.381 1.00 46.56 352 VAL A O 1
ATOM 2677 N N . GLY A 1 352 ? 59.855 66.233 45.575 1.00 46.01 353 GLY A N 1
ATOM 2678 C CA . GLY A 1 352 ? 60.720 67.212 46.152 1.00 45.13 353 GLY A CA 1
ATOM 2679 C C . GLY A 1 352 ? 59.846 67.907 47.196 1.00 44.67 353 GLY A C 1
ATOM 2680 O O . GLY A 1 352 ? 58.700 68.273 46.916 1.00 44.46 353 GLY A O 1
ATOM 2681 N N . LEU A 1 353 ? 60.316 68.118 48.428 1.00 44.06 354 LEU A N 1
ATOM 2682 C CA . LEU A 1 353 ? 59.487 68.772 49.427 1.00 43.44 354 LEU A CA 1
ATOM 2683 C C . LEU A 1 353 ? 60.162 69.985 49.997 1.00 43.27 354 LEU A C 1
ATOM 2684 O O . LEU A 1 353 ? 61.154 69.842 50.702 1.00 42.63 354 LEU A O 1
ATOM 2689 N N . ILE A 1 354 ? 59.722 71.194 49.664 1.00 43.45 355 ILE A N 1
ATOM 2690 C CA . ILE A 1 354 ? 60.372 72.305 50.303 1.00 43.89 355 ILE A CA 1
ATOM 2691 C C . ILE A 1 354 ? 59.541 72.652 51.518 1.00 44.49 355 ILE A C 1
ATOM 2692 O O . ILE A 1 354 ? 58.416 72.203 51.745 1.00 44.49 355 ILE A O 1
ATOM 2697 N N . GLY A 1 355 ? 60.212 73.494 52.320 1.00 45.07 356 GLY A N 1
ATOM 2698 C CA . GLY A 1 355 ? 59.651 73.962 53.584 1.00 45.10 356 GLY A CA 1
ATOM 2699 C C . GLY A 1 355 ? 60.172 73.277 54.854 1.00 44.85 356 GLY A C 1
ATOM 2700 O O . GLY A 1 355 ? 61.330 72.910 55.112 1.00 44.85 356 GLY A O 1
ATOM 2701 N N . SER A 1 356 ? 59.160 73.264 55.695 1.00 44.39 357 SER A N 1
ATOM 2702 C CA . SER A 1 356 ? 59.240 72.728 57.022 1.00 43.79 357 SER A CA 1
ATOM 2703 C C . SER A 1 356 ? 60.570 72.819 57.813 1.00 43.28 357 SER A C 1
ATOM 2704 O O . SER A 1 356 ? 61.606 72.121 57.633 1.00 43.25 357 SER A O 1
ATOM 2707 N N . CYS A 1 357 ? 60.307 73.957 58.542 1.00 42.28 358 CYS A N 1
ATOM 2708 C CA . CYS A 1 357 ? 60.988 74.674 59.651 1.00 41.36 358 CYS A CA 1
ATOM 2709 C C . CYS A 1 357 ? 62.420 75.166 59.551 1.00 40.80 358 CYS A C 1
ATOM 2710 O O . CYS A 1 357 ? 62.707 76.336 59.862 1.00 40.49 358 CYS A O 1
ATOM 2713 N N . THR A 1 358 ? 63.305 74.295 59.039 1.00 39.83 359 THR A N 1
ATOM 2714 C CA . THR A 1 358 ? 64.667 74.701 58.728 1.00 38.84 359 THR A CA 1
ATOM 2715 C C . THR A 1 358 ? 64.647 75.679 57.566 1.00 38.82 359 THR A C 1
ATOM 2716 O O . THR A 1 358 ? 65.425 76.635 57.509 1.00 38.65 359 THR A O 1
ATOM 2720 N N . ASN A 1 359 ? 63.689 75.446 56.660 1.00 38.80 360 ASN A N 1
ATOM 2721 C CA . ASN A 1 359 ? 63.677 76.207 55.454 1.00 38.70 360 ASN A CA 1
ATOM 2722 C C . ASN A 1 359 ? 62.325 76.582 54.965 1.00 38.75 360 ASN A C 1
ATOM 2723 O O . ASN A 1 359 ? 61.949 76.219 53.868 1.00 39.19 360 ASN A O 1
ATOM 2728 N N . SER A 1 360 ? 61.583 77.392 55.698 1.00 38.69 361 SER A N 1
ATOM 2729 C CA . SER A 1 360 ? 60.265 77.794 55.244 1.00 38.45 361 SER A CA 1
ATOM 2730 C C . SER A 1 360 ? 59.901 79.278 55.344 1.00 38.27 361 SER A C 1
ATOM 2731 O O . SER A 1 360 ? 58.704 79.600 55.276 1.00 37.86 361 SER A O 1
ATOM 2734 N N . SER A 1 361 ? 60.944 80.150 55.421 1.00 37.97 362 SER A N 1
ATOM 2735 C CA . SER A 1 361 ? 60.793 81.603 55.529 1.00 37.77 362 SER A CA 1
ATOM 2736 C C . SER A 1 361 ? 60.376 82.317 54.266 1.00 38.06 362 SER A C 1
ATOM 2737 O O . SER A 1 361 ? 60.216 81.616 53.271 1.00 38.12 362 SER A O 1
ATOM 2740 N N . TYR A 1 362 ? 60.214 83.654 54.203 1.00 38.35 363 TYR A N 1
ATOM 2741 C CA . TYR A 1 362 ? 59.843 84.371 52.980 1.00 38.64 363 TYR A CA 1
ATOM 2742 C C . TYR A 1 362 ? 61.045 84.427 52.031 1.00 38.82 363 TYR A C 1
ATOM 2743 O O . TYR A 1 362 ? 60.919 84.649 50.816 1.00 39.29 363 TYR A O 1
ATOM 2752 N N . GLU A 1 363 ? 62.261 84.245 52.559 1.00 38.81 364 GLU A N 1
ATOM 2753 C CA . GLU A 1 363 ? 63.405 84.230 51.682 1.00 38.75 364 GLU A CA 1
ATOM 2754 C C . GLU A 1 363 ? 63.471 82.859 51.035 1.00 38.24 364 GLU A C 1
ATOM 2755 O O . GLU A 1 363 ? 63.675 82.742 49.849 1.00 38.22 364 GLU A O 1
ATOM 2761 N N . ASP A 1 364 ? 63.270 81.782 51.775 1.00 38.13 365 ASP A N 1
ATOM 2762 C CA . ASP A 1 364 ? 63.244 80.438 51.232 1.00 38.12 365 ASP A CA 1
ATOM 2763 C C . ASP A 1 364 ? 62.137 80.305 50.174 1.00 38.16 365 ASP A C 1
ATOM 2764 O O . ASP A 1 364 ? 62.332 79.680 49.135 1.00 37.98 365 ASP A O 1
ATOM 2769 N N . MET A 1 365 ? 60.966 80.927 50.379 1.00 38.12 366 MET A N 1
ATOM 2770 C CA . MET A 1 365 ? 59.875 80.892 49.438 1.00 37.99 366 MET A CA 1
ATOM 2771 C C . MET A 1 365 ? 60.248 81.774 48.287 1.00 37.98 366 MET A C 1
ATOM 2772 O O . MET 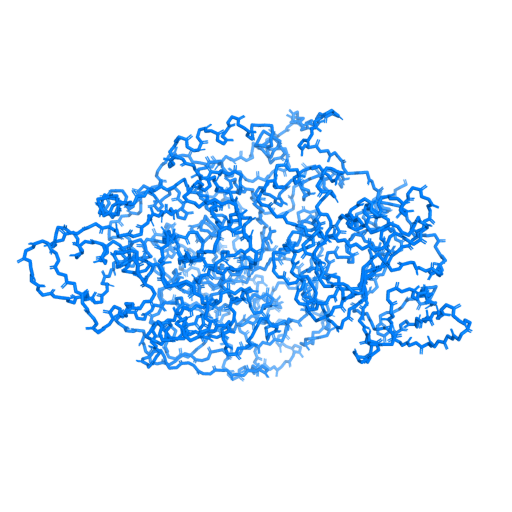A 1 365 ? 59.978 81.278 47.201 1.00 38.16 366 MET A O 1
ATOM 2777 N N . GLY A 1 366 ? 60.871 82.963 48.429 1.00 37.97 367 GLY A N 1
ATOM 2778 C CA . GLY A 1 366 ? 61.237 83.816 47.298 1.00 38.43 367 GLY A CA 1
ATOM 2779 C C . GLY A 1 366 ? 62.285 83.186 46.348 1.00 39.07 367 GLY A C 1
ATOM 2780 O O . GLY A 1 366 ? 62.198 83.335 45.117 1.00 39.09 367 GLY A O 1
ATOM 2781 N N . ARG A 1 367 ? 63.300 82.495 46.938 1.00 39.45 368 ARG A N 1
ATOM 2782 C CA . ARG A 1 367 ? 64.402 81.808 46.228 1.00 39.74 368 ARG A CA 1
ATOM 2783 C C . ARG A 1 367 ? 63.810 80.583 45.507 1.00 39.85 368 ARG A C 1
ATOM 2784 O O . ARG A 1 367 ? 64.138 80.330 44.346 1.00 40.10 368 ARG A O 1
ATOM 2792 N N . SER A 1 368 ? 62.917 79.799 46.137 1.00 39.45 369 SER A N 1
ATOM 2793 C CA . SER A 1 368 ? 62.255 78.711 45.457 1.00 39.42 369 SER A CA 1
ATOM 2794 C C . SER A 1 368 ? 61.402 79.191 44.302 1.00 39.43 369 SER A C 1
ATOM 2795 O O . SER A 1 368 ? 61.464 78.582 43.246 1.00 39.21 369 SER A O 1
ATOM 2798 N N . ALA A 1 369 ? 60.679 80.299 44.442 1.00 39.58 370 ALA A N 1
ATOM 2799 C CA . ALA A 1 369 ? 59.848 80.759 43.368 1.00 39.93 370 ALA A CA 1
ATOM 2800 C C . ALA A 1 369 ? 60.710 81.393 42.293 1.00 40.23 370 ALA A C 1
ATOM 2801 O O . ALA A 1 369 ? 60.321 81.353 41.131 1.00 40.16 370 ALA A O 1
ATOM 2803 N N . ALA A 1 370 ? 61.893 81.917 42.600 1.00 40.89 371 ALA A N 1
ATOM 2804 C CA . ALA A 1 370 ? 62.770 82.480 41.573 1.00 41.63 371 ALA A CA 1
ATOM 2805 C C . ALA A 1 370 ? 63.292 81.408 40.619 1.00 42.14 371 ALA A C 1
ATOM 2806 O O . ALA A 1 370 ? 63.546 81.676 39.443 1.00 42.32 371 ALA A O 1
ATOM 2808 N N . VAL A 1 371 ? 63.432 80.176 41.136 1.00 42.64 372 VAL A N 1
ATOM 2809 C CA . VAL A 1 371 ? 63.888 79.048 40.337 1.00 43.31 372 VAL A CA 1
ATOM 2810 C C . VAL A 1 371 ? 62.687 78.613 39.480 1.00 43.73 372 VAL A C 1
ATOM 2811 O O . VAL A 1 371 ? 62.782 78.504 38.254 1.00 44.10 372 VAL A O 1
ATOM 2815 N N . ALA A 1 372 ? 61.542 78.369 40.135 1.00 43.99 373 ALA A N 1
ATOM 2816 C CA . ALA A 1 372 ? 60.306 77.943 39.508 1.00 44.23 373 ALA A CA 1
ATOM 2817 C C . ALA A 1 372 ? 59.811 78.856 38.396 1.00 44.46 373 ALA A C 1
ATOM 2818 O O . ALA A 1 372 ? 59.356 78.371 37.363 1.00 44.46 373 ALA A O 1
ATOM 2820 N N . LYS A 1 373 ? 59.915 80.174 38.581 1.00 44.74 374 LYS A N 1
ATOM 2821 C CA . LYS A 1 373 ? 59.547 81.199 37.607 1.00 45.07 374 LYS A CA 1
ATOM 2822 C C . LYS A 1 373 ? 60.321 81.057 36.293 1.00 45.06 374 LYS A C 1
ATOM 2823 O O . LYS A 1 373 ? 59.755 81.240 35.227 1.00 45.18 374 LYS A O 1
ATOM 2829 N N . GLN A 1 374 ? 61.603 80.689 36.351 1.00 45.03 375 GLN A N 1
ATOM 2830 C CA . GLN A 1 374 ? 62.459 80.463 35.203 1.00 45.00 375 GLN A CA 1
ATOM 2831 C C . GLN A 1 374 ? 61.997 79.241 34.446 1.00 44.98 375 GLN A C 1
ATOM 2832 O O . GLN A 1 374 ? 61.943 79.197 33.224 1.00 45.00 375 GLN A O 1
ATOM 2838 N N . ALA A 1 375 ? 61.643 78.197 35.179 1.00 45.02 376 ALA A N 1
ATOM 2839 C CA . ALA A 1 375 ? 61.213 76.975 34.559 1.00 45.22 376 ALA A CA 1
ATOM 2840 C C . ALA A 1 375 ? 59.971 77.205 33.751 1.00 45.70 376 ALA A C 1
ATOM 2841 O O . ALA A 1 375 ? 59.853 76.769 32.628 1.00 45.92 376 ALA A O 1
ATOM 2843 N N . LEU A 1 376 ? 59.068 77.963 34.337 1.00 46.26 377 LEU A N 1
ATOM 2844 C CA . LEU A 1 376 ? 57.804 78.428 33.781 1.00 46.88 377 LEU A CA 1
ATOM 2845 C C . LEU A 1 376 ? 57.990 79.326 32.534 1.00 47.38 377 LEU A C 1
ATOM 2846 O O . LEU A 1 376 ? 57.183 79.247 31.602 1.00 47.47 377 LEU A O 1
ATOM 2851 N N . ALA A 1 377 ? 59.034 80.178 32.442 1.00 47.94 378 ALA A N 1
ATOM 2852 C CA . ALA A 1 377 ? 59.263 81.031 31.269 1.00 48.68 378 ALA A CA 1
ATOM 2853 C C . ALA A 1 377 ? 59.694 80.295 29.986 1.00 49.11 378 ALA A C 1
ATOM 2854 O O . ALA A 1 377 ? 59.913 80.849 28.892 1.00 49.12 378 ALA A O 1
ATOM 2856 N N . HIS A 1 378 ? 59.848 78.989 30.219 1.00 49.58 379 HIS A N 1
ATOM 2857 C CA . HIS A 1 378 ? 60.186 78.009 29.197 1.00 50.00 379 HIS A CA 1
ATOM 2858 C C . HIS A 1 378 ? 59.114 76.929 29.094 1.00 49.89 379 HIS A C 1
ATOM 2859 O O . HIS A 1 378 ? 59.402 75.853 28.593 1.00 49.38 379 HIS A O 1
ATOM 2866 N N . GLY A 1 379 ? 57.893 77.221 29.577 1.00 49.81 380 GLY A N 1
ATOM 2867 C CA . GLY A 1 379 ? 56.765 76.313 29.557 1.00 49.98 380 GLY A CA 1
ATOM 2868 C C . GLY A 1 379 ? 57.023 74.970 30.229 1.00 50.17 380 GLY A C 1
ATOM 2869 O O . GLY A 1 379 ? 56.538 73.903 29.820 1.00 50.11 380 GLY A O 1
ATOM 2870 N N . LEU A 1 380 ? 57.844 75.018 31.278 1.00 50.28 381 LEU A N 1
ATOM 2871 C CA . LEU A 1 380 ? 58.144 73.813 32.038 1.00 50.24 381 LEU A CA 1
ATOM 2872 C C . LEU A 1 380 ? 57.417 73.821 33.376 1.00 50.23 381 LEU A C 1
ATOM 2873 O O . LEU A 1 380 ? 57.089 74.861 33.964 1.00 50.24 381 LEU A O 1
ATOM 2878 N N . LYS A 1 381 ? 57.141 72.572 33.758 1.00 49.85 382 LYS A N 1
ATOM 2879 C CA . LYS A 1 381 ? 56.585 72.189 35.054 1.00 49.59 382 LYS A CA 1
ATOM 2880 C C . LYS A 1 381 ? 57.467 71.103 35.679 1.00 49.02 382 LYS A C 1
ATOM 2881 O O . LYS A 1 381 ? 58.358 70.535 35.032 1.00 48.97 382 LYS A O 1
ATOM 2887 N N . CYS A 1 382 ? 57.280 70.777 36.954 1.00 48.34 383 CYS A N 1
ATOM 2888 C CA . CYS A 1 382 ? 58.107 69.772 37.626 1.00 47.85 383 CYS A CA 1
ATOM 2889 C C . CYS A 1 382 ? 57.984 68.359 37.095 1.00 47.65 383 CYS A C 1
ATOM 2890 O O . CYS A 1 382 ? 56.876 67.901 36.816 1.00 47.28 383 CYS A O 1
ATOM 2893 N N . LYS A 1 383 ? 59.130 67.681 36.934 1.00 47.52 384 LYS A N 1
ATOM 2894 C CA . LYS A 1 383 ? 59.107 66.292 36.527 1.00 47.51 384 LYS A CA 1
ATOM 2895 C C . LYS A 1 383 ? 58.906 65.460 37.791 1.00 46.70 384 LYS A C 1
ATOM 2896 O O . LYS A 1 383 ? 58.240 64.427 37.755 1.00 46.73 384 LYS A O 1
ATOM 2902 N N . SER A 1 384 ? 59.366 65.921 38.964 1.00 45.68 385 SER A N 1
ATOM 2903 C CA . SER A 1 384 ? 59.041 65.280 40.251 1.00 44.49 385 SER A CA 1
ATOM 2904 C C . SER A 1 384 ? 57.796 65.933 40.875 1.00 43.80 385 SER A C 1
ATOM 2905 O O . SER A 1 384 ? 57.457 67.075 40.558 1.00 43.53 385 SER A O 1
ATOM 2908 N N . GLN A 1 385 ? 57.090 65.230 41.773 1.00 42.93 386 GLN A N 1
ATOM 2909 C CA . GLN A 1 385 ? 56.007 65.820 42.532 1.00 42.37 386 GLN A CA 1
ATOM 2910 C C . GLN A 1 385 ? 56.500 66.921 43.448 1.00 41.49 386 GLN A C 1
ATOM 2911 O O . GLN A 1 385 ? 57.623 66.833 43.919 1.00 41.42 386 GLN A O 1
ATOM 2917 N N . PHE A 1 386 ? 55.749 67.966 43.762 1.00 40.38 387 PHE A N 1
ATOM 2918 C CA . PHE A 1 386 ? 56.367 69.045 44.490 1.00 39.17 387 PHE A CA 1
ATOM 2919 C C . PHE A 1 386 ? 55.403 69.469 45.593 1.00 38.50 387 PHE A C 1
ATOM 2920 O O . PHE A 1 386 ? 54.202 69.596 45.311 1.00 38.66 387 PHE A O 1
ATOM 2928 N N . THR A 1 387 ? 55.885 69.560 46.867 1.00 37.39 388 THR A N 1
ATOM 2929 C CA . THR A 1 387 ? 55.057 70.074 47.975 1.00 35.95 388 THR A CA 1
ATOM 2930 C C . THR A 1 387 ? 55.725 71.286 48.617 1.00 35.31 388 THR A C 1
ATOM 2931 O O . THR A 1 387 ? 56.954 71.410 48.538 1.00 35.48 388 THR A O 1
ATOM 2935 N N . ILE A 1 388 ? 54.959 72.266 49.123 1.00 33.91 389 ILE A N 1
ATOM 2936 C CA . ILE A 1 388 ? 55.535 73.455 49.732 1.00 32.84 389 ILE A CA 1
ATOM 2937 C C . ILE A 1 388 ? 54.873 73.583 51.092 1.00 32.04 389 ILE A C 1
ATOM 2938 O O . ILE A 1 388 ? 53.649 73.581 51.161 1.00 31.87 389 ILE A O 1
ATOM 2943 N N . THR A 1 389 ? 55.595 73.660 52.205 1.00 31.11 390 THR A N 1
ATOM 2944 C CA . THR A 1 389 ? 54.937 73.990 53.466 1.00 30.17 390 THR A CA 1
ATOM 2945 C C . THR A 1 389 ? 55.263 75.436 53.829 1.00 29.32 390 THR A C 1
ATOM 2946 O O . THR A 1 389 ? 56.441 75.685 53.996 1.00 29.04 390 THR A O 1
ATOM 2950 N N . PRO A 1 390 ? 54.389 76.451 53.971 1.00 28.74 391 PRO A N 1
ATOM 2951 C CA . PRO A 1 390 ? 54.769 77.778 54.512 1.00 28.11 391 PRO A CA 1
ATOM 2952 C C . PRO A 1 390 ? 55.034 77.648 56.024 1.00 27.67 391 PRO A C 1
ATOM 2953 O O . PRO A 1 390 ? 54.335 76.899 56.687 1.00 27.84 391 PRO A O 1
ATOM 2957 N N . GLY A 1 391 ? 56.040 78.296 56.619 1.00 27.42 392 GLY A N 1
ATOM 2958 C CA . GLY A 1 391 ? 56.422 78.170 58.011 1.00 27.27 392 GLY A CA 1
ATOM 2959 C C . GLY A 1 391 ? 55.386 78.709 58.965 1.00 27.49 392 GLY A C 1
ATOM 2960 O O . GLY A 1 391 ? 55.297 78.284 60.114 1.00 27.45 392 GLY A O 1
ATOM 2961 N N . SER A 1 392 ? 54.574 79.668 58.523 1.00 27.45 393 SER A N 1
ATOM 2962 C CA . SER A 1 392 ? 53.504 80.219 59.336 1.00 27.28 393 SER A CA 1
ATOM 2963 C C . SER A 1 392 ? 52.397 80.806 58.461 1.00 27.47 393 SER A C 1
ATOM 2964 O O . SER A 1 392 ? 52.555 81.061 57.263 1.00 27.30 393 SER A O 1
ATOM 2967 N N . GLU A 1 393 ? 51.233 81.036 59.075 1.00 27.31 394 GLU A N 1
ATOM 2968 C CA . GLU A 1 393 ? 50.109 81.677 58.444 1.00 27.11 394 GLU A CA 1
ATOM 2969 C C . GLU A 1 393 ? 50.547 83.028 57.950 1.00 27.09 394 GLU A C 1
ATOM 2970 O O . GLU A 1 393 ? 50.168 83.374 56.874 1.00 27.36 394 GLU A O 1
ATOM 2976 N N . GLN A 1 394 ? 51.325 83.847 58.634 1.00 27.42 395 GLN A N 1
ATOM 2977 C CA . GLN A 1 394 ? 51.887 85.100 58.143 1.00 27.58 395 GLN A CA 1
ATOM 2978 C C . GLN A 1 394 ? 52.671 84.884 56.836 1.00 27.66 395 GLN A C 1
ATOM 2979 O O . GLN A 1 394 ? 52.476 85.625 55.876 1.00 27.26 395 GLN A O 1
ATOM 2985 N N . ILE A 1 395 ? 53.561 83.874 56.760 1.00 27.91 396 ILE A N 1
ATOM 2986 C CA . ILE A 1 395 ? 54.341 83.628 55.561 1.00 28.35 396 ILE A CA 1
ATOM 2987 C C . ILE A 1 395 ? 53.402 83.164 54.473 1.00 28.36 396 ILE A C 1
ATOM 2988 O O . ILE A 1 395 ? 53.552 83.645 53.360 1.00 28.80 396 ILE A O 1
ATOM 2993 N N . ARG A 1 396 ? 52.450 82.264 54.718 1.00 28.41 397 ARG A N 1
ATOM 2994 C CA . ARG A 1 396 ? 51.482 81.862 53.730 1.00 28.27 397 ARG A CA 1
ATOM 2995 C C . ARG A 1 396 ? 50.760 83.098 53.183 1.00 28.64 397 ARG A C 1
ATOM 2996 O O . ARG A 1 396 ? 50.859 83.326 51.980 1.00 28.59 397 ARG A O 1
ATOM 3004 N N . ALA A 1 397 ? 50.054 83.911 53.993 1.00 28.94 398 ALA A N 1
ATOM 3005 C CA . ALA A 1 397 ? 49.412 85.136 53.565 1.00 29.22 398 ALA A CA 1
ATOM 3006 C C . ALA A 1 397 ? 50.385 86.048 52.817 1.00 29.71 398 ALA A C 1
ATOM 3007 O O . ALA A 1 397 ? 49.997 86.515 51.747 1.00 29.62 398 ALA A O 1
ATOM 3009 N N . THR A 1 398 ? 51.658 86.231 53.217 1.00 30.21 399 THR A N 1
ATOM 3010 C CA . THR A 1 398 ? 52.535 87.198 52.545 1.00 30.68 399 THR A CA 1
ATOM 3011 C C . THR A 1 398 ? 53.060 86.697 51.212 1.00 31.59 399 THR A C 1
ATOM 3012 O O . THR A 1 398 ? 53.268 87.491 50.297 1.00 31.92 399 THR A O 1
ATOM 3016 N N . ILE A 1 399 ? 53.289 85.394 51.020 1.00 32.34 400 ILE A N 1
ATOM 3017 C CA . ILE A 1 399 ? 53.800 84.907 49.749 1.00 32.96 400 ILE A CA 1
ATOM 3018 C C . ILE A 1 399 ? 52.664 84.730 48.757 1.00 33.57 400 ILE A C 1
ATOM 3019 O O . ILE A 1 399 ? 52.886 84.706 47.550 1.00 34.05 400 ILE A O 1
ATOM 3024 N N . GLU A 1 400 ? 51.431 84.607 49.218 1.00 34.13 401 GLU A N 1
ATOM 3025 C CA . GLU A 1 400 ? 50.247 84.550 48.367 1.00 34.94 401 GLU A CA 1
ATOM 3026 C C . GLU A 1 400 ? 50.076 85.911 47.631 1.00 35.26 401 GLU A C 1
ATOM 3027 O O . GLU A 1 400 ? 50.057 86.062 46.388 1.00 35.26 401 GLU A O 1
ATOM 3033 N N . ARG A 1 401 ? 50.099 86.944 48.475 1.00 35.33 402 ARG A N 1
ATOM 3034 C CA . ARG A 1 401 ? 49.981 88.314 48.029 1.00 35.49 402 ARG A CA 1
ATOM 3035 C C . ARG A 1 401 ? 51.148 88.719 47.120 1.00 35.56 402 ARG A C 1
ATOM 3036 O O . ARG A 1 401 ? 50.948 89.355 46.092 1.00 35.38 402 ARG A O 1
ATOM 3044 N N . ASP A 1 402 ? 52.383 88.348 47.445 1.00 35.73 403 ASP A N 1
ATOM 3045 C CA . ASP A 1 402 ? 53.529 88.741 46.639 1.00 35.95 403 ASP A CA 1
ATOM 3046 C C . ASP A 1 402 ? 53.763 87.804 45.474 1.00 35.91 403 ASP A C 1
ATOM 3047 O O . ASP A 1 402 ? 54.793 87.833 44.815 1.00 36.05 403 ASP A O 1
ATOM 3052 N N . GLY A 1 403 ? 52.797 86.910 45.309 1.00 35.89 404 GLY A N 1
ATOM 3053 C CA . GLY A 1 403 ? 52.693 86.081 44.150 1.00 36.17 404 GLY A CA 1
ATOM 3054 C C . GLY A 1 403 ? 53.587 84.889 44.081 1.00 36.24 404 GLY A C 1
ATOM 3055 O O . GLY A 1 403 ? 53.555 84.219 43.045 1.00 36.67 404 GLY A O 1
ATOM 3056 N N . TYR A 1 404 ? 54.389 84.593 45.109 1.00 35.92 405 TYR A N 1
ATOM 3057 C CA . TYR A 1 404 ? 55.288 83.422 45.085 1.00 35.50 405 TYR A CA 1
ATOM 3058 C C . TYR A 1 404 ? 54.533 82.098 45.081 1.00 35.37 405 TYR A C 1
ATOM 3059 O O . TYR A 1 404 ? 54.954 81.092 44.509 1.00 34.95 405 TYR A O 1
ATOM 3068 N N . ALA A 1 405 ? 53.361 82.119 45.711 1.00 35.21 406 ALA A N 1
ATOM 3069 C CA . ALA A 1 405 ? 52.568 80.923 45.818 1.00 35.33 406 ALA A CA 1
ATOM 3070 C C . ALA A 1 405 ? 51.965 80.511 44.518 1.00 35.54 406 ALA A C 1
ATOM 3071 O O . ALA A 1 405 ? 51.791 79.327 44.299 1.00 35.53 406 ALA A O 1
ATOM 3073 N N . GLN A 1 406 ? 51.643 81.464 43.660 1.00 36.44 407 GLN A N 1
ATOM 3074 C CA . GLN A 1 406 ? 51.014 81.103 42.410 1.00 37.45 407 GLN A CA 1
ATOM 3075 C C . GLN A 1 406 ? 52.099 80.579 41.500 1.00 37.56 407 GLN A C 1
ATOM 3076 O O . GLN A 1 406 ? 51.832 79.616 40.794 1.00 37.70 407 GLN A O 1
ATOM 3082 N N . VAL A 1 407 ? 53.325 81.110 41.517 1.00 37.57 408 VAL A N 1
ATOM 3083 C CA . VAL A 1 407 ? 54.388 80.536 40.696 1.00 37.56 408 VAL A CA 1
ATOM 3084 C C . VAL A 1 407 ? 54.717 79.082 41.101 1.00 37.82 408 VAL A C 1
ATOM 3085 O O . VAL A 1 407 ? 54.933 78.183 40.275 1.00 37.85 408 VAL A O 1
ATOM 3089 N N . LEU A 1 408 ? 54.729 78.834 42.408 1.00 37.88 409 LEU A N 1
ATOM 3090 C CA . LEU A 1 408 ? 55.003 77.498 42.917 1.00 38.24 409 LEU A CA 1
ATOM 3091 C C . LEU A 1 408 ? 53.927 76.475 42.614 1.00 38.38 409 LEU A C 1
ATOM 3092 O O . LEU A 1 408 ? 54.199 75.294 42.346 1.00 38.78 409 LEU A O 1
ATOM 3097 N N . ARG A 1 409 ? 52.710 77.028 42.589 1.00 38.19 410 ARG A N 1
ATOM 3098 C CA . ARG A 1 409 ? 51.521 76.299 42.230 1.00 38.18 410 ARG A CA 1
ATOM 3099 C C . ARG A 1 409 ? 51.515 75.940 40.710 1.00 38.24 410 ARG A C 1
ATOM 3100 O O . ARG A 1 409 ? 51.202 74.824 40.261 1.00 37.90 410 ARG A O 1
ATOM 3108 N N . ASP A 1 410 ? 51.895 76.930 39.900 1.00 38.19 411 ASP A N 1
ATOM 3109 C CA . ASP A 1 410 ? 51.956 76.798 38.461 1.00 38.34 411 ASP A CA 1
ATOM 3110 C C . ASP A 1 410 ? 53.063 75.838 38.022 1.00 38.41 411 ASP A C 1
ATOM 3111 O O . ASP A 1 410 ? 52.827 75.170 37.026 1.00 38.63 411 ASP A O 1
ATOM 3116 N N . VAL A 1 411 ? 54.247 75.661 38.627 1.00 38.29 412 VAL A N 1
ATOM 3117 C CA . VAL A 1 411 ? 55.134 74.583 38.193 1.00 38.18 412 VAL A CA 1
ATOM 3118 C C . VAL A 1 411 ? 54.664 73.234 38.730 1.00 38.08 412 VAL A C 1
ATOM 3119 O O . VAL A 1 411 ? 55.431 72.282 38.655 1.00 38.21 412 VAL A O 1
ATOM 3123 N N . GLY A 1 412 ? 53.464 73.059 39.310 1.00 37.95 413 GLY A N 1
ATOM 3124 C CA . GLY A 1 412 ? 52.980 71.740 39.742 1.00 37.52 413 GLY A CA 1
ATOM 3125 C C . GLY A 1 412 ? 53.061 71.461 41.206 1.00 37.48 413 GLY A C 1
ATOM 3126 O O . GLY A 1 412 ? 52.888 70.316 41.605 1.00 37.23 413 GLY A O 1
ATOM 3127 N N . GLY A 1 413 ? 53.288 72.519 41.993 1.00 37.34 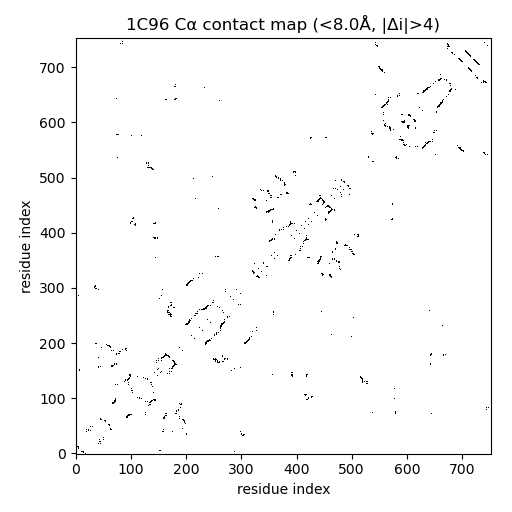414 GLY A N 1
ATOM 3128 C CA . GLY A 1 413 ? 53.314 72.439 43.455 1.00 37.38 414 GLY A CA 1
ATOM 3129 C C . GLY A 1 413 ? 51.971 72.363 44.208 1.00 37.23 414 GLY A C 1
ATOM 3130 O O . GLY A 1 413 ? 50.939 72.896 43.813 1.00 36.99 414 GLY A O 1
ATOM 3131 N N . ILE A 1 414 ? 51.980 71.617 45.303 1.00 37.30 415 ILE A N 1
ATOM 3132 C CA . ILE A 1 414 ? 50.853 71.564 46.203 1.00 37.58 415 ILE A CA 1
ATOM 3133 C C . ILE A 1 414 ? 51.363 72.265 47.452 1.00 37.25 415 ILE A C 1
ATOM 3134 O O . ILE A 1 414 ? 52.381 71.883 48.016 1.00 37.15 415 ILE A O 1
ATOM 3139 N N . VAL A 1 415 ? 50.661 73.322 47.854 1.00 36.81 416 VAL A N 1
ATOM 3140 C CA . VAL A 1 415 ? 50.980 74.071 49.054 1.00 36.19 416 VAL A CA 1
ATOM 3141 C C . VAL A 1 415 ? 50.228 73.386 50.189 1.00 35.93 416 VAL A C 1
ATOM 3142 O O . VAL A 1 415 ? 48.991 73.331 50.208 1.00 36.09 416 VAL A O 1
ATOM 3146 N N . LEU A 1 416 ? 50.994 72.816 51.118 1.00 35.22 417 LEU A N 1
ATOM 3147 C CA . LEU A 1 416 ? 50.446 72.065 52.229 1.00 34.31 417 LEU A CA 1
ATOM 3148 C C . LEU A 1 416 ? 50.052 72.989 53.357 1.00 33.50 417 LEU A C 1
ATOM 3149 O O . LEU A 1 416 ? 50.398 74.160 53.285 1.00 33.54 417 LEU A O 1
ATOM 3154 N N . ALA A 1 417 ? 49.351 72.599 54.414 1.00 32.72 418 ALA A N 1
ATOM 3155 C CA . ALA A 1 417 ? 49.070 73.471 55.553 1.00 32.03 418 ALA A CA 1
ATOM 3156 C C . ALA A 1 417 ? 50.325 73.996 56.284 1.00 31.52 418 ALA A C 1
ATOM 3157 O O . ALA A 1 417 ? 51.435 73.506 56.033 1.00 31.53 418 ALA A O 1
ATOM 3159 N N . ASN A 1 418 ? 50.242 75.008 57.151 1.00 30.73 419 ASN A N 1
ATOM 3160 C CA . ASN A 1 418 ? 51.407 75.554 57.838 1.00 29.86 419 ASN A CA 1
ATOM 3161 C C . ASN A 1 418 ? 51.662 74.719 59.085 1.00 29.47 419 ASN A C 1
ATOM 3162 O O . ASN A 1 418 ? 51.401 75.070 60.230 1.00 29.39 419 ASN A O 1
ATOM 3167 N N . ALA A 1 419 ? 52.253 73.556 58.786 1.00 29.70 420 ALA A N 1
ATOM 3168 C CA . ALA A 1 419 ? 52.464 72.469 59.738 1.00 29.49 420 ALA A CA 1
ATOM 3169 C C . ALA A 1 419 ? 53.619 71.596 59.335 1.00 29.60 420 ALA A C 1
ATOM 3170 O O . ALA A 1 419 ? 53.949 71.509 58.157 1.00 29.85 420 ALA A O 1
ATOM 3172 N N . CYS A 1 420 ? 54.241 70.894 60.264 1.00 30.47 421 CYS A N 1
ATOM 3173 C CA . CYS A 1 420 ? 55.379 69.996 59.994 1.00 31.17 421 CYS A CA 1
ATOM 3174 C C . CYS A 1 420 ? 55.167 69.020 58.850 1.00 31.63 421 CYS A C 1
ATOM 3175 O O . CYS A 1 420 ? 55.984 68.937 57.947 1.00 31.64 421 CYS A O 1
ATOM 3178 N N . GLY A 1 421 ? 54.031 68.331 58.856 1.00 31.99 422 GLY A N 1
ATOM 3179 C CA . GLY A 1 421 ? 53.636 67.504 57.732 1.00 32.63 422 GLY A CA 1
ATOM 3180 C C . GLY A 1 421 ? 54.590 66.351 57.487 1.00 33.12 422 GLY A C 1
ATOM 3181 O O . GLY A 1 421 ? 54.929 65.649 58.437 1.00 32.77 422 GLY A O 1
ATOM 3182 N N . PRO A 1 422 ? 54.998 66.143 56.221 1.00 33.35 423 PRO A N 1
ATOM 3183 C CA . PRO A 1 422 ? 56.018 65.218 55.760 1.00 33.81 423 PRO A CA 1
ATOM 3184 C C . PRO A 1 422 ? 57.259 65.003 56.608 1.00 34.44 423 PRO A C 1
ATOM 3185 O O . PRO A 1 422 ? 57.798 63.904 56.707 1.00 34.25 423 PRO A O 1
ATOM 3189 N N . CYS A 1 423 ? 57.702 66.098 57.214 1.00 35.08 424 CYS A N 1
ATOM 3190 C CA . CYS A 1 423 ? 58.845 66.070 58.093 1.00 35.84 424 CYS A CA 1
ATOM 3191 C C . CYS A 1 423 ? 58.714 65.073 59.257 1.00 36.23 424 CYS A C 1
ATOM 3192 O O . CYS A 1 423 ? 59.703 64.392 59.518 1.00 36.52 424 CYS A O 1
ATOM 3195 N N . ILE A 1 424 ? 57.617 64.896 60.006 1.00 36.54 425 ILE A N 1
ATOM 3196 C CA . ILE A 1 424 ? 57.562 63.816 61.009 1.00 37.18 425 ILE A CA 1
ATOM 3197 C C . ILE A 1 424 ? 56.561 62.733 60.597 1.00 37.69 425 ILE A C 1
ATOM 3198 O O . ILE A 1 424 ? 55.832 62.108 61.399 1.00 37.16 425 ILE A O 1
ATOM 3203 N N . GLY A 1 425 ? 56.510 62.586 59.284 1.00 38.29 426 GLY A N 1
ATOM 3204 C CA . GLY A 1 425 ? 55.695 61.565 58.679 1.00 39.67 426 GLY A CA 1
ATOM 3205 C C . GLY A 1 425 ? 54.198 61.800 58.688 1.00 40.82 426 GLY A C 1
ATOM 3206 O O . GLY A 1 425 ? 53.461 60.824 58.528 1.00 40.70 426 GLY A O 1
ATOM 3207 N N . GLN A 1 426 ? 53.702 63.029 58.929 1.00 41.77 427 GLN A N 1
ATOM 3208 C CA . GLN A 1 426 ? 52.284 63.326 58.778 1.00 42.94 427 GLN A CA 1
ATOM 3209 C C . GLN A 1 426 ? 52.008 63.584 57.293 1.00 43.69 427 GLN A C 1
ATOM 3210 O O . GLN A 1 426 ? 51.809 64.690 56.798 1.00 43.45 427 GLN A O 1
ATOM 3216 N N . TRP A 1 427 ? 52.061 62.471 56.561 1.00 44.69 428 TRP A N 1
ATOM 3217 C CA . TRP A 1 427 ? 52.000 62.457 55.105 1.00 45.68 428 TRP A CA 1
ATOM 3218 C C . TRP A 1 427 ? 51.320 61.166 54.698 1.00 46.73 428 TRP A C 1
ATOM 3219 O O . TRP A 1 427 ? 51.770 60.068 55.045 1.00 46.68 428 TRP A O 1
ATOM 3230 N N . ASP A 1 428 ? 50.200 61.310 54.013 1.00 48.03 429 ASP A N 1
ATOM 3231 C CA . ASP A 1 428 ? 49.588 60.156 53.418 1.00 49.73 429 ASP A CA 1
ATOM 3232 C C . ASP A 1 428 ? 50.102 60.116 51.961 1.00 50.71 429 ASP A C 1
ATOM 3233 O O . ASP A 1 428 ? 49.558 60.722 51.032 1.00 50.55 429 ASP A O 1
ATOM 3238 N N . ARG A 1 429 ? 51.171 59.329 51.758 1.00 52.26 430 ARG A N 1
ATOM 3239 C CA . ARG A 1 429 ? 51.987 59.376 50.535 1.00 53.90 430 ARG A CA 1
ATOM 3240 C C . ARG A 1 429 ? 51.382 58.954 49.194 1.00 55.13 430 ARG A C 1
ATOM 3241 O O . ARG A 1 429 ? 51.243 59.821 48.311 1.00 55.40 430 ARG A O 1
ATOM 3249 N N . LYS A 1 430 ? 51.031 57.672 49.024 1.00 56.24 431 LYS A N 1
ATOM 3250 C CA . LYS A 1 430 ? 50.456 57.162 47.778 1.00 57.72 431 LYS A CA 1
ATOM 3251 C C . LYS A 1 430 ? 51.317 56.926 46.533 1.00 58.31 431 LYS A C 1
ATOM 3252 O O . LYS A 1 430 ? 51.051 55.916 45.883 1.00 58.45 431 LYS A O 1
ATOM 3258 N N . ASP A 1 431 ? 52.308 57.724 46.104 1.00 59.12 432 ASP A N 1
ATOM 3259 C CA . ASP A 1 431 ? 53.003 57.475 44.832 1.00 60.07 432 ASP A CA 1
ATOM 3260 C C . ASP A 1 431 ? 53.855 56.199 44.694 1.00 60.41 432 ASP A C 1
ATOM 3261 O O . ASP A 1 431 ? 54.148 55.747 43.590 1.00 60.64 432 ASP A O 1
ATOM 3266 N N . ILE A 1 432 ? 54.308 55.629 45.808 1.00 60.74 433 ILE A N 1
ATOM 3267 C CA . ILE A 1 432 ? 55.072 54.400 45.813 1.00 61.13 433 ILE A CA 1
ATOM 3268 C C . ILE A 1 432 ? 54.250 53.333 46.518 1.00 61.42 433 ILE A C 1
ATOM 3269 O O . ILE A 1 432 ? 53.320 53.628 47.292 1.00 61.35 433 ILE A O 1
ATOM 3274 N N . LYS A 1 433 ? 54.599 52.074 46.210 1.00 61.69 434 LYS A N 1
ATOM 3275 C CA . LYS A 1 433 ? 54.050 50.944 46.942 1.00 62.08 434 LYS A CA 1
ATOM 3276 C C . LYS A 1 433 ? 54.897 50.815 48.231 1.00 61.91 434 LYS A C 1
ATOM 3277 O O . LYS A 1 433 ? 55.902 51.509 48.394 1.00 62.08 434 LYS A O 1
ATOM 3283 N N . LYS A 1 434 ? 54.512 49.962 49.180 1.00 61.58 435 LYS A N 1
ATOM 3284 C CA . LYS A 1 434 ? 55.214 49.707 50.438 1.00 61.30 435 LYS A CA 1
ATOM 3285 C C . LYS A 1 434 ? 56.561 49.002 50.236 1.00 60.71 435 LYS A C 1
ATOM 3286 O O . LYS A 1 434 ? 56.549 47.958 49.579 1.00 60.93 435 LYS A O 1
ATOM 3292 N N . GLY A 1 435 ? 57.697 49.455 50.824 1.00 59.81 436 GLY A N 1
ATOM 3293 C CA . GLY A 1 435 ? 59.016 48.884 50.552 1.00 58.44 436 GLY A CA 1
ATOM 3294 C C . GLY A 1 435 ? 59.584 49.268 49.180 1.00 57.63 436 GLY A C 1
ATOM 3295 O O . GLY A 1 435 ? 60.593 48.678 48.804 1.00 57.63 436 GLY A O 1
ATOM 3296 N N . GLU A 1 436 ? 59.021 50.201 48.392 1.00 56.83 437 GLU A N 1
ATOM 3297 C CA . GLU A 1 436 ? 59.583 50.546 47.105 1.00 56.33 437 GLU A CA 1
ATOM 3298 C C . GLU A 1 436 ? 60.815 51.387 47.374 1.00 55.76 437 GLU A C 1
ATOM 3299 O O . GLU A 1 436 ? 60.839 52.140 48.335 1.00 55.54 437 GLU A O 1
ATOM 3305 N N . LYS A 1 437 ? 61.867 51.243 46.569 1.00 55.23 438 LYS A N 1
ATOM 3306 C CA . LYS A 1 437 ? 63.077 52.017 46.737 1.00 54.58 438 LYS A CA 1
ATOM 3307 C C . LYS A 1 437 ? 62.896 53.245 45.842 1.00 53.99 438 LYS A C 1
ATOM 3308 O O . LYS A 1 437 ? 62.589 53.149 44.641 1.00 54.22 438 LYS A O 1
ATOM 3314 N N . ASN A 1 438 ? 63.061 54.416 46.476 1.00 52.82 439 ASN A N 1
ATOM 3315 C CA . ASN A 1 438 ? 62.875 55.688 45.819 1.00 51.39 439 ASN A CA 1
ATOM 3316 C C . ASN A 1 438 ? 63.733 56.731 46.497 1.00 50.47 439 ASN A C 1
ATOM 3317 O O . ASN A 1 438 ? 64.152 56.551 47.630 1.00 50.26 439 ASN A O 1
ATOM 3322 N N . THR A 1 439 ? 63.958 57.815 45.788 1.00 49.33 440 THR A N 1
ATOM 3323 C CA . THR A 1 439 ? 64.566 58.955 46.382 1.00 48.28 440 THR A CA 1
ATOM 3324 C C . THR A 1 439 ? 63.470 60.008 46.468 1.00 48.10 440 THR A C 1
ATOM 3325 O O . THR A 1 439 ? 62.444 59.945 45.793 1.00 47.75 440 THR A O 1
ATOM 3329 N N . ILE A 1 440 ? 63.708 60.942 47.403 1.00 47.79 441 ILE A N 1
ATOM 3330 C CA . ILE A 1 440 ? 62.899 62.149 47.618 1.00 47.47 441 ILE A CA 1
ATOM 3331 C C . ILE A 1 440 ? 63.871 63.270 48.013 1.00 46.86 441 ILE A C 1
ATOM 3332 O O . ILE A 1 440 ? 64.663 62.968 48.915 1.00 46.95 441 ILE A O 1
ATOM 3337 N N . VAL A 1 441 ? 63.949 64.499 47.454 1.00 45.77 442 VAL A N 1
ATOM 3338 C CA . VAL A 1 441 ? 64.783 65.493 48.118 1.00 44.71 442 VAL A CA 1
ATOM 3339 C C . VAL A 1 441 ? 63.868 66.458 48.889 1.00 43.91 442 VAL A C 1
ATOM 3340 O O . VAL A 1 441 ? 62.739 66.738 48.509 1.00 43.92 442 VAL A O 1
ATOM 3344 N N . THR A 1 442 ? 64.298 66.889 50.075 1.00 42.92 443 THR A N 1
ATOM 3345 C CA . THR A 1 442 ? 63.540 67.787 50.935 1.00 41.99 443 THR A CA 1
ATOM 3346 C C . THR A 1 442 ? 64.403 68.938 51.394 1.00 41.32 443 THR A C 1
ATOM 3347 O O . THR A 1 442 ? 65.619 68.839 51.368 1.00 41.24 443 THR A O 1
ATOM 3351 N N . SER A 1 443 ? 63.841 70.034 51.863 1.00 40.87 444 SER A N 1
ATOM 3352 C CA . SER A 1 443 ? 64.681 71.045 52.463 1.00 40.71 444 SER A CA 1
ATOM 3353 C C . SER A 1 443 ? 64.461 71.012 53.953 1.00 40.50 444 SER A C 1
ATOM 3354 O O . SER A 1 443 ? 64.361 72.025 54.640 1.00 40.62 444 SER A O 1
ATOM 3357 N N . TYR A 1 444 ? 64.368 69.805 54.475 1.00 40.21 445 TYR A N 1
ATOM 3358 C CA . TYR A 1 444 ? 64.212 69.669 55.905 1.00 40.22 445 TYR A CA 1
ATOM 3359 C C . TYR A 1 444 ? 65.587 69.457 56.556 1.00 40.46 445 TYR A C 1
ATOM 3360 O O . TYR A 1 444 ? 66.610 69.923 56.071 1.00 39.59 445 TYR A O 1
ATOM 3369 N N . ASN A 1 445 ? 65.713 68.753 57.677 1.00 41.14 446 ASN A N 1
ATOM 3370 C CA . ASN A 1 445 ? 67.028 68.561 58.278 1.00 42.22 446 ASN A CA 1
ATOM 3371 C C . ASN A 1 445 ? 67.328 67.107 58.585 1.00 43.08 446 ASN A C 1
ATOM 3372 O O . ASN A 1 445 ? 68.458 66.687 58.380 1.00 43.81 446 ASN A O 1
ATOM 3377 N N . ARG A 1 446 ? 66.356 66.336 59.066 1.00 43.82 447 ARG A N 1
ATOM 3378 C CA . ARG A 1 446 ? 66.503 64.918 59.382 1.00 44.28 447 ARG A CA 1
ATOM 3379 C C . ARG A 1 446 ? 66.101 64.025 58.191 1.00 44.22 447 ARG A C 1
ATOM 3380 O O . ARG A 1 446 ? 65.182 64.337 57.444 1.00 44.16 447 ARG A O 1
ATOM 3388 N N . ASN A 1 447 ? 66.796 62.908 58.011 1.00 44.21 448 ASN A N 1
ATOM 3389 C CA . ASN A 1 447 ? 66.506 61.964 56.949 1.00 44.45 448 ASN A CA 1
ATOM 3390 C C . ASN A 1 447 ? 66.732 60.539 57.424 1.00 45.09 448 ASN A C 1
ATOM 3391 O O . ASN A 1 447 ? 67.193 59.618 56.739 1.00 45.26 448 ASN A O 1
ATOM 3396 N N . PHE A 1 448 ? 66.342 60.392 58.676 1.00 45.66 449 PHE A N 1
ATOM 3397 C CA . PHE A 1 448 ? 66.435 59.123 59.332 1.00 46.31 449 PHE A CA 1
ATOM 3398 C C . PHE A 1 448 ? 65.460 58.165 58.655 1.00 47.07 449 PHE A C 1
ATOM 3399 O O . PHE A 1 448 ? 64.445 58.536 58.060 1.00 46.93 449 PHE A O 1
ATOM 3407 N N . THR A 1 449 ? 65.812 56.891 58.806 1.00 47.94 450 THR A N 1
ATOM 3408 C CA . THR A 1 449 ? 65.187 55.794 58.097 1.00 49.04 450 THR A CA 1
ATOM 3409 C C . THR A 1 449 ? 63.706 55.604 58.306 1.00 48.95 450 THR A C 1
ATOM 3410 O O . THR A 1 449 ? 63.282 55.211 59.376 1.00 49.22 450 THR A O 1
ATOM 3414 N N . GLY A 1 450 ? 62.927 55.896 57.257 1.00 49.20 451 GLY A N 1
ATOM 3415 C CA . GLY A 1 450 ? 61.472 55.772 57.265 1.00 49.14 451 GLY A CA 1
ATOM 3416 C C . GLY A 1 450 ? 60.793 56.824 58.130 1.00 49.19 451 GLY A C 1
ATOM 3417 O O . GLY A 1 450 ? 59.672 56.635 58.591 1.00 48.96 451 GLY A O 1
ATOM 3418 N N . ARG A 1 451 ? 61.475 57.942 58.380 1.00 49.25 452 ARG A N 1
ATOM 3419 C CA . ARG A 1 451 ? 60.955 59.032 59.194 1.00 49.36 452 ARG A CA 1
ATOM 3420 C C . ARG A 1 451 ? 59.802 59.851 58.580 1.00 49.72 452 ARG A C 1
ATOM 3421 O O . ARG A 1 451 ? 58.865 60.306 59.253 1.00 49.51 452 ARG A O 1
ATOM 3429 N N . ASN A 1 452 ? 59.972 60.007 57.254 1.00 50.17 453 ASN A N 1
ATOM 3430 C CA . ASN A 1 452 ? 59.133 60.825 56.386 1.00 50.49 453 ASN A CA 1
ATOM 3431 C C . ASN A 1 452 ? 57.808 60.278 55.920 1.00 51.19 453 ASN A C 1
ATOM 3432 O O . ASN A 1 452 ? 56.831 61.032 55.839 1.00 51.13 453 ASN A O 1
ATOM 3437 N N . ASP A 1 453 ? 57.838 58.973 55.575 1.00 52.06 454 ASP A N 1
ATOM 3438 C CA . ASP A 1 453 ? 56.699 58.226 55.010 1.00 52.81 454 ASP A CA 1
ATOM 3439 C C . ASP A 1 453 ? 56.534 56.828 55.600 1.00 53.44 454 ASP A C 1
ATOM 3440 O O . ASP A 1 453 ? 55.656 56.091 55.158 1.00 53.53 454 ASP A O 1
ATOM 3445 N N . ALA A 1 454 ? 57.410 56.436 56.543 1.00 54.10 455 ALA A N 1
ATOM 3446 C CA . ALA A 1 454 ? 57.448 55.119 57.182 1.00 54.67 455 ALA A CA 1
ATOM 3447 C C . ALA A 1 454 ? 57.882 53.958 56.279 1.00 55.12 455 ALA A C 1
ATOM 3448 O O . ALA A 1 454 ? 57.595 52.782 56.505 1.00 54.71 455 ALA A O 1
ATOM 3450 N N . ASN A 1 455 ? 58.654 54.306 55.248 1.00 56.05 456 ASN A N 1
ATOM 3451 C CA . ASN A 1 455 ? 59.190 53.344 54.298 1.00 56.94 456 ASN A CA 1
ATOM 3452 C C . ASN A 1 455 ? 60.707 53.462 54.437 1.00 57.30 456 ASN A C 1
ATOM 3453 O O . ASN A 1 455 ? 61.257 54.562 54.335 1.00 57.28 456 ASN A O 1
ATOM 3458 N N . PRO A 1 456 ? 61.413 52.363 54.741 1.00 57.75 457 PRO A N 1
ATOM 3459 C CA . PRO A 1 456 ? 62.862 52.329 54.821 1.00 58.06 457 PRO A CA 1
ATOM 3460 C C . PRO A 1 456 ? 63.615 52.406 53.533 1.00 58.47 457 PRO A C 1
ATOM 3461 O O . PRO A 1 456 ? 64.710 52.955 53.616 1.00 58.69 457 PRO A O 1
ATOM 3465 N N . GLU A 1 457 ? 63.123 51.951 52.362 1.00 58.75 458 GLU A N 1
ATOM 3466 C CA . GLU A 1 457 ? 63.916 52.124 51.159 1.00 58.98 458 GLU A CA 1
ATOM 3467 C C . GLU A 1 457 ? 63.912 53.530 50.543 1.00 58.18 458 GLU A C 1
ATOM 3468 O O . GLU A 1 457 ? 64.535 53.818 49.511 1.00 58.28 458 GLU A O 1
ATOM 3474 N N . THR A 1 458 ? 63.276 54.420 51.319 1.00 57.22 459 THR A N 1
ATOM 3475 C CA . THR A 1 458 ? 63.215 55.839 51.035 1.00 56.16 459 THR A CA 1
ATOM 3476 C C . THR A 1 458 ? 64.510 56.526 51.396 1.00 55.25 459 THR A C 1
ATOM 3477 O O . THR A 1 458 ? 64.935 56.556 52.538 1.00 54.99 459 THR A O 1
ATOM 3481 N N . HIS A 1 459 ? 65.161 56.990 50.342 1.00 54.22 460 HIS A N 1
ATOM 3482 C CA . HIS A 1 459 ? 66.419 57.664 50.452 1.00 53.23 460 HIS A CA 1
ATOM 3483 C C . HIS A 1 459 ? 66.013 59.092 50.408 1.00 52.24 460 HIS A C 1
ATOM 3484 O O . HIS A 1 459 ? 65.472 59.577 49.433 1.00 52.02 460 HIS A O 1
ATOM 3491 N N . ALA A 1 460 ? 66.206 59.717 51.560 1.00 51.21 461 ALA A N 1
ATOM 3492 C CA . ALA A 1 460 ? 65.849 61.110 51.725 1.00 49.99 461 ALA A CA 1
ATOM 3493 C C . ALA A 1 460 ? 67.120 61.952 51.790 1.00 49.06 461 ALA A C 1
ATOM 3494 O O . ALA A 1 460 ? 68.009 61.686 52.596 1.00 48.93 461 ALA A O 1
ATOM 3496 N N . PHE A 1 461 ? 67.271 62.906 50.881 1.00 47.75 462 PHE A N 1
ATOM 3497 C CA . PHE A 1 461 ? 68.433 63.760 50.861 1.00 46.58 462 PHE A CA 1
ATOM 3498 C C . PHE A 1 461 ? 67.987 65.142 51.246 1.00 45.83 462 PHE A C 1
ATOM 3499 O O . PHE A 1 461 ? 67.017 65.632 50.685 1.00 45.88 462 PHE A O 1
ATOM 3507 N N . VAL A 1 462 ? 68.629 65.786 52.215 1.00 44.76 463 VAL A N 1
ATOM 3508 C CA . VAL A 1 462 ? 68.249 67.135 52.613 1.00 43.57 463 VAL A CA 1
ATOM 3509 C C . VAL A 1 462 ? 69.153 68.206 52.004 1.00 42.83 463 VAL A C 1
ATOM 3510 O O . VAL A 1 462 ? 70.364 68.035 51.936 1.00 42.50 463 VAL A O 1
ATOM 3514 N N . THR A 1 463 ? 68.565 69.295 51.501 1.00 42.15 464 THR A N 1
ATOM 3515 C CA . THR A 1 463 ? 69.298 70.391 50.877 1.00 41.58 464 THR A CA 1
ATOM 3516 C C . THR A 1 463 ? 68.584 71.727 50.987 1.00 41.14 464 THR A C 1
ATOM 3517 O O . THR A 1 463 ? 67.663 71.822 51.773 1.00 40.71 464 THR A O 1
ATOM 3521 N N . SER A 1 464 ? 68.940 72.797 50.260 1.00 40.80 465 SER A N 1
ATOM 3522 C CA . SER A 1 464 ? 68.250 74.074 50.287 1.00 40.30 465 SER A CA 1
ATOM 3523 C C . SER A 1 464 ? 66.986 73.989 49.448 1.00 40.25 465 SER A C 1
ATOM 3524 O O . SER A 1 464 ? 66.952 73.159 48.528 1.00 39.88 465 SER A O 1
ATOM 3527 N N . PRO A 1 465 ? 65.948 74.796 49.736 1.00 40.18 466 PRO A N 1
ATOM 3528 C CA . PRO A 1 465 ? 64.684 74.715 49.041 1.00 40.24 466 PRO A CA 1
ATOM 3529 C C . PRO A 1 465 ? 64.842 75.145 47.575 1.00 40.12 466 PRO A C 1
ATOM 3530 O O . PRO A 1 465 ? 64.151 74.556 46.761 1.00 40.07 466 PRO A O 1
ATOM 3534 N N . GLU A 1 466 ? 65.737 76.071 47.188 1.00 39.87 467 GLU A N 1
ATOM 3535 C CA . GLU A 1 466 ? 65.983 76.412 45.797 1.00 39.93 467 GLU A CA 1
ATOM 3536 C C . GLU A 1 466 ? 66.595 75.227 45.019 1.00 39.93 467 GLU A C 1
ATOM 3537 O O . GLU A 1 466 ? 66.269 75.062 43.845 1.00 40.39 467 GLU A O 1
ATOM 3543 N N . ILE A 1 467 ? 67.449 74.384 45.645 1.00 39.60 468 ILE A N 1
ATOM 3544 C CA . ILE A 1 467 ? 67.992 73.156 45.089 1.00 39.05 468 ILE A CA 1
ATOM 3545 C C . ILE A 1 467 ? 66.889 72.121 45.011 1.00 39.07 468 ILE A C 1
ATOM 3546 O O . ILE A 1 467 ? 66.891 71.345 44.055 1.00 39.23 468 ILE A O 1
ATOM 3551 N N . VAL A 1 468 ? 65.970 72.054 45.978 1.00 38.80 469 VAL A N 1
ATOM 3552 C CA . VAL A 1 468 ? 64.893 71.086 45.901 1.00 38.62 469 VAL A CA 1
ATOM 3553 C C . VAL A 1 468 ? 64.025 71.432 44.710 1.00 39.00 469 VAL A C 1
ATOM 3554 O O . VAL A 1 468 ? 63.632 70.505 44.011 1.00 38.68 469 VAL A O 1
ATOM 3558 N N . THR A 1 469 ? 63.733 72.725 44.461 1.00 39.51 470 THR A N 1
ATOM 3559 C CA . THR A 1 469 ? 62.902 73.156 43.348 1.00 40.28 470 THR A CA 1
ATOM 3560 C C . THR A 1 469 ? 63.568 72.773 42.038 1.00 41.19 470 THR A C 1
ATOM 3561 O O . THR A 1 469 ? 62.973 72.001 41.282 1.00 41.24 470 THR A O 1
ATOM 3565 N N . ALA A 1 470 ? 64.774 73.298 41.762 1.00 41.90 471 ALA A N 1
ATOM 3566 C CA . ALA A 1 470 ? 65.458 73.010 40.527 1.00 42.85 471 ALA A CA 1
ATOM 3567 C C . ALA A 1 470 ? 65.573 71.506 40.330 1.00 43.52 471 ALA A C 1
ATOM 3568 O O . ALA A 1 470 ? 65.255 70.964 39.274 1.00 44.02 471 ALA A O 1
ATOM 3570 N N . LEU A 1 471 ? 65.874 70.730 41.355 1.00 44.02 472 LEU A N 1
ATOM 3571 C CA . LEU A 1 471 ? 65.962 69.284 41.181 1.00 44.67 472 LEU A CA 1
ATOM 3572 C C . LEU A 1 471 ? 64.649 68.525 41.004 1.00 44.73 472 LEU A C 1
ATOM 3573 O O . LEU A 1 471 ? 64.632 67.359 40.601 1.00 44.27 472 LEU A O 1
ATOM 3578 N N . ALA A 1 472 ? 63.547 69.222 41.334 1.00 45.04 473 ALA A N 1
ATOM 3579 C CA . ALA A 1 472 ? 62.205 68.705 41.194 1.00 45.14 473 ALA A CA 1
ATOM 3580 C C . ALA A 1 472 ? 61.775 69.011 39.768 1.00 45.45 473 ALA A C 1
ATOM 3581 O O . ALA A 1 472 ? 61.132 68.144 39.179 1.00 45.23 473 ALA A O 1
ATOM 3583 N N . ILE A 1 473 ? 62.145 70.195 39.195 1.00 46.00 474 ILE A N 1
ATOM 3584 C CA . ILE A 1 473 ? 61.884 70.579 37.793 1.00 46.52 474 ILE A CA 1
ATOM 3585 C C . ILE A 1 473 ? 62.617 69.557 36.912 1.00 46.91 474 ILE A C 1
ATOM 3586 O O . ILE A 1 473 ? 62.094 69.023 35.940 1.00 46.86 474 ILE A O 1
ATOM 3591 N N . ALA A 1 474 ? 63.818 69.180 37.331 1.00 47.43 475 ALA A N 1
ATOM 3592 C CA . ALA A 1 474 ? 64.641 68.221 36.589 1.00 47.88 475 ALA A CA 1
ATOM 3593 C C . ALA A 1 474 ? 64.339 66.766 36.791 1.00 48.16 475 ALA A C 1
ATOM 3594 O O . ALA A 1 474 ? 64.679 65.922 35.976 1.00 47.92 475 ALA A O 1
ATOM 3596 N N . GLY A 1 475 ? 63.736 66.435 37.912 1.00 48.79 476 GLY A N 1
ATOM 3597 C CA . GLY A 1 475 ? 63.378 65.057 38.203 1.00 49.33 476 GLY A CA 1
ATOM 3598 C C . GLY A 1 475 ? 64.525 64.110 38.525 1.00 49.84 476 GLY A C 1
ATOM 3599 O O . GLY A 1 475 ? 64.236 62.955 38.824 1.00 49.35 476 GLY A O 1
ATOM 3600 N N . THR A 1 476 ? 65.813 64.504 38.507 1.00 50.74 477 THR A N 1
ATOM 3601 C CA . THR A 1 476 ? 66.930 63.566 38.702 1.00 51.48 477 THR A CA 1
ATOM 3602 C C . THR A 1 476 ? 68.007 64.072 39.620 1.00 52.12 477 THR A C 1
ATOM 3603 O O . THR A 1 476 ? 68.308 65.256 39.597 1.00 52.16 477 THR A O 1
ATOM 3607 N N . LEU A 1 477 ? 68.665 63.170 40.343 1.00 53.11 478 LEU A N 1
ATOM 3608 C CA . LEU A 1 477 ? 69.807 63.532 41.191 1.00 54.38 478 LEU A CA 1
ATOM 3609 C C . LEU A 1 477 ? 71.082 63.861 40.399 1.00 55.56 478 LEU A C 1
ATOM 3610 O O . LEU A 1 477 ? 72.124 64.149 40.977 1.00 55.43 478 LEU A O 1
ATOM 3615 N N . LYS A 1 478 ? 71.049 63.831 39.068 1.00 57.15 479 LYS A N 1
ATOM 3616 C CA . LYS A 1 478 ? 72.214 64.173 38.290 1.00 58.49 479 LYS A CA 1
ATOM 3617 C C . LYS A 1 478 ? 72.054 65.485 37.549 1.00 58.71 479 LYS A C 1
ATOM 3618 O O . LYS A 1 478 ? 72.526 65.665 36.422 1.00 59.16 479 LYS A O 1
ATOM 3624 N N . PHE A 1 479 ? 71.348 66.431 38.164 1.00 58.69 480 PHE A N 1
ATOM 3625 C CA . PHE A 1 479 ? 71.265 67.746 37.562 1.00 58.62 480 PHE A CA 1
ATOM 3626 C C . PHE A 1 479 ? 71.997 68.670 38.534 1.00 58.71 480 PHE A C 1
ATOM 3627 O O . PHE A 1 479 ? 71.704 68.623 39.721 1.00 58.52 480 PHE A O 1
ATOM 3635 N N . ASN A 1 480 ? 73.027 69.411 38.122 1.00 59.00 481 ASN A N 1
ATOM 3636 C CA . ASN A 1 480 ? 73.588 70.382 39.018 1.00 59.50 481 ASN A CA 1
ATOM 3637 C C . ASN A 1 480 ? 73.221 71.693 38.350 1.00 59.81 481 ASN A C 1
ATOM 3638 O O . ASN A 1 480 ? 73.722 72.030 37.269 1.00 59.68 481 ASN A O 1
ATOM 3643 N N . PRO A 1 481 ? 72.321 72.442 39.014 1.00 60.35 482 PRO A N 1
ATOM 3644 C CA . PRO A 1 481 ? 71.837 73.755 38.605 1.00 60.79 482 PRO A CA 1
ATOM 3645 C C . PRO A 1 481 ? 72.874 74.754 38.157 1.00 61.31 482 PRO A C 1
ATOM 3646 O O . PRO A 1 481 ? 72.583 75.592 37.310 1.00 61.47 482 PRO A O 1
ATOM 3650 N N . GLU A 1 482 ? 74.096 74.649 38.677 1.00 61.90 483 GLU A N 1
ATOM 3651 C CA . GLU A 1 482 ? 75.105 75.629 38.353 1.00 62.71 483 GLU A CA 1
ATOM 3652 C C . GLU A 1 482 ? 75.686 75.523 36.969 1.00 63.64 483 GLU A C 1
ATOM 3653 O O . GLU A 1 482 ? 76.098 76.525 36.374 1.00 63.77 483 GLU A O 1
ATOM 3659 N N . THR A 1 483 ? 75.722 74.307 36.430 1.00 64.72 484 THR A N 1
ATOM 3660 C CA . THR A 1 483 ? 76.306 74.150 35.107 1.00 65.98 484 THR A CA 1
ATOM 3661 C C . THR A 1 483 ? 75.370 73.845 33.932 1.00 67.26 484 THR A C 1
ATOM 3662 O O . THR A 1 483 ? 75.339 74.608 32.951 1.00 67.41 484 THR A O 1
ATOM 3666 N N . ASP A 1 484 ? 74.609 72.751 34.147 1.00 68.53 485 ASP A N 1
ATOM 3667 C CA . ASP A 1 484 ? 73.623 72.073 33.288 1.00 70.05 485 ASP A CA 1
ATOM 3668 C C . ASP A 1 484 ? 72.415 72.654 32.507 1.00 71.42 485 ASP A C 1
ATOM 3669 O O . ASP A 1 484 ? 72.092 73.851 32.521 1.00 71.82 485 ASP A O 1
ATOM 3674 N N . PHE A 1 485 ? 71.765 71.665 31.841 1.00 72.86 486 PHE A N 1
ATOM 3675 C CA . PHE A 1 485 ? 70.594 71.659 30.930 1.00 74.45 486 PHE A CA 1
ATOM 3676 C C . PHE A 1 485 ? 69.089 71.949 31.200 1.00 75.18 486 PHE A C 1
ATOM 3677 O O . PHE A 1 485 ? 68.406 71.388 32.052 1.00 75.29 486 PHE A O 1
ATOM 3685 N N . LEU A 1 486 ? 68.481 72.787 30.377 1.00 76.09 487 LEU A N 1
ATOM 3686 C CA . LEU A 1 486 ? 67.052 73.109 30.387 1.00 76.94 487 LEU A CA 1
ATOM 3687 C C . LEU A 1 486 ? 66.728 73.167 28.905 1.00 77.58 487 LEU A C 1
ATOM 3688 O O . LEU A 1 486 ? 67.545 73.482 28.027 1.00 77.82 487 LEU A O 1
ATOM 3693 N N . THR A 1 487 ? 65.463 72.909 28.634 1.00 78.17 488 THR A N 1
ATOM 3694 C CA . THR A 1 487 ? 65.015 73.032 27.279 1.00 78.53 488 THR A CA 1
ATOM 3695 C C . THR A 1 487 ? 63.811 73.990 27.201 1.00 79.03 488 THR A C 1
ATOM 3696 O O . THR A 1 487 ? 63.909 75.182 26.853 1.00 78.85 488 THR A O 1
ATOM 3700 N N . GLY A 1 488 ? 62.723 73.446 27.728 1.00 79.45 489 GLY A N 1
ATOM 3701 C CA . GLY A 1 488 ? 61.425 74.046 27.635 1.00 80.30 489 GLY A CA 1
ATOM 3702 C C . GLY A 1 488 ? 60.764 73.470 26.416 1.00 80.87 489 GLY A C 1
ATOM 3703 O O . GLY A 1 488 ? 61.368 72.597 25.795 1.00 80.90 489 GLY A O 1
ATOM 3704 N N . LYS A 1 489 ? 59.544 73.834 26.036 1.00 81.62 490 LYS A N 1
ATOM 3705 C CA . LYS A 1 489 ? 59.096 73.351 24.751 1.00 82.45 490 LYS A CA 1
ATOM 3706 C C . LYS A 1 489 ? 59.490 74.374 23.671 1.00 83.15 490 LYS A C 1
ATOM 3707 O O . LYS A 1 489 ? 59.376 74.032 22.510 1.00 83.12 490 LYS A O 1
ATOM 3713 N N . ASP A 1 490 ? 60.073 75.572 23.963 1.00 84.11 491 ASP A N 1
ATOM 3714 C CA . ASP A 1 490 ? 60.591 76.539 22.958 1.00 85.05 491 ASP A CA 1
ATOM 3715 C C . ASP A 1 490 ? 61.945 76.130 22.292 1.00 85.58 491 ASP A C 1
ATOM 3716 O O . ASP A 1 490 ? 62.466 76.767 21.341 1.00 85.54 491 ASP A O 1
ATOM 3721 N N . GLY A 1 491 ? 62.468 75.012 22.885 1.00 85.95 492 GLY A N 1
ATOM 3722 C CA . GLY A 1 491 ? 63.726 74.330 22.592 1.00 86.16 492 GLY A CA 1
ATOM 3723 C C . GLY A 1 491 ? 64.983 75.010 23.164 1.00 86.38 492 GLY A C 1
ATOM 3724 O O . GLY A 1 491 ? 65.994 74.336 23.272 1.00 86.14 492 GLY A O 1
ATOM 3725 N N . LYS A 1 492 ? 64.933 76.278 23.621 1.00 86.81 493 LYS A N 1
ATOM 3726 C CA . LYS A 1 492 ? 66.072 77.144 23.967 1.00 87.30 493 LYS A CA 1
ATOM 3727 C C . LYS A 1 492 ? 67.002 76.918 25.195 1.00 87.51 493 LYS A C 1
ATOM 3728 O O . LYS A 1 492 ? 67.083 75.816 25.782 1.00 87.66 493 LYS A O 1
ATOM 3734 N N . LYS A 1 493 ? 67.721 78.042 25.526 1.00 87.45 494 LYS A N 1
ATOM 3735 C CA . LYS A 1 493 ? 68.772 78.188 26.536 1.00 87.20 494 LYS A CA 1
ATOM 3736 C C . LYS A 1 493 ? 68.554 77.668 27.947 1.00 86.67 494 LYS A C 1
ATOM 3737 O O . LYS A 1 493 ? 67.950 78.237 28.859 1.00 86.70 494 LYS A O 1
ATOM 3743 N N . PHE A 1 494 ? 69.182 76.498 27.946 1.00 85.98 495 PHE A N 1
ATOM 3744 C CA . PHE A 1 494 ? 69.485 75.601 29.055 1.00 85.13 495 PHE A CA 1
ATOM 3745 C C . PHE A 1 494 ? 69.724 75.980 30.520 1.00 83.79 495 PHE A C 1
ATOM 3746 O O . PHE A 1 494 ? 69.543 75.115 31.361 1.00 83.72 495 PHE A O 1
ATOM 3754 N N . LYS A 1 495 ? 70.165 77.159 30.943 1.00 82.22 496 LYS A N 1
ATOM 3755 C CA . LYS A 1 495 ? 70.628 77.325 32.313 1.00 80.42 496 LYS A CA 1
ATOM 3756 C C . LYS A 1 495 ? 69.765 78.177 33.213 1.00 78.73 496 LYS A C 1
ATOM 3757 O O . LYS A 1 495 ? 69.297 79.282 32.921 1.00 78.36 496 LYS A O 1
ATOM 3763 N N . LEU A 1 496 ? 69.621 77.509 34.356 1.00 76.67 497 LEU A N 1
ATOM 3764 C CA . LEU A 1 496 ? 68.921 78.063 35.492 1.00 74.64 497 LEU A CA 1
ATOM 3765 C C . LEU A 1 496 ? 69.809 79.039 36.208 1.00 73.18 497 LEU A C 1
ATOM 3766 O O . LEU A 1 496 ? 70.757 78.623 36.859 1.00 73.15 497 LEU A O 1
ATOM 3771 N N . GLU A 1 497 ? 69.546 80.335 36.120 1.00 71.44 498 GLU A N 1
ATOM 3772 C CA . GLU A 1 497 ? 70.402 81.275 36.805 1.00 69.79 498 GLU A CA 1
ATOM 3773 C C . GLU A 1 497 ? 70.168 81.253 38.312 1.00 68.31 498 GLU A C 1
ATOM 3774 O O . GLU A 1 497 ? 69.183 80.712 38.790 1.00 68.09 498 GLU A O 1
ATOM 3780 N N . ALA A 1 498 ? 71.134 81.746 39.087 1.00 66.78 499 ALA A N 1
ATOM 3781 C CA . ALA A 1 498 ? 71.103 81.779 40.545 1.00 65.25 499 ALA A CA 1
ATOM 3782 C C . ALA A 1 498 ? 69.937 82.541 41.139 1.00 64.02 499 ALA A C 1
ATOM 3783 O O . ALA A 1 498 ? 69.750 83.725 40.853 1.00 64.00 499 ALA A O 1
ATOM 3785 N N . PRO A 1 499 ? 69.125 81.883 41.956 1.00 62.80 500 PRO A N 1
ATOM 3786 C CA . PRO A 1 499 ? 67.821 82.368 42.303 1.00 61.92 500 PRO A CA 1
ATOM 3787 C C . PRO A 1 499 ? 67.953 83.599 43.161 1.00 61.07 500 PRO A C 1
ATOM 3788 O O . PRO A 1 499 ? 68.364 83.518 44.307 1.00 61.04 500 PRO A O 1
ATOM 3792 N N . ASP A 1 500 ? 67.709 84.760 42.572 1.00 60.09 501 ASP A N 1
ATOM 3793 C CA . ASP A 1 500 ? 67.740 85.967 43.355 1.00 59.08 501 ASP A CA 1
ATOM 3794 C C . ASP A 1 500 ? 66.464 86.197 44.113 1.00 58.31 501 ASP A C 1
ATOM 3795 O O . ASP A 1 500 ? 65.407 85.975 43.540 1.00 58.47 501 ASP A O 1
ATOM 3800 N N . ALA A 1 501 ? 66.496 86.680 45.348 1.00 57.13 502 ALA A N 1
ATOM 3801 C CA . ALA A 1 501 ? 65.251 86.893 46.048 1.00 55.99 502 ALA A CA 1
ATOM 3802 C C . ALA A 1 501 ? 65.279 87.944 47.120 1.00 55.16 502 ALA A C 1
ATOM 3803 O O . ALA A 1 501 ? 66.313 88.335 47.656 1.00 55.13 502 ALA A O 1
ATOM 3805 N N . ASP A 1 502 ? 64.055 88.340 47.449 1.00 54.05 503 ASP A N 1
ATOM 3806 C CA . ASP A 1 502 ? 63.844 89.296 48.509 1.00 52.82 503 ASP A CA 1
ATOM 3807 C C . ASP A 1 502 ? 63.856 88.564 49.824 1.00 52.03 503 ASP A C 1
ATOM 3808 O O . ASP A 1 502 ? 63.198 87.534 50.019 1.00 52.11 503 ASP A O 1
ATOM 3813 N N . GLU A 1 503 ? 64.708 89.136 50.678 1.00 51.18 504 GLU A N 1
ATOM 3814 C CA . GLU A 1 503 ? 64.922 88.681 52.037 1.00 50.26 504 GLU A CA 1
ATOM 3815 C C . GLU A 1 503 ? 63.707 88.764 52.927 1.00 49.24 504 GLU A C 1
ATOM 3816 O O . GLU A 1 503 ? 63.297 87.808 53.574 1.00 48.68 504 GLU A O 1
ATOM 3822 N N . LEU A 1 504 ? 63.131 89.951 52.948 1.00 48.55 505 LEU A N 1
ATOM 3823 C CA . LEU A 1 504 ? 61.904 90.221 53.686 1.00 48.20 505 LEU A CA 1
ATOM 3824 C C . LEU A 1 504 ? 60.870 90.855 52.779 1.00 47.91 505 LEU A C 1
ATOM 3825 O O . LEU A 1 504 ? 61.317 91.344 51.750 1.00 47.75 505 LEU A O 1
ATOM 3830 N N . PRO A 1 505 ? 59.538 90.923 52.966 1.00 47.93 506 PRO A N 1
ATOM 3831 C CA . PRO A 1 505 ? 58.626 91.612 52.054 1.00 48.14 506 PRO A CA 1
ATOM 3832 C C . PRO A 1 505 ? 59.006 93.092 51.968 1.00 48.44 506 PRO A C 1
ATOM 3833 O O . PRO A 1 505 ? 59.405 93.690 52.980 1.00 48.56 506 PRO A O 1
ATOM 3837 N N . ARG A 1 506 ? 58.966 93.742 50.795 1.00 48.64 507 ARG A N 1
ATOM 3838 C CA . ARG A 1 506 ? 59.327 95.163 50.790 1.00 48.60 507 ARG A CA 1
ATOM 3839 C C . ARG A 1 506 ? 58.202 96.053 51.323 1.00 47.70 507 ARG A C 1
ATOM 3840 O O . ARG A 1 506 ? 58.440 97.113 51.889 1.00 47.80 507 ARG A O 1
ATOM 3848 N N . ALA A 1 507 ? 56.958 95.566 51.267 1.00 46.84 508 ALA A N 1
ATOM 3849 C CA . ALA A 1 507 ? 55.831 96.121 52.023 1.00 45.91 508 ALA A CA 1
ATOM 3850 C C . ALA A 1 507 ? 55.791 95.520 53.459 1.00 45.34 508 ALA A C 1
ATOM 3851 O O . ALA A 1 507 ? 56.733 94.841 53.877 1.00 45.48 508 ALA A O 1
ATOM 3853 N N . GLU A 1 508 ? 54.779 95.720 54.326 1.00 44.77 509 GLU A N 1
ATOM 3854 C CA . GLU A 1 508 ? 54.768 95.077 55.625 1.00 44.20 509 GLU A CA 1
ATOM 3855 C C . GLU A 1 508 ? 54.295 93.665 55.468 1.00 43.11 509 GLU A C 1
ATOM 3856 O O . GLU A 1 508 ? 53.789 93.369 54.402 1.00 43.01 509 GLU A O 1
ATOM 3862 N N . PHE A 1 509 ? 54.586 92.718 56.375 1.00 41.80 510 PHE A N 1
ATOM 3863 C CA . PHE A 1 509 ? 54.099 91.356 56.254 1.00 40.57 510 PHE A CA 1
ATOM 3864 C C . PHE A 1 509 ? 52.572 91.374 56.410 1.00 40.34 510 PHE A C 1
ATOM 3865 O O . PHE A 1 509 ? 51.945 92.181 57.108 1.00 40.04 510 PHE A O 1
ATOM 3873 N N . ASP A 1 510 ? 51.952 90.400 55.779 1.00 40.03 511 ASP A N 1
ATOM 3874 C CA . ASP A 1 510 ? 50.536 90.201 55.925 1.00 39.82 511 ASP A CA 1
ATOM 3875 C C . ASP A 1 510 ? 50.319 89.127 56.998 1.00 40.04 511 ASP A C 1
ATOM 3876 O O . ASP A 1 510 ? 50.833 88.031 56.828 1.00 39.87 511 ASP A O 1
ATOM 3881 N N . PRO A 1 511 ? 49.538 89.337 58.054 1.00 40.28 512 PRO A N 1
ATOM 3882 C CA . PRO A 1 511 ? 49.361 88.364 59.098 1.00 40.80 512 PRO A CA 1
ATOM 3883 C C . PRO A 1 511 ? 48.424 87.215 58.834 1.00 41.42 512 PRO A C 1
ATOM 3884 O O . PRO A 1 511 ? 48.608 86.141 59.406 1.00 41.20 512 PRO A O 1
ATOM 3888 N N . GLY A 1 512 ? 47.406 87.403 58.012 1.00 42.39 513 GLY A N 1
ATOM 3889 C CA . GLY A 1 512 ? 46.571 86.264 57.666 1.00 43.86 513 GLY A CA 1
ATOM 3890 C C . GLY A 1 512 ? 45.387 86.013 58.570 1.00 45.02 513 GLY A C 1
ATOM 3891 O O . GLY A 1 512 ? 45.011 86.951 59.246 1.00 45.13 513 GLY A O 1
ATOM 3892 N N . GLN A 1 513 ? 44.991 84.722 58.677 1.00 46.67 514 GLN A N 1
ATOM 3893 C CA . GLN A 1 513 ? 43.737 84.114 59.205 1.00 48.43 514 GLN A CA 1
ATOM 3894 C C . GLN A 1 513 ? 43.200 84.254 60.634 1.00 48.68 514 GLN A C 1
ATOM 3895 O O . GLN A 1 513 ? 42.102 83.715 60.852 1.00 49.02 514 GLN A O 1
ATOM 3901 N N . ASP A 1 514 ? 43.848 85.020 61.573 1.00 48.53 515 ASP A N 1
ATOM 3902 C CA . ASP A 1 514 ? 43.607 85.103 63.020 1.00 48.36 515 ASP A CA 1
ATOM 3903 C C . ASP A 1 514 ? 43.920 83.746 63.653 1.00 47.54 515 ASP A C 1
ATOM 3904 O O . ASP A 1 514 ? 43.038 82.892 63.662 1.00 47.14 515 ASP A O 1
ATOM 3909 N N . THR A 1 515 ? 45.130 83.480 64.200 1.00 46.78 516 THR A N 1
ATOM 3910 C CA . THR A 1 515 ? 45.385 82.176 64.843 1.00 45.98 516 THR A CA 1
ATOM 3911 C C . THR A 1 515 ? 45.713 82.053 66.341 1.00 45.85 516 THR A C 1
ATOM 3912 O O . THR A 1 515 ? 45.722 80.940 66.855 1.00 45.17 516 THR A O 1
ATOM 3916 N N . TYR A 1 516 ? 45.946 83.137 67.101 1.00 45.89 517 TYR A N 1
ATOM 3917 C CA . TYR A 1 516 ? 46.291 83.063 68.515 1.00 46.10 517 TYR A CA 1
ATOM 3918 C C . TYR A 1 516 ? 45.099 83.191 69.472 1.00 47.43 517 TYR A C 1
ATOM 3919 O O . TYR A 1 516 ? 44.114 83.876 69.203 1.00 47.01 517 TYR A O 1
ATOM 3928 N N . GLN A 1 517 ? 45.226 82.522 70.621 1.00 49.35 518 GLN A N 1
ATOM 3929 C CA . GLN A 1 517 ? 44.271 82.551 71.707 1.00 51.52 518 GLN A CA 1
ATOM 3930 C C . GLN A 1 517 ? 44.941 82.840 73.058 1.00 53.02 518 GLN A C 1
ATOM 3931 O O . GLN A 1 517 ? 45.787 82.123 73.589 1.00 52.84 518 GLN A O 1
ATOM 3937 N N . HIS A 1 518 ? 44.570 83.993 73.605 1.00 55.19 519 HIS A N 1
ATOM 3938 C CA . HIS A 1 518 ? 44.991 84.468 74.930 1.00 57.40 519 HIS A CA 1
ATOM 3939 C C . HIS A 1 518 ? 44.426 83.566 76.034 1.00 58.49 519 HIS A C 1
ATOM 3940 O O . HIS A 1 518 ? 43.236 83.220 75.947 1.00 58.45 519 HIS A O 1
ATOM 3947 N N . PRO A 1 519 ? 45.171 83.183 77.097 1.00 59.65 520 PRO A N 1
ATOM 3948 C CA . PRO A 1 519 ? 44.613 82.728 78.366 1.00 61.00 520 PRO A CA 1
ATOM 3949 C C . PRO A 1 519 ? 43.707 83.815 78.979 1.00 62.71 520 PRO A C 1
ATOM 3950 O O . PRO A 1 519 ? 44.214 84.937 79.166 1.00 62.81 520 PRO A O 1
ATOM 3954 N N . PRO A 1 520 ? 42.376 83.600 79.267 1.00 64.14 521 PRO A N 1
ATOM 3955 C CA . PRO A 1 520 ? 41.530 84.532 80.048 1.00 65.43 521 PRO A CA 1
ATOM 3956 C C . PRO A 1 520 ? 42.187 84.963 81.343 1.00 66.71 521 PRO A C 1
ATOM 3957 O O . PRO A 1 520 ? 42.979 84.207 81.895 1.00 66.68 521 PRO A O 1
ATOM 3961 N N . LYS A 1 521 ? 41.931 86.194 81.790 1.00 68.33 522 LYS A N 1
ATOM 3962 C CA . LYS A 1 521 ? 42.503 86.750 83.021 1.00 70.09 522 LYS A CA 1
ATOM 3963 C C . LYS A 1 521 ? 42.101 85.967 84.285 1.00 71.11 522 LYS A C 1
ATOM 3964 O O . LYS A 1 521 ? 42.952 85.528 85.079 1.00 71.23 522 LYS A O 1
ATOM 3970 N N . ASP A 1 522 ? 40.787 85.816 84.491 1.00 72.32 523 ASP A N 1
ATOM 3971 C CA . ASP A 1 522 ? 40.311 84.922 85.521 1.00 73.65 523 ASP A CA 1
ATOM 3972 C C . ASP A 1 522 ? 39.721 83.745 84.740 1.00 74.18 523 ASP A C 1
ATOM 3973 O O . ASP A 1 522 ? 38.854 83.873 83.870 1.00 74.31 523 ASP A O 1
ATOM 3978 N N . SER A 1 523 ? 40.411 82.626 85.040 1.00 74.65 524 SER A N 1
ATOM 3979 C CA . SER A 1 523 ? 40.183 81.281 84.521 1.00 74.98 524 SER A CA 1
ATOM 3980 C C . SER A 1 523 ? 39.436 80.346 85.485 1.00 75.35 524 SER A C 1
ATOM 3981 O O . SER A 1 523 ? 39.543 79.110 85.373 1.00 75.49 524 SER A O 1
ATOM 3984 N N . SER A 1 524 ? 38.690 80.953 86.437 1.00 75.46 525 SER A N 1
ATOM 3985 C CA . SER A 1 524 ? 37.900 80.218 87.410 1.00 75.52 525 SER A CA 1
ATOM 3986 C C . SER A 1 524 ? 36.912 79.393 86.629 1.00 75.39 525 SER A C 1
ATOM 3987 O O . SER A 1 524 ? 36.298 79.830 85.649 1.00 75.39 525 SER A O 1
ATOM 3990 N N . GLY A 1 525 ? 36.877 78.139 87.051 1.00 75.24 526 GLY A N 1
ATOM 3991 C CA . GLY A 1 525 ? 35.984 77.215 86.404 1.00 75.01 526 GLY A CA 1
ATOM 3992 C C . GLY A 1 525 ? 36.463 76.831 85.009 1.00 74.81 526 GLY A C 1
ATOM 3993 O O . GLY A 1 525 ? 35.656 76.765 84.069 1.00 74.78 526 GLY A O 1
ATOM 3994 N N . GLN A 1 526 ? 37.784 76.685 84.822 1.00 74.36 527 GLN A N 1
ATOM 3995 C CA . GLN A 1 526 ? 38.214 75.984 83.634 1.00 73.79 527 GLN A CA 1
ATOM 3996 C C . GLN A 1 526 ? 38.483 74.593 84.167 1.00 72.90 527 GLN A C 1
ATOM 3997 O O . GLN A 1 526 ? 39.295 74.393 85.078 1.00 72.86 527 GLN A O 1
ATOM 4003 N N . ARG A 1 527 ? 37.628 73.674 83.700 1.00 71.76 528 ARG A N 1
ATOM 4004 C CA . ARG A 1 527 ? 37.824 72.264 83.980 1.00 70.37 528 ARG A CA 1
ATOM 4005 C C . ARG A 1 527 ? 38.553 71.863 82.687 1.00 68.54 528 ARG A C 1
ATOM 4006 O O . ARG A 1 527 ? 38.286 72.327 81.560 1.00 68.10 528 ARG A O 1
ATOM 4014 N N . VAL A 1 528 ? 39.627 71.126 82.958 1.00 66.20 529 VAL A N 1
ATOM 4015 C CA . VAL A 1 528 ? 40.296 70.439 81.887 1.00 63.82 529 VAL A CA 1
ATOM 4016 C C . VAL A 1 528 ? 40.051 68.994 82.322 1.00 61.78 529 VAL A C 1
ATOM 4017 O O . VAL A 1 528 ? 40.464 68.513 83.372 1.00 61.50 529 VAL A O 1
ATOM 4021 N N . ALA A 1 529 ? 39.180 68.337 81.570 1.00 59.22 530 ALA A N 1
ATOM 4022 C CA . ALA A 1 529 ? 38.828 66.965 81.861 1.00 56.73 530 ALA A CA 1
ATOM 4023 C C . ALA A 1 529 ? 39.499 66.141 80.787 1.00 54.96 530 ALA A C 1
ATOM 4024 O O . ALA A 1 529 ? 39.675 66.573 79.652 1.00 54.84 530 ALA A O 1
ATOM 4026 N N . VAL A 1 530 ? 39.981 64.973 81.183 1.00 52.77 531 VAL A N 1
ATOM 4027 C CA . VAL A 1 530 ? 40.562 63.999 80.268 1.00 50.67 531 VAL A CA 1
ATOM 4028 C C . VAL A 1 530 ? 39.595 62.824 80.408 1.00 49.27 531 VAL A C 1
ATOM 4029 O O . VAL A 1 530 ? 39.300 62.437 81.526 1.00 49.17 531 VAL A O 1
ATOM 4033 N N . SER A 1 531 ? 39.022 62.234 79.374 1.00 47.55 532 SER A N 1
ATOM 4034 C CA . SER A 1 531 ? 38.094 61.128 79.392 1.00 45.92 532 SER A CA 1
ATOM 4035 C C . SER A 1 531 ? 38.844 59.952 79.935 1.00 44.60 532 SER A C 1
ATOM 4036 O O . SER A 1 531 ? 39.954 59.718 79.479 1.00 44.53 532 SER A O 1
ATOM 4039 N N . PRO A 1 532 ? 38.327 59.210 80.916 1.00 43.20 533 PRO A N 1
ATOM 4040 C CA . PRO A 1 532 ? 38.965 57.963 81.345 1.00 42.05 533 PRO A CA 1
ATOM 4041 C C . PRO A 1 532 ? 38.989 56.777 80.376 1.00 41.10 533 PRO A C 1
ATOM 4042 O O . PRO A 1 532 ? 39.728 55.806 80.456 1.00 40.45 533 PRO A O 1
ATOM 4046 N N . THR A 1 533 ? 38.213 56.934 79.317 1.00 40.51 534 THR A N 1
ATOM 4047 C CA . THR A 1 533 ? 38.080 55.976 78.214 1.00 40.03 534 THR A CA 1
ATOM 4048 C C . THR A 1 533 ? 38.733 56.443 76.906 1.00 39.85 534 THR A C 1
ATOM 4049 O O . THR A 1 533 ? 38.752 55.728 75.910 1.00 39.80 534 THR A O 1
ATOM 4053 N N . SER A 1 534 ? 39.294 57.665 76.864 1.00 39.57 535 SER A N 1
ATOM 4054 C CA . SER A 1 534 ? 39.960 58.232 75.700 1.00 39.06 535 SER A CA 1
ATOM 4055 C C . SER A 1 534 ? 41.100 57.384 75.258 1.00 39.04 535 SER A C 1
ATOM 4056 O O . SER A 1 534 ? 41.859 56.849 75.985 1.00 39.32 535 SER A O 1
ATOM 4059 N N . GLN A 1 535 ? 41.282 57.137 74.013 1.00 38.63 536 GLN A N 1
ATOM 4060 C CA . GLN A 1 535 ? 42.414 56.385 73.485 1.00 38.14 536 GLN A CA 1
ATOM 4061 C C . GLN A 1 535 ? 43.592 57.223 73.044 1.00 37.84 536 GLN A C 1
ATOM 4062 O O . GLN A 1 535 ? 44.611 56.651 72.653 1.00 37.52 536 GLN A O 1
ATOM 4068 N N . ARG A 1 536 ? 43.353 58.560 73.056 1.00 37.60 537 ARG A N 1
ATOM 4069 C CA . ARG A 1 536 ? 44.304 59.612 72.690 1.00 37.14 537 ARG A CA 1
ATOM 4070 C C . ARG A 1 536 ? 44.936 60.271 73.909 1.00 36.83 537 ARG A C 1
ATOM 4071 O O . ARG A 1 536 ? 46.135 60.481 73.890 1.00 36.24 537 ARG A O 1
ATOM 4079 N N . LEU A 1 537 ? 44.148 60.580 74.942 1.00 37.11 538 LEU A N 1
ATOM 4080 C CA . LEU A 1 537 ? 44.560 61.243 76.176 1.00 37.64 538 LEU A CA 1
ATOM 40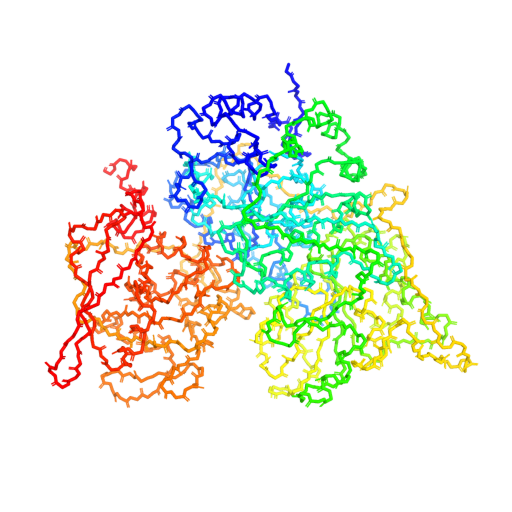81 C C . LEU A 1 537 ? 44.369 60.439 77.457 1.00 38.05 538 LEU A C 1
ATOM 4082 O O . LEU A 1 537 ? 43.248 60.033 77.809 1.00 38.43 538 LEU A O 1
ATOM 4087 N N . GLN A 1 538 ? 45.446 60.267 78.218 1.00 37.83 539 GLN A N 1
ATOM 4088 C CA . GLN A 1 538 ? 45.361 59.520 79.431 1.00 37.96 539 GLN A CA 1
ATOM 4089 C C . GLN A 1 538 ? 46.272 60.136 80.456 1.00 38.12 539 GLN A C 1
ATOM 4090 O O . GLN A 1 538 ? 47.388 60.577 80.199 1.00 37.62 539 GLN A O 1
ATOM 4096 N N . LEU A 1 539 ? 45.729 60.180 81.671 1.00 38.28 540 LEU A N 1
ATOM 4097 C CA . LEU A 1 539 ? 46.439 60.729 82.813 1.00 38.56 540 LEU A CA 1
ATOM 4098 C C . LEU A 1 539 ? 47.580 59.797 83.117 1.00 38.74 540 LEU A C 1
ATOM 4099 O O . LEU A 1 539 ? 47.488 58.616 82.794 1.00 38.61 540 LEU A O 1
ATOM 4104 N N . LEU A 1 540 ? 48.678 60.353 83.625 1.00 39.09 541 LEU A N 1
ATOM 4105 C CA . LEU A 1 540 ? 49.871 59.592 83.942 1.00 39.79 541 LEU A CA 1
ATOM 4106 C C . LEU A 1 540 ? 49.858 58.974 85.327 1.00 40.20 541 LEU A C 1
ATOM 4107 O O . LEU A 1 540 ? 49.790 59.672 86.329 1.00 40.28 541 LEU A O 1
ATOM 4112 N N . GLU A 1 541 ? 49.909 57.651 85.465 1.00 40.68 542 GLU A N 1
ATOM 4113 C CA . GLU A 1 541 ? 49.896 57.064 86.796 1.00 41.01 542 GLU A CA 1
ATOM 4114 C C . GLU A 1 541 ? 51.333 57.147 87.255 1.00 40.26 542 GLU A C 1
ATOM 4115 O O . GLU A 1 541 ? 52.192 56.691 86.499 1.00 40.14 542 GLU A O 1
ATOM 4121 N N . PRO A 1 542 ? 51.660 57.733 88.426 1.00 39.73 543 PRO A N 1
ATOM 4122 C CA . PRO A 1 542 ? 53.012 57.829 88.944 1.00 39.20 543 PRO A CA 1
ATOM 4123 C C . PRO A 1 542 ? 53.709 56.480 88.896 1.00 39.06 543 PRO A C 1
ATOM 4124 O O . PRO A 1 542 ? 53.101 55.402 89.039 1.00 38.91 543 PRO A O 1
ATOM 4128 N N . PHE A 1 543 ? 55.008 56.594 88.551 1.00 38.74 544 PHE A N 1
ATOM 4129 C CA . PHE A 1 543 ? 55.880 55.444 88.467 1.00 38.04 544 PHE A CA 1
ATOM 4130 C C . PHE A 1 543 ? 56.199 55.032 89.870 1.00 38.19 544 PHE A C 1
ATOM 4131 O O . PHE A 1 543 ? 56.086 55.835 90.764 1.00 37.92 544 PHE A O 1
ATOM 4139 N N . ASP A 1 544 ? 56.517 53.772 90.083 1.00 38.77 545 ASP A N 1
ATOM 4140 C CA . ASP A 1 544 ? 56.899 53.220 91.361 1.00 39.52 545 ASP A CA 1
ATOM 4141 C C . ASP A 1 544 ? 58.147 53.891 91.940 1.00 39.73 545 ASP A C 1
ATOM 4142 O O . ASP A 1 544 ? 58.989 54.440 91.231 1.00 39.87 545 ASP A O 1
ATOM 4147 N N . LYS A 1 545 ? 58.304 53.877 93.242 1.00 40.00 546 LYS A N 1
ATOM 4148 C CA . LYS A 1 545 ? 59.477 54.432 93.882 1.00 40.37 546 LYS A CA 1
ATOM 4149 C C . LYS A 1 545 ? 60.536 53.355 93.965 1.00 39.96 546 LYS A C 1
ATOM 4150 O O . LYS A 1 545 ? 60.248 52.167 93.819 1.00 39.65 546 LYS A O 1
ATOM 4156 N N . TRP A 1 546 ? 61.786 53.783 94.157 1.00 39.82 547 TRP A N 1
ATOM 4157 C CA . TRP A 1 546 ? 62.888 52.850 94.274 1.00 39.88 547 TRP A CA 1
ATOM 4158 C C . TRP A 1 546 ? 62.761 52.143 95.622 1.00 40.32 547 TRP A C 1
ATOM 4159 O O . TRP A 1 546 ? 62.501 52.733 96.680 1.00 40.18 547 TRP A O 1
ATOM 4170 N N . ASP A 1 547 ? 62.900 50.816 95.527 1.00 40.81 548 ASP A N 1
ATOM 4171 C CA . ASP A 1 547 ? 62.791 49.949 96.695 1.00 41.05 548 ASP A CA 1
ATOM 4172 C C . ASP A 1 547 ? 64.038 49.928 97.555 1.00 41.02 548 ASP A C 1
ATOM 4173 O O . ASP A 1 547 ? 64.078 49.158 98.497 1.00 40.98 548 ASP A O 1
ATOM 4178 N N . GLY A 1 548 ? 65.075 50.713 97.273 1.00 41.03 549 GLY A N 1
ATOM 4179 C CA . GLY A 1 548 ? 66.255 50.753 98.125 1.00 41.12 549 GLY A CA 1
ATOM 4180 C C . GLY A 1 548 ? 67.266 49.645 97.870 1.00 41.29 549 GLY A C 1
ATOM 4181 O O . GLY A 1 548 ? 68.360 49.728 98.425 1.00 41.08 549 GLY A O 1
ATOM 4182 N N . LYS A 1 549 ? 66.961 48.660 97.012 1.00 41.46 550 LYS A N 1
ATOM 4183 C CA . LYS A 1 549 ? 67.831 47.544 96.764 1.00 41.66 550 LYS A CA 1
ATOM 4184 C C . LYS A 1 549 ? 68.547 47.696 95.415 1.00 41.51 550 LYS A C 1
ATOM 4185 O O . LYS A 1 549 ? 68.214 48.553 94.598 1.00 41.16 550 LYS A O 1
ATOM 4191 N N . ASP A 1 550 ? 69.625 46.924 95.216 1.00 41.56 551 ASP A N 1
ATOM 4192 C CA . ASP A 1 550 ? 70.362 46.887 93.965 1.00 42.00 551 ASP A CA 1
ATOM 4193 C C . ASP A 1 550 ? 69.558 46.145 92.895 1.00 42.11 551 ASP A C 1
ATOM 4194 O O . ASP A 1 550 ? 68.551 45.482 93.179 1.00 42.12 551 ASP A O 1
ATOM 4199 N N . LEU A 1 551 ? 70.037 46.250 91.642 1.00 42.04 552 LEU A N 1
ATOM 4200 C CA . LEU A 1 551 ? 69.360 45.654 90.515 1.00 41.87 552 LEU A CA 1
ATOM 4201 C C . LEU A 1 551 ? 70.067 44.402 90.101 1.00 41.96 552 LEU A C 1
ATOM 4202 O O . LEU A 1 551 ? 71.013 44.447 89.314 1.00 41.84 552 LEU A O 1
ATOM 4207 N N . GLU A 1 552 ? 69.556 43.303 90.653 1.00 42.17 553 GLU A N 1
ATOM 4208 C CA . GLU A 1 552 ? 70.109 41.984 90.423 1.00 42.67 553 GLU A CA 1
ATOM 4209 C C . GLU A 1 552 ? 69.459 41.244 89.268 1.00 41.95 553 GLU A C 1
ATOM 4210 O O . GLU A 1 552 ? 68.247 41.346 89.053 1.00 41.87 553 GLU A O 1
ATOM 4216 N N . ASP A 1 553 ? 70.306 40.500 88.527 1.00 41.08 554 ASP A N 1
ATOM 4217 C CA . ASP A 1 553 ? 69.854 39.585 87.486 1.00 40.28 554 ASP A CA 1
ATOM 4218 C C . ASP A 1 553 ? 68.913 40.112 86.408 1.00 38.91 554 ASP A C 1
ATOM 4219 O O . ASP A 1 553 ? 67.877 39.500 86.080 1.00 38.84 554 ASP A O 1
ATOM 4224 N N . LEU A 1 554 ? 69.287 41.310 85.934 1.00 36.96 555 LEU A N 1
ATOM 4225 C CA . LEU A 1 554 ? 68.567 41.995 84.896 1.00 34.94 555 LEU A CA 1
ATOM 4226 C C . LEU A 1 554 ? 68.703 41.227 83.581 1.00 33.67 555 LEU A C 1
ATOM 4227 O O . LEU A 1 554 ? 69.738 40.673 83.213 1.00 32.83 555 LEU A O 1
ATOM 4232 N N . GLN A 1 555 ? 67.559 41.117 82.926 1.00 32.54 556 GLN A N 1
ATOM 4233 C CA . GLN A 1 555 ? 67.455 40.532 81.636 1.00 31.78 556 GLN A CA 1
ATOM 4234 C C . GLN A 1 555 ? 67.758 41.589 80.584 1.00 30.93 556 GLN A C 1
ATOM 4235 O O . GLN A 1 555 ? 67.400 42.739 80.730 1.00 30.37 556 GLN A O 1
ATOM 4241 N N . ILE A 1 556 ? 68.448 41.242 79.514 1.00 30.13 557 ILE A N 1
ATOM 4242 C CA . ILE A 1 556 ? 68.667 42.171 78.425 1.00 29.37 557 ILE A CA 1
ATOM 4243 C C . ILE A 1 556 ? 67.478 42.081 77.475 1.00 29.04 557 ILE A C 1
ATOM 4244 O O . ILE A 1 556 ? 67.264 41.045 76.865 1.00 29.12 557 ILE A O 1
ATOM 4249 N N . LEU A 1 557 ? 66.628 43.126 77.350 1.00 28.51 558 LEU A N 1
ATOM 4250 C CA . LEU A 1 557 ? 65.558 43.143 76.380 1.00 27.84 558 LEU A CA 1
ATOM 4251 C C . LEU A 1 557 ? 66.179 43.110 75.008 1.00 27.81 558 LEU A C 1
ATOM 4252 O O . LEU A 1 557 ? 65.881 42.245 74.213 1.00 27.63 558 LEU A O 1
ATOM 4257 N N . ILE A 1 558 ? 67.062 44.074 74.716 1.00 27.97 559 ILE A N 1
ATOM 4258 C CA . ILE A 1 558 ? 67.810 44.150 73.472 1.00 27.78 559 ILE A CA 1
ATOM 4259 C C . ILE A 1 558 ? 69.190 44.765 73.698 1.00 28.27 559 ILE A C 1
ATOM 4260 O O . ILE A 1 558 ? 69.354 45.672 74.524 1.00 28.31 559 ILE A O 1
ATOM 4265 N N . LYS A 1 559 ? 70.164 44.197 72.969 1.00 28.58 560 LYS A N 1
ATOM 4266 C CA . LYS A 1 559 ? 71.471 44.810 72.805 1.00 29.12 560 LYS A CA 1
ATOM 4267 C C . LYS A 1 559 ? 71.421 45.476 71.422 1.00 29.40 560 LYS A C 1
ATOM 4268 O O . LYS A 1 559 ? 71.347 44.790 70.409 1.00 29.52 560 LYS A O 1
ATOM 4274 N N . VAL A 1 560 ? 71.439 46.803 71.293 1.00 29.47 561 VAL A N 1
ATOM 4275 C CA . VAL A 1 560 ? 71.252 47.460 70.015 1.00 29.88 561 VAL A CA 1
ATOM 4276 C C . VAL A 1 560 ? 72.546 47.668 69.255 1.00 30.93 561 VAL A C 1
ATOM 4277 O O . VAL A 1 560 ? 73.535 48.051 69.852 1.00 30.96 561 VAL A O 1
ATOM 4281 N N . LYS A 1 561 ? 72.581 47.457 67.936 1.00 32.06 562 LYS A N 1
ATOM 4282 C CA . LYS A 1 561 ? 73.759 47.635 67.109 1.00 33.26 562 LYS A CA 1
ATOM 4283 C C . LYS A 1 561 ? 73.611 48.942 66.378 1.00 33.47 562 LYS A C 1
ATOM 4284 O O . LYS A 1 561 ? 72.612 49.206 65.713 1.00 33.39 562 LYS A O 1
ATOM 4290 N N . GLY A 1 562 ? 74.622 49.777 66.599 1.00 33.75 563 GLY A N 1
ATOM 4291 C CA . GLY A 1 562 ? 74.763 51.033 65.883 1.00 34.10 563 GLY A CA 1
ATOM 4292 C C . GLY A 1 562 ? 73.877 52.192 66.247 1.00 34.39 563 GLY A C 1
ATOM 4293 O O . GLY A 1 562 ? 73.569 52.504 67.388 1.00 34.81 563 GLY A O 1
ATOM 4294 N N . LYS A 1 563 ? 73.546 52.887 65.181 1.00 34.69 564 LYS A N 1
ATOM 4295 C CA . LYS A 1 563 ? 72.725 54.073 65.304 1.00 34.95 564 LYS A CA 1
ATOM 4296 C C . LYS A 1 563 ? 71.288 53.814 65.787 1.00 34.29 564 LYS A C 1
ATOM 4297 O O . LYS A 1 563 ? 70.471 53.111 65.164 1.00 34.40 564 LYS A O 1
ATOM 4303 N N . CYS A 1 564 ? 71.049 54.371 66.992 1.00 33.26 565 CYS A N 1
ATOM 4304 C CA . CYS A 1 564 ? 69.760 54.273 67.656 1.00 32.07 565 CYS A CA 1
ATOM 4305 C C . CYS A 1 564 ? 69.244 55.655 68.106 1.00 31.58 565 CYS A C 1
ATOM 4306 O O . CYS A 1 564 ? 69.523 56.089 69.211 1.00 31.12 565 CYS A O 1
ATOM 4309 N N . THR A 1 565 ? 68.471 56.319 67.205 1.00 31.18 566 THR A N 1
ATOM 4310 C CA . THR A 1 565 ? 67.832 57.623 67.399 1.00 30.76 566 THR A CA 1
ATOM 4311 C C . THR A 1 565 ? 66.519 57.484 68.159 1.00 30.38 566 THR A C 1
ATOM 4312 O O . THR A 1 565 ? 66.036 56.367 68.367 1.00 30.05 566 THR A O 1
ATOM 4316 N N . THR A 1 566 ? 65.898 58.609 68.509 1.00 29.94 567 THR A N 1
ATOM 4317 C CA . THR A 1 566 ? 64.652 58.554 69.244 1.00 30.12 567 THR A CA 1
ATOM 4318 C C . THR A 1 566 ? 63.521 58.076 68.365 1.00 29.96 567 THR A C 1
ATOM 4319 O O . THR A 1 566 ? 62.490 57.638 68.866 1.00 30.10 567 THR A O 1
ATOM 4323 N N . ASP A 1 567 ? 63.738 58.112 67.036 1.00 29.89 568 ASP A N 1
ATOM 4324 C CA . ASP A 1 567 ? 62.804 57.603 66.058 1.00 29.92 568 ASP A CA 1
ATOM 4325 C C . ASP A 1 567 ? 62.859 56.103 65.969 1.00 29.34 568 ASP A C 1
ATOM 4326 O O . ASP A 1 567 ? 61.896 55.554 65.475 1.00 29.33 568 ASP A O 1
ATOM 4331 N N . HIS A 1 568 ? 63.932 55.466 66.446 1.00 28.72 569 HIS A N 1
ATOM 4332 C CA . HIS A 1 568 ? 64.079 54.028 66.549 1.00 28.68 569 HIS A CA 1
ATOM 4333 C C . HIS A 1 568 ? 63.496 53.551 67.860 1.00 28.35 569 HIS A C 1
ATOM 4334 O O . HIS A 1 568 ? 63.061 52.411 67.978 1.00 28.45 569 HIS A O 1
ATOM 4341 N N . ILE A 1 569 ? 63.566 54.392 68.896 1.00 28.09 570 ILE A N 1
ATOM 4342 C CA . ILE A 1 569 ? 63.076 54.024 70.211 1.00 27.85 570 ILE A CA 1
ATOM 4343 C C . ILE A 1 569 ? 61.572 54.214 70.292 1.00 27.76 570 ILE A C 1
ATOM 4344 O O . ILE A 1 569 ? 60.851 53.350 70.774 1.00 27.51 570 ILE A O 1
ATOM 4349 N N . SER A 1 570 ? 61.148 55.394 69.843 1.00 27.87 571 SER A N 1
ATOM 4350 C CA . SER A 1 570 ? 59.735 55.727 69.798 1.00 28.01 571 SER A CA 1
ATOM 4351 C C .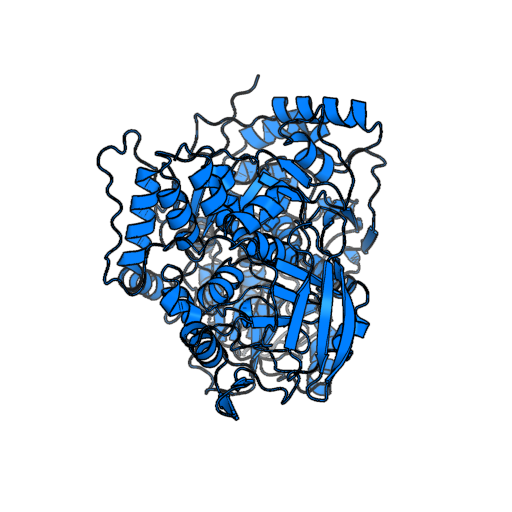 SER A 1 570 ? 59.329 56.473 68.533 1.00 28.25 571 SER A C 1
ATOM 4352 O O . SER A 1 570 ? 59.227 57.699 68.480 1.00 28.68 571 SER A O 1
ATOM 4355 N N . ALA A 1 571 ? 59.080 55.733 67.468 1.00 27.86 572 ALA A N 1
ATOM 4356 C CA . ALA A 1 571 ? 58.662 56.319 66.214 1.00 27.80 572 ALA A CA 1
ATOM 4357 C C . ALA A 1 571 ? 57.503 57.325 66.282 1.00 27.70 572 ALA A C 1
ATOM 4358 O O . ALA A 1 571 ? 56.691 57.302 67.190 1.00 27.52 572 ALA A O 1
ATOM 4360 N N . ALA A 1 572 ? 57.466 58.269 65.329 1.00 27.86 573 ALA A N 1
ATOM 4361 C CA . ALA A 1 572 ? 56.435 59.277 65.170 1.00 28.25 573 ALA A CA 1
ATOM 4362 C C . ALA A 1 572 ? 55.409 58.864 64.082 1.00 28.76 573 ALA A C 1
ATOM 4363 O O . ALA A 1 572 ? 54.900 57.735 64.151 1.00 28.63 573 ALA A O 1
ATOM 4365 N N . GLY A 1 573 ? 54.991 59.700 63.112 1.00 29.57 574 GLY A N 1
ATOM 4366 C CA . GLY A 1 573 ? 54.085 59.269 62.068 1.00 30.98 574 GLY A CA 1
ATOM 4367 C C . GLY A 1 573 ? 52.765 58.840 62.671 1.00 32.07 574 GLY A C 1
ATOM 4368 O O . GLY A 1 573 ? 52.208 59.655 63.404 1.00 32.41 574 GLY A O 1
ATOM 4369 N N . PRO A 1 574 ? 52.228 57.598 62.508 1.00 32.66 575 PRO A N 1
ATOM 4370 C CA . PRO A 1 574 ? 50.910 57.147 63.029 1.00 32.43 575 PRO A CA 1
ATOM 4371 C C . PRO A 1 574 ? 50.828 57.110 64.549 1.00 32.10 575 PRO A C 1
ATOM 4372 O O . PRO A 1 574 ? 49.741 57.144 65.153 1.00 32.23 575 PRO A O 1
ATOM 4376 N N . TRP A 1 575 ? 52.044 57.103 65.129 1.00 31.65 576 TRP A N 1
ATOM 4377 C CA . TRP A 1 575 ? 52.207 57.083 66.568 1.00 31.00 576 TRP A CA 1
ATOM 4378 C C . TRP A 1 575 ? 51.956 58.419 67.230 1.00 31.02 576 TRP A C 1
ATOM 4379 O O . TRP A 1 575 ? 51.652 58.392 68.422 1.00 30.93 576 TRP A O 1
ATOM 4390 N N . LEU A 1 576 ? 51.979 59.575 66.525 1.00 31.25 577 LEU A N 1
ATOM 4391 C CA . LEU A 1 576 ? 51.641 60.846 67.173 1.00 31.02 577 LEU A CA 1
ATOM 4392 C C . LEU A 1 576 ? 50.219 61.006 67.682 1.00 30.94 577 LEU A C 1
ATOM 4393 O O . LEU A 1 576 ? 50.053 61.812 68.591 1.00 31.15 577 LEU A O 1
ATOM 4398 N N . LYS A 1 577 ? 49.227 60.224 67.190 1.00 31.06 578 LYS A N 1
ATOM 4399 C CA . LYS A 1 577 ? 47.869 60.210 67.708 1.00 31.15 578 LYS A CA 1
ATOM 4400 C C . LYS A 1 577 ? 47.847 59.624 69.116 1.00 30.95 578 LYS A C 1
ATOM 4401 O O . LYS A 1 577 ? 46.854 59.766 69.819 1.00 30.74 578 LYS A O 1
ATOM 4407 N N . PHE A 1 578 ? 48.894 58.956 69.617 1.00 30.82 579 PHE A N 1
ATOM 4408 C CA . PHE A 1 578 ? 48.873 58.489 71.000 1.00 30.88 579 PHE A CA 1
ATOM 4409 C C . PHE A 1 578 ? 49.858 59.231 71.878 1.00 30.69 579 PHE A C 1
ATOM 4410 O O . PHE A 1 578 ? 50.237 58.714 72.928 1.00 31.01 579 PHE A O 1
ATOM 4418 N N . ARG A 1 579 ? 50.257 60.375 71.577 1.00 30.37 580 ARG A N 1
ATOM 4419 C CA . ARG A 1 579 ? 51.301 61.037 72.321 1.00 30.14 580 ARG A CA 1
ATOM 4420 C C . ARG A 1 579 ? 50.766 61.505 73.644 1.00 29.95 580 ARG A C 1
ATOM 4421 O O . ARG A 1 579 ? 51.574 61.819 74.494 1.00 29.83 580 ARG A O 1
ATOM 4429 N N . GLY A 1 580 ? 49.388 61.576 73.815 1.00 29.45 581 GLY A N 1
ATOM 4430 C CA . GLY A 1 580 ? 48.824 61.837 75.108 1.00 29.01 581 GLY A CA 1
ATOM 4431 C C . GLY A 1 580 ? 48.508 60.543 75.868 1.00 28.96 581 GLY A C 1
ATOM 4432 O O . GLY A 1 580 ? 48.007 60.600 76.993 1.00 28.86 581 GLY A O 1
ATOM 4433 N N . HIS A 1 581 ? 48.725 59.338 75.323 1.00 28.85 582 HIS A N 1
ATOM 4434 C CA . HIS A 1 581 ? 48.385 58.094 76.011 1.00 28.99 582 HIS A CA 1
ATOM 4435 C C . HIS A 1 581 ? 49.552 57.103 76.111 1.00 29.28 582 HIS A C 1
ATOM 4436 O O . HIS A 1 581 ? 49.807 56.299 75.191 1.00 29.35 582 HIS A O 1
ATOM 4443 N N . LEU A 1 582 ? 50.227 57.116 77.288 1.00 29.13 583 LEU A N 1
ATOM 4444 C CA . LEU A 1 582 ? 51.421 56.323 77.454 1.00 29.09 583 LEU A CA 1
ATOM 4445 C C . LEU A 1 582 ? 51.211 54.836 77.233 1.00 29.16 583 LEU A C 1
ATOM 4446 O O . LEU A 1 582 ? 52.141 54.270 76.679 1.00 29.64 583 LEU A O 1
ATOM 4451 N N . ASP A 1 583 ? 50.095 54.153 77.559 1.00 28.81 584 ASP A N 1
ATOM 4452 C CA . ASP A 1 583 ? 50.088 52.717 77.321 1.00 28.55 584 ASP A CA 1
ATOM 4453 C C . ASP A 1 583 ? 49.928 52.410 75.830 1.00 28.22 584 ASP A C 1
ATOM 4454 O O . ASP A 1 583 ? 50.568 51.468 75.372 1.00 27.99 584 ASP A O 1
ATOM 4459 N N . ASN A 1 584 ? 49.206 53.242 75.063 1.00 27.60 585 ASN A N 1
ATOM 4460 C CA . ASN A 1 584 ? 49.078 52.966 73.662 1.00 27.31 585 ASN A CA 1
ATOM 4461 C C . ASN A 1 584 ? 50.297 53.250 72.836 1.00 27.13 585 ASN A C 1
ATOM 4462 O O . ASN A 1 584 ? 50.539 52.500 71.885 1.00 26.99 585 ASN A O 1
ATOM 4467 N N . ILE A 1 585 ? 51.065 54.290 73.226 1.00 26.79 586 ILE A N 1
ATOM 4468 C CA . ILE A 1 585 ? 52.250 54.651 72.461 1.00 26.34 586 ILE A CA 1
ATOM 4469 C C . ILE A 1 585 ? 53.421 53.759 72.756 1.00 26.07 586 ILE A C 1
ATOM 4470 O O . ILE A 1 585 ? 54.247 53.611 71.864 1.00 25.86 586 ILE A O 1
ATOM 4475 N N . SER A 1 586 ? 53.458 53.145 73.964 1.00 26.22 587 SER A N 1
ATOM 4476 C CA . SER A 1 586 ? 54.471 52.152 74.375 1.00 26.65 587 SER A CA 1
ATOM 4477 C C . SER A 1 586 ? 54.530 50.908 73.444 1.00 26.80 587 SER A C 1
ATOM 4478 O O . SER A 1 586 ? 55.499 50.140 73.452 1.00 26.36 587 SER A O 1
ATOM 4481 N N . ASN A 1 587 ? 53.518 50.738 72.572 1.00 27.40 588 ASN A N 1
ATOM 4482 C CA . ASN A 1 587 ? 53.524 49.697 71.563 1.00 28.48 588 ASN A CA 1
ATOM 4483 C C . ASN A 1 587 ? 54.489 49.883 70.401 1.00 28.28 588 ASN A C 1
ATOM 4484 O O . ASN A 1 587 ? 54.607 48.999 69.540 1.00 28.41 588 ASN A O 1
ATOM 4489 N N . ASN A 1 588 ? 55.153 51.045 70.329 1.00 28.26 589 ASN A N 1
ATOM 4490 C CA . ASN A 1 588 ? 56.197 51.230 69.336 1.00 28.51 589 ASN A CA 1
ATOM 4491 C C . ASN A 1 588 ? 57.600 51.110 69.962 1.00 28.64 589 ASN A C 1
ATOM 4492 O O . ASN A 1 588 ? 58.560 51.476 69.296 1.00 28.76 589 ASN A O 1
ATOM 4497 N N . LEU A 1 589 ? 57.730 50.678 71.242 1.00 28.61 590 LEU A N 1
ATOM 4498 C CA . LEU A 1 589 ? 59.015 50.676 71.939 1.00 28.32 590 LEU A CA 1
ATOM 4499 C C . LEU A 1 589 ? 60.039 49.817 71.255 1.00 28.32 590 LEU A C 1
ATOM 4500 O O . LEU A 1 589 ? 59.921 48.599 71.117 1.00 28.54 590 LEU A O 1
ATOM 4505 N N . LEU A 1 590 ? 61.022 50.588 70.820 1.00 27.97 591 LEU A N 1
ATOM 4506 C CA . LEU A 1 590 ? 62.217 50.104 70.175 1.00 27.47 591 LEU A CA 1
ATOM 4507 C C . LEU A 1 590 ? 62.030 49.167 69.014 1.00 27.19 591 LEU A C 1
ATOM 4508 O O . LEU A 1 590 ? 62.927 48.407 68.641 1.00 27.40 591 LEU A O 1
ATOM 4513 N N . ILE A 1 591 ? 60.856 49.319 68.400 1.00 26.93 592 ILE A N 1
ATOM 4514 C CA . ILE A 1 591 ? 60.537 48.518 67.250 1.00 26.53 592 ILE A CA 1
ATOM 4515 C C . ILE A 1 591 ? 61.497 48.868 66.120 1.00 26.40 592 ILE A C 1
ATOM 4516 O O . ILE A 1 591 ? 61.804 48.018 65.307 1.00 26.16 592 ILE A O 1
ATOM 4521 N N . GLY A 1 592 ? 62.108 50.042 66.038 1.00 26.33 593 GLY A N 1
ATOM 4522 C CA . GLY A 1 592 ? 62.998 50.306 64.928 1.00 26.87 593 GLY A CA 1
ATOM 4523 C C . GLY A 1 592 ? 64.467 50.035 65.212 1.00 27.33 593 GLY A C 1
ATOM 4524 O O . GLY A 1 592 ? 65.278 50.016 64.288 1.00 27.69 593 GLY A O 1
ATOM 4525 N N . ALA A 1 593 ? 64.856 49.835 66.476 1.00 27.92 594 ALA A N 1
ATOM 4526 C CA . ALA A 1 593 ? 66.232 49.505 66.867 1.00 28.48 594 ALA A CA 1
ATOM 4527 C C . ALA A 1 593 ? 66.710 48.173 66.257 1.00 28.87 594 ALA A C 1
ATOM 4528 O O . ALA A 1 593 ? 65.921 47.222 66.184 1.00 29.57 594 ALA A O 1
ATOM 4530 N N . ILE A 1 594 ? 67.956 48.127 65.770 1.00 29.03 595 ILE A N 1
ATOM 4531 C CA . ILE A 1 594 ? 68.595 46.907 65.260 1.00 29.11 595 ILE A CA 1
ATOM 4532 C C . ILE A 1 594 ? 69.169 45.982 66.354 1.00 29.49 595 ILE A C 1
ATOM 4533 O O . ILE A 1 594 ? 70.071 46.325 67.120 1.00 29.59 595 ILE A O 1
ATOM 4538 N N . ASN A 1 595 ? 68.686 44.743 66.442 1.00 29.65 596 ASN A N 1
ATOM 4539 C CA . ASN A 1 595 ? 69.161 43.785 67.410 1.00 29.63 596 ASN A CA 1
ATOM 4540 C C . ASN A 1 595 ? 70.520 43.305 66.930 1.00 30.17 596 ASN A C 1
ATOM 4541 O O . ASN A 1 595 ? 70.631 42.899 65.790 1.00 30.20 596 ASN A O 1
ATOM 4546 N N . ILE A 1 596 ? 71.580 43.317 67.738 1.00 30.77 597 ILE A N 1
ATOM 4547 C CA . ILE A 1 596 ? 72.885 42.852 67.309 1.00 31.26 597 ILE A CA 1
ATOM 4548 C C . ILE A 1 596 ? 72.807 41.354 66.987 1.00 32.08 597 ILE A C 1
ATOM 4549 O O . ILE A 1 596 ? 73.357 40.955 65.965 1.00 32.17 597 ILE A O 1
ATOM 4554 N N . GLU A 1 597 ? 72.063 40.540 67.773 1.00 32.95 598 GLU A N 1
ATOM 4555 C CA . GLU A 1 597 ? 71.995 39.094 67.579 1.00 33.75 598 GLU A CA 1
ATOM 4556 C C . GLU A 1 597 ? 71.649 38.628 66.158 1.00 34.31 598 GLU A C 1
ATOM 4557 O O . GLU A 1 597 ? 72.389 37.837 65.591 1.00 34.37 598 GLU A O 1
ATOM 4563 N N . ASN A 1 598 ? 70.608 39.172 65.507 1.00 35.04 599 ASN A N 1
ATOM 4564 C CA . ASN A 1 598 ? 70.127 38.720 64.193 1.00 35.74 599 ASN A CA 1
ATOM 4565 C C . ASN A 1 598 ? 70.076 39.802 63.117 1.00 36.31 599 ASN A C 1
ATOM 4566 O O . ASN A 1 598 ? 69.692 39.613 61.964 1.00 36.23 599 ASN A O 1
ATOM 4571 N N . ARG A 1 599 ? 70.454 40.987 63.580 1.00 37.37 600 ARG A N 1
ATOM 4572 C CA . ARG A 1 599 ? 70.382 42.274 62.889 1.00 37.99 600 ARG A CA 1
ATOM 4573 C C . ARG A 1 599 ? 69.078 42.605 62.187 1.00 36.85 600 ARG A C 1
ATOM 4574 O O . ARG A 1 599 ? 69.015 43.125 61.079 1.00 36.79 600 ARG A O 1
ATOM 4582 N N . LYS A 1 600 ? 68.024 42.345 62.959 1.00 35.36 601 LYS A N 1
ATOM 4583 C CA . LYS A 1 600 ? 66.669 42.644 62.555 1.00 33.92 601 LYS A CA 1
ATOM 4584 C C . LYS A 1 600 ? 66.091 43.737 63.443 1.00 33.16 601 LYS A C 1
ATOM 4585 O O . LYS A 1 600 ? 66.438 43.859 64.632 1.00 32.94 601 LYS A O 1
ATOM 4591 N N . ALA A 1 601 ? 65.200 44.552 62.856 1.00 31.90 602 ALA A N 1
ATOM 4592 C CA . ALA A 1 601 ? 64.456 45.518 63.627 1.00 30.78 602 ALA A CA 1
ATOM 4593 C C . ALA A 1 601 ? 63.242 44.807 64.225 1.00 30.50 602 ALA A C 1
ATOM 4594 O O . ALA A 1 601 ? 62.630 44.005 63.520 1.00 29.99 602 ALA A O 1
ATOM 4596 N N . ASN A 1 602 ? 62.874 44.991 65.522 1.00 30.06 603 ASN A N 1
ATOM 4597 C CA . ASN A 1 602 ? 61.732 44.359 66.182 1.00 29.78 603 ASN A CA 1
ATOM 4598 C C . ASN A 1 602 ? 61.579 42.821 66.228 1.00 30.11 603 ASN A C 1
ATOM 4599 O O . ASN A 1 602 ? 60.487 42.289 66.058 1.00 29.84 603 ASN A O 1
ATOM 4604 N N . SER A 1 603 ? 62.674 42.046 66.398 1.00 30.52 604 SER A N 1
ATOM 4605 C CA . SER A 1 603 ? 62.541 40.702 66.906 1.00 30.81 604 SER A CA 1
ATOM 4606 C C . SER A 1 603 ? 63.783 40.368 67.676 1.00 30.20 604 SER A C 1
ATOM 4607 O O . SER A 1 603 ? 64.942 40.429 67.301 1.00 30.38 604 SER A O 1
ATOM 4610 N N . VAL A 1 604 ? 63.420 40.163 68.913 1.00 29.80 605 VAL A N 1
ATOM 4611 C CA . VAL A 1 604 ? 64.352 39.791 69.943 1.00 29.24 605 VAL A CA 1
ATOM 4612 C C . VAL A 1 604 ? 63.826 38.498 70.506 1.00 29.50 605 VAL A C 1
ATOM 4613 O O . VAL A 1 604 ? 62.625 38.204 70.471 1.00 29.31 605 VAL A O 1
ATOM 4617 N N . ARG A 1 605 ? 64.778 37.780 71.084 1.00 29.95 606 ARG A N 1
ATOM 4618 C CA . ARG A 1 605 ? 64.490 36.502 71.749 1.00 30.06 606 ARG A CA 1
ATOM 4619 C C . ARG A 1 605 ? 63.759 36.654 73.093 1.00 29.92 606 ARG A C 1
ATOM 4620 O O . ARG A 1 605 ? 64.334 37.341 73.946 1.00 30.41 606 ARG A O 1
ATOM 4628 N N . ASN A 1 606 ? 62.551 36.067 73.322 1.00 29.47 607 ASN A N 1
ATOM 4629 C CA . ASN A 1 606 ? 61.960 36.092 74.645 1.00 29.05 607 ASN A CA 1
ATOM 4630 C C . ASN A 1 606 ? 62.707 35.016 75.400 1.00 29.61 607 ASN A C 1
ATOM 4631 O O . ASN A 1 606 ? 62.803 33.887 74.966 1.00 29.65 607 ASN A O 1
ATOM 4636 N N . ALA A 1 607 ? 63.261 35.392 76.555 1.00 30.18 608 ALA A N 1
ATOM 4637 C CA . ALA A 1 607 ? 64.132 34.559 77.374 1.00 30.43 608 ALA A CA 1
ATOM 4638 C C . ALA A 1 607 ? 63.388 33.403 78.036 1.00 30.33 608 ALA A C 1
ATOM 4639 O O . ALA A 1 607 ? 64.031 32.378 78.289 1.00 30.61 608 ALA A O 1
ATOM 4641 N N . VAL A 1 608 ? 62.082 33.494 78.293 1.00 29.92 609 VAL A N 1
ATOM 4642 C CA . VAL A 1 608 ? 61.371 32.381 78.858 1.00 29.91 609 VAL A CA 1
ATOM 4643 C C . VAL A 1 608 ? 60.856 31.433 77.781 1.00 30.35 609 VAL A C 1
ATOM 4644 O O . VAL A 1 608 ? 61.082 30.228 77.865 1.00 30.33 609 VAL A O 1
ATOM 4648 N N . THR A 1 609 ? 60.200 31.921 76.738 1.00 30.75 610 THR A N 1
ATOM 4649 C CA . THR A 1 609 ? 59.535 31.047 75.778 1.00 31.34 610 THR A CA 1
ATOM 4650 C C . THR A 1 609 ? 60.422 30.627 74.622 1.00 31.43 610 THR A C 1
ATOM 4651 O O . THR A 1 609 ? 60.074 29.718 73.867 1.00 31.94 610 THR A O 1
ATOM 4655 N N . GLN A 1 610 ? 61.528 31.358 74.449 1.00 31.16 611 GLN A N 1
ATOM 4656 C CA . GLN A 1 610 ? 62.464 31.178 73.368 1.00 30.95 611 GLN A CA 1
ATOM 4657 C C . GLN A 1 610 ? 61.899 31.318 71.977 1.00 31.14 611 GLN A C 1
ATOM 4658 O O . GLN A 1 610 ? 62.323 30.663 71.027 1.00 31.02 611 GLN A O 1
ATOM 4664 N N . GLU A 1 611 ? 60.885 32.176 71.887 1.00 31.87 612 GLU A N 1
ATOM 4665 C CA . GLU A 1 611 ? 60.273 32.539 70.617 1.00 32.77 612 GLU A CA 1
ATOM 4666 C C . GLU A 1 611 ? 60.760 33.958 70.320 1.00 32.65 612 GLU A C 1
ATOM 4667 O O . GLU A 1 611 ? 60.776 34.806 71.216 1.00 32.98 612 GLU A O 1
ATOM 4673 N N . PHE A 1 612 ? 61.285 34.245 69.126 1.00 32.20 613 PHE A N 1
ATOM 4674 C CA . PHE A 1 612 ? 61.599 35.619 68.751 1.00 32.31 613 PHE A CA 1
ATOM 4675 C C . PHE A 1 612 ? 60.329 36.379 68.388 1.00 32.61 613 PHE A C 1
ATOM 4676 O O . PHE A 1 612 ? 59.423 35.816 67.760 1.00 33.31 613 PHE A O 1
ATOM 4684 N N . GLY A 1 613 ? 60.250 37.668 68.754 1.00 32.42 614 GLY A N 1
ATOM 4685 C CA . GLY A 1 613 ? 59.074 38.454 68.441 1.00 31.68 614 GLY A CA 1
ATOM 4686 C C . GLY A 1 613 ? 59.295 39.926 68.723 1.00 31.26 614 GLY A C 1
ATOM 4687 O O . GLY A 1 613 ? 60.396 40.341 69.105 1.00 31.09 614 GLY A O 1
ATOM 4688 N N . PRO A 1 614 ? 58.213 40.719 68.618 1.00 30.96 615 PRO A N 1
ATOM 4689 C CA . PRO A 1 614 ? 58.228 42.167 68.803 1.00 30.84 615 PRO A CA 1
ATOM 4690 C C . PRO A 1 614 ? 58.828 42.598 70.155 1.00 30.74 615 PRO A C 1
ATOM 4691 O O . PRO A 1 614 ? 58.585 41.984 71.210 1.00 30.58 615 PRO A O 1
ATOM 4695 N N . VAL A 1 615 ? 59.642 43.669 70.117 1.00 30.65 616 VAL A N 1
ATOM 4696 C CA . VAL A 1 615 ? 60.296 44.201 71.300 1.00 30.21 616 VAL A CA 1
ATOM 4697 C C . VAL A 1 615 ? 59.254 44.706 72.280 1.00 30.27 616 VAL A C 1
ATOM 4698 O O . VAL A 1 615 ? 59.389 44.363 73.448 1.00 29.78 616 VAL A O 1
ATOM 4702 N N . PRO A 1 616 ? 58.154 45.431 71.971 1.00 30.44 617 PRO A N 1
ATOM 4703 C CA . PRO A 1 616 ? 57.212 45.873 72.997 1.00 30.82 617 PRO A CA 1
ATOM 4704 C C . PRO A 1 616 ? 56.493 44.721 73.721 1.00 31.05 617 PRO A C 1
ATOM 4705 O O . PRO A 1 616 ? 56.372 44.705 74.941 1.00 30.80 617 PRO A O 1
ATOM 4709 N N . ASP A 1 617 ? 56.090 43.683 72.978 1.00 31.53 618 ASP A N 1
ATOM 4710 C CA . ASP A 1 617 ? 55.468 42.473 73.516 1.00 31.66 618 ASP A CA 1
ATOM 4711 C C . ASP A 1 617 ? 56.366 41.726 74.473 1.00 31.10 618 ASP A C 1
ATOM 4712 O O . ASP A 1 617 ? 55.883 41.226 75.488 1.00 30.56 618 ASP A O 1
ATOM 4717 N N . THR A 1 618 ? 57.650 41.651 74.110 1.00 30.67 619 THR A N 1
ATOM 4718 C CA . THR A 1 618 ? 58.605 40.982 74.946 1.00 30.58 619 THR A CA 1
ATOM 4719 C C . THR A 1 618 ? 58.735 41.804 76.229 1.00 30.54 619 THR A C 1
ATOM 4720 O O . THR A 1 618 ? 58.753 41.238 77.329 1.00 30.23 619 THR A O 1
ATOM 4724 N N . ALA A 1 619 ? 58.757 43.146 76.152 1.00 30.29 620 ALA A N 1
ATOM 4725 C CA . ALA A 1 619 ? 58.914 43.961 77.350 1.00 30.09 620 ALA A CA 1
ATOM 4726 C C . ALA A 1 619 ? 57.718 43.807 78.292 1.00 29.90 620 ALA A C 1
ATOM 4727 O O . ALA A 1 619 ? 57.884 43.624 79.494 1.00 29.58 620 ALA A O 1
ATOM 4729 N N . ARG A 1 620 ? 56.536 43.752 77.690 1.00 30.20 621 ARG A N 1
ATOM 4730 C CA . ARG A 1 620 ? 55.305 43.565 78.416 1.00 30.58 621 ARG A CA 1
ATOM 4731 C C . ARG A 1 620 ? 55.273 42.203 79.053 1.00 30.65 621 ARG A C 1
ATOM 4732 O O . ARG A 1 620 ? 54.848 42.124 80.194 1.00 30.93 621 ARG A O 1
ATOM 4740 N N . TYR A 1 621 ? 55.712 41.132 78.390 1.00 30.77 622 TYR A N 1
ATOM 4741 C CA . TYR A 1 621 ? 55.801 39.781 78.957 1.00 31.00 622 TYR A CA 1
ATOM 4742 C C . TYR A 1 621 ? 56.735 39.824 80.159 1.00 31.26 622 TYR A C 1
ATOM 4743 O O . TYR A 1 621 ? 56.427 39.238 81.195 1.00 31.00 622 TYR A O 1
ATOM 4752 N N . TYR A 1 622 ? 57.879 40.534 80.054 1.00 31.46 623 TYR A N 1
ATOM 4753 C CA . TYR A 1 622 ? 58.820 40.567 81.160 1.00 31.39 623 TYR A CA 1
ATOM 4754 C C . TYR A 1 622 ? 58.165 41.338 82.289 1.00 31.62 623 TYR A C 1
ATOM 4755 O O . TYR A 1 622 ? 58.124 40.801 83.395 1.00 31.50 623 TYR A O 1
ATOM 4764 N N . LYS A 1 623 ? 57.540 42.499 82.036 1.00 31.82 624 LYS A N 1
ATOM 4765 C CA . LYS A 1 623 ? 56.940 43.257 83.113 1.00 32.10 624 LYS A CA 1
ATOM 4766 C C . LYS A 1 623 ? 55.893 42.422 83.846 1.00 32.57 624 LYS A C 1
ATOM 4767 O O . LYS A 1 623 ? 55.971 42.343 85.074 1.00 32.60 624 LYS A O 1
ATOM 4773 N N . GLN A 1 624 ? 55.021 41.695 83.139 1.00 33.22 625 GLN A N 1
ATOM 4774 C CA . GLN A 1 624 ? 53.931 40.949 83.759 1.00 34.37 625 GLN A CA 1
ATOM 4775 C C . GLN A 1 624 ? 54.431 39.696 84.535 1.00 34.12 625 GLN A C 1
ATOM 4776 O O . GLN A 1 624 ? 53.775 39.099 85.417 1.00 34.04 625 GLN A O 1
ATOM 4782 N N . HIS A 1 625 ? 55.675 39.276 84.268 1.00 33.92 626 HIS A N 1
ATOM 4783 C CA . HIS A 1 625 ? 56.261 38.111 84.941 1.00 33.47 626 HIS A CA 1
ATOM 4784 C C . HIS A 1 625 ? 57.275 38.533 86.028 1.00 33.17 626 HIS A C 1
ATOM 4785 O O . HIS A 1 625 ? 57.834 37.736 86.789 1.00 32.99 626 HIS A O 1
ATOM 4792 N N . GLY A 1 626 ? 57.410 39.852 86.207 1.00 32.77 627 GLY A N 1
ATOM 4793 C CA . GLY A 1 626 ? 58.306 40.414 87.180 1.00 32.31 627 GLY A CA 1
ATOM 4794 C C . GLY A 1 626 ? 59.791 40.286 86.825 1.00 32.20 627 GLY A C 1
ATOM 4795 O O . GLY A 1 626 ? 60.622 40.184 87.730 1.00 32.30 627 GLY A O 1
ATOM 4796 N N . ILE A 1 627 ? 60.139 40.266 85.513 1.00 31.78 628 ILE A N 1
ATOM 4797 C CA . ILE A 1 627 ? 61.496 40.198 85.021 1.00 31.47 628 ILE A CA 1
ATOM 4798 C C . ILE A 1 627 ? 61.914 41.623 84.621 1.00 31.05 628 ILE A C 1
ATOM 4799 O O . ILE A 1 627 ? 61.402 42.199 83.676 1.00 30.79 628 ILE A O 1
ATOM 4804 N N . ARG A 1 628 ? 62.827 42.203 85.403 1.00 30.86 629 ARG A N 1
ATOM 4805 C CA . ARG A 1 628 ? 63.421 43.517 85.207 1.00 30.74 629 ARG A CA 1
ATOM 4806 C C . ARG A 1 628 ? 64.447 43.431 84.106 1.00 30.06 629 ARG A C 1
ATOM 4807 O O . ARG A 1 628 ? 65.118 42.433 83.909 1.00 29.54 629 ARG A O 1
ATOM 4815 N N . TRP A 1 629 ? 64.571 44.529 83.374 1.00 29.49 630 TRP A N 1
ATOM 4816 C CA . TRP A 1 629 ? 65.409 44.529 82.196 1.00 29.13 630 TRP A CA 1
ATOM 4817 C C . TRP A 1 629 ? 66.106 45.846 81.893 1.00 29.03 630 TRP A C 1
ATOM 4818 O O . TRP A 1 629 ? 65.740 46.905 82.425 1.00 28.96 630 TRP A O 1
ATOM 4829 N N . VAL A 1 630 ? 67.085 45.694 80.982 1.00 29.19 631 VAL A N 1
ATOM 4830 C CA . VAL A 1 630 ? 67.957 46.758 80.504 1.00 29.26 631 VAL A CA 1
ATOM 4831 C C . VAL A 1 630 ? 68.049 46.756 78.970 1.00 29.31 631 VAL A C 1
ATOM 4832 O O . VAL A 1 630 ? 67.726 45.751 78.312 1.00 28.95 631 VAL A O 1
ATOM 4836 N N . VAL A 1 631 ? 68.432 47.929 78.413 1.00 28.93 632 VAL A N 1
ATOM 4837 C CA . VAL A 1 631 ? 68.796 48.017 77.010 1.00 28.78 632 VAL A CA 1
ATOM 4838 C C . VAL A 1 631 ? 70.323 48.171 77.073 1.00 29.05 632 VAL A C 1
ATOM 4839 O O . VAL A 1 631 ? 70.831 48.810 78.022 1.00 29.23 632 VAL A O 1
ATOM 4843 N N . ILE A 1 632 ? 71.046 47.536 76.121 1.00 29.16 633 ILE A N 1
ATOM 4844 C CA . ILE A 1 632 ? 72.465 47.800 75.994 1.00 29.35 633 ILE A CA 1
ATOM 4845 C C . ILE A 1 632 ? 72.597 48.516 74.674 1.00 29.50 633 ILE A C 1
ATOM 4846 O O . ILE A 1 632 ? 72.193 47.993 73.648 1.00 29.27 633 ILE A O 1
ATOM 4851 N N . GLY A 1 633 ? 73.157 49.714 74.700 1.00 29.51 634 GLY A N 1
ATOM 4852 C CA . GLY A 1 633 ? 73.276 50.509 73.505 1.00 30.07 634 GLY A CA 1
ATOM 4853 C C . GLY A 1 633 ? 74.705 50.817 73.111 1.00 30.36 634 GLY A C 1
ATOM 4854 O O . GLY A 1 633 ? 75.690 50.653 73.844 1.00 30.30 634 GLY A O 1
ATOM 4855 N N . ASP A 1 634 ? 74.776 51.250 71.855 1.00 30.89 635 ASP A N 1
ATOM 4856 C CA . ASP A 1 634 ? 76.045 51.627 71.280 1.00 31.56 635 ASP A CA 1
ATOM 4857 C C . ASP A 1 634 ? 76.374 53.130 71.456 1.00 31.27 635 ASP A C 1
ATOM 4858 O O . ASP A 1 634 ? 76.261 53.648 72.578 1.00 30.88 635 ASP A O 1
ATOM 4863 N N . GLU A 1 635 ? 76.827 53.869 70.421 1.00 31.09 636 GLU A N 1
ATOM 4864 C CA . GLU A 1 635 ? 77.170 55.277 70.572 1.00 31.16 636 GLU A CA 1
ATOM 4865 C C . GLU A 1 635 ? 76.041 56.215 70.289 1.00 30.20 636 GLU A C 1
ATOM 4866 O O . GLU A 1 635 ? 75.214 55.953 69.433 1.00 30.29 636 GLU A O 1
ATOM 4872 N N . ASN A 1 636 ? 76.049 57.302 71.045 1.00 29.34 637 ASN A N 1
ATOM 4873 C CA . ASN A 1 636 ? 75.097 58.381 70.943 1.00 28.58 637 ASN A CA 1
ATOM 4874 C C . ASN A 1 636 ? 73.681 57.856 70.886 1.00 27.89 637 ASN A C 1
ATOM 4875 O O . ASN A 1 636 ? 72.881 58.136 70.019 1.00 27.69 637 ASN A O 1
ATOM 4880 N N . TYR A 1 637 ? 73.382 57.010 71.846 1.00 27.28 638 TYR A N 1
ATOM 4881 C CA . TYR A 1 637 ? 72.065 56.436 71.953 1.00 26.71 638 TYR A CA 1
ATOM 4882 C C . TYR A 1 637 ? 71.105 57.565 72.305 1.00 26.45 638 TYR A C 1
ATOM 4883 O O . TYR A 1 637 ? 71.345 58.441 73.150 1.00 25.94 638 TYR A O 1
ATOM 4892 N N . GLY A 1 638 ? 70.026 57.538 71.537 1.00 26.36 639 GLY A N 1
ATOM 4893 C CA . GLY A 1 638 ? 68.939 58.490 71.696 1.00 26.41 639 GLY A CA 1
ATOM 4894 C C . GLY A 1 638 ? 69.100 59.799 70.966 1.00 26.63 639 GLY A C 1
ATOM 4895 O O . GLY A 1 638 ? 68.500 60.801 71.351 1.00 26.38 639 GLY A O 1
ATOM 4896 N N . GLU A 1 639 ? 69.910 59.750 69.920 1.00 26.89 640 GLU A N 1
ATOM 4897 C CA . GLU A 1 639 ? 70.097 60.851 69.011 1.00 27.62 640 GLU A CA 1
ATOM 4898 C C . GLU A 1 639 ? 68.796 61.422 68.392 1.00 27.77 640 GLU A C 1
ATOM 4899 O O . GLU A 1 639 ? 67.807 60.722 68.202 1.00 27.80 640 GLU A O 1
ATOM 4905 N N . GLY A 1 640 ? 68.696 62.724 68.078 1.00 27.65 641 GLY A N 1
ATOM 4906 C CA . GLY A 1 640 ? 67.516 63.250 67.410 1.00 27.47 641 GLY A CA 1
ATOM 4907 C C . GLY A 1 640 ? 66.531 63.997 68.288 1.00 27.35 641 GLY A C 1
ATOM 4908 O O . GLY A 1 640 ? 66.878 64.772 69.182 1.00 27.42 641 GLY A O 1
ATOM 4909 N N . ALA A 1 641 ? 65.269 63.722 67.937 1.00 27.20 642 ALA A N 1
ATOM 4910 C CA . ALA A 1 641 ? 64.094 64.342 68.512 1.00 27.22 642 ALA A CA 1
ATOM 4911 C C . ALA A 1 641 ? 64.078 64.349 70.004 1.00 27.33 642 ALA A C 1
ATOM 4912 O O . ALA A 1 641 ? 64.619 63.439 70.606 1.00 27.44 642 ALA A O 1
ATOM 4914 N N . SER A 1 642 ? 63.538 65.310 70.816 1.00 27.67 643 SER A N 1
ATOM 4915 C CA . SER A 1 642 ? 63.542 65.349 72.095 1.00 27.56 643 SER A CA 1
ATOM 4916 C C . SER A 1 642 ? 62.457 64.618 72.859 1.00 27.48 643 SER A C 1
ATOM 4917 O O . SER A 1 642 ? 62.526 64.590 74.083 1.00 27.84 643 SER A O 1
ATOM 4920 N N . ARG A 1 643 ? 61.529 64.042 72.136 1.00 27.32 644 ARG A N 1
ATOM 4921 C CA . ARG A 1 643 ? 60.397 63.384 72.730 1.00 27.00 644 ARG A CA 1
ATOM 4922 C C . ARG A 1 643 ? 60.650 62.596 73.970 1.00 27.20 644 ARG A C 1
ATOM 4923 O O . ARG A 1 643 ? 61.336 61.505 73.917 1.00 27.04 644 ARG A O 1
ATOM 4931 N N . GLU A 1 644 ? 60.062 63.002 75.094 1.00 26.61 645 GLU A N 1
ATOM 4932 C CA . GLU A 1 644 ? 60.391 62.299 76.317 1.00 26.25 645 GLU A CA 1
ATOM 4933 C C . GLU A 1 644 ? 59.797 60.896 76.467 1.00 25.80 645 GLU A C 1
ATOM 4934 O O . GLU A 1 644 ? 60.135 60.152 77.407 1.00 25.56 645 GLU A O 1
ATOM 4940 N N . HIS A 1 645 ? 58.959 60.553 75.460 1.00 25.84 646 HIS A N 1
ATOM 4941 C CA . HIS A 1 645 ? 58.313 59.255 75.340 1.00 25.92 646 HIS A CA 1
ATOM 4942 C C . HIS A 1 645 ? 59.321 58.151 75.158 1.00 25.68 646 HIS A C 1
ATOM 4943 O O . HIS A 1 645 ? 59.105 57.033 75.602 1.00 25.20 646 HIS A O 1
ATOM 4950 N N . SER A 1 646 ? 60.445 58.501 74.554 1.00 25.84 647 SER A N 1
ATOM 4951 C CA . SER A 1 646 ? 61.564 57.587 74.477 1.00 26.66 647 SER A CA 1
ATOM 4952 C C . SER A 1 646 ? 62.079 57.071 75.798 1.00 26.25 647 SER A C 1
ATOM 4953 O O . SER A 1 646 ? 62.805 56.080 75.846 1.00 26.12 647 SER A O 1
ATOM 4956 N N . ALA A 1 647 ? 61.804 57.871 76.827 1.00 25.76 648 ALA A N 1
ATOM 4957 C CA . ALA A 1 647 ? 62.183 57.568 78.180 1.00 25.34 648 ALA A CA 1
ATOM 4958 C C . ALA A 1 647 ? 60.989 57.081 78.976 1.00 25.12 648 ALA A C 1
ATOM 4959 O O . ALA A 1 647 ? 61.169 56.229 79.849 1.00 24.88 648 ALA A O 1
ATOM 4961 N N . LEU A 1 648 ? 59.783 57.603 78.708 1.00 25.11 649 LEU A N 1
ATOM 4962 C CA . LEU A 1 648 ? 58.595 57.210 79.455 1.00 25.32 649 LEU A CA 1
ATOM 4963 C C . LEU A 1 648 ? 58.154 55.776 79.186 1.00 25.62 649 LEU A C 1
ATOM 4964 O O . LEU A 1 648 ? 57.670 55.059 80.072 1.00 25.74 649 LEU A O 1
ATOM 4969 N N . GLU A 1 649 ? 58.346 55.377 77.920 1.00 25.59 650 GLU A N 1
ATOM 4970 C CA . GLU A 1 649 ? 57.947 54.063 77.471 1.00 25.62 650 GLU A CA 1
ATOM 4971 C C . GLU A 1 649 ? 58.817 52.913 77.924 1.00 25.64 650 GLU A C 1
ATOM 4972 O O . GLU A 1 649 ? 58.196 51.963 78.375 1.00 25.95 650 GLU A O 1
ATOM 4978 N N . PRO A 1 650 ? 60.143 52.831 77.908 1.00 25.62 651 PRO A N 1
ATOM 4979 C CA . PRO A 1 650 ? 60.853 51.789 78.633 1.00 25.87 651 PRO A CA 1
ATOM 4980 C C . PRO A 1 650 ? 60.513 51.755 80.134 1.00 26.51 651 PRO A C 1
ATOM 4981 O O . PRO A 1 650 ? 60.361 50.687 80.714 1.00 26.40 651 PRO A O 1
ATOM 4985 N N . ARG A 1 651 ? 60.324 52.895 80.814 1.00 26.92 652 ARG A N 1
ATOM 4986 C CA . ARG A 1 651 ? 59.984 52.912 82.229 1.00 27.56 652 ARG A CA 1
ATOM 4987 C C . ARG A 1 651 ? 58.634 52.267 82.471 1.00 27.90 652 ARG A C 1
ATOM 4988 O O . ARG A 1 651 ? 58.460 51.409 83.332 1.00 28.29 652 ARG A O 1
ATOM 4996 N N . HIS A 1 652 ? 57.656 52.613 81.639 1.00 27.94 653 HIS A N 1
ATOM 4997 C CA . HIS A 1 652 ? 56.347 52.070 81.807 1.00 28.20 653 HIS A CA 1
ATOM 4998 C C . HIS A 1 652 ? 56.350 50.579 81.520 1.00 28.56 653 HIS A C 1
ATOM 4999 O O . HIS A 1 652 ? 55.655 49.858 82.235 1.00 28.82 653 HIS A O 1
ATOM 5006 N N . LEU A 1 653 ? 57.118 50.082 80.532 1.00 28.85 654 LEU A N 1
ATOM 5007 C CA . LEU A 1 653 ? 57.146 48.642 80.256 1.00 29.40 654 LEU A CA 1
ATOM 5008 C C . LEU A 1 653 ? 58.132 47.758 81.037 1.00 29.49 654 LEU A C 1
ATOM 5009 O O . LEU A 1 653 ? 58.463 46.639 80.639 1.00 29.62 654 LEU A O 1
ATOM 5014 N N . GLY A 1 654 ? 58.588 48.276 82.193 1.00 29.74 655 GLY A N 1
ATOM 5015 C CA . GLY A 1 654 ? 59.408 47.516 83.112 1.00 29.89 655 GLY A CA 1
ATOM 5016 C C . GLY A 1 654 ? 60.907 47.757 83.141 1.00 29.98 655 GLY A C 1
ATOM 5017 O O . GLY A 1 654 ? 61.607 47.090 83.900 1.00 29.84 655 GLY A O 1
ATOM 5018 N N . GLY A 1 655 ? 61.424 48.675 82.314 1.00 30.24 656 GLY A N 1
ATOM 5019 C CA . GLY A 1 655 ? 62.832 49.026 82.269 1.00 30.48 656 GLY A CA 1
ATOM 5020 C C . GLY A 1 655 ? 63.354 49.661 83.534 1.00 30.67 656 GLY A C 1
ATOM 5021 O O . GLY A 1 655 ? 62.652 50.314 84.296 1.00 31.18 656 GLY A O 1
ATOM 5022 N N . ARG A 1 656 ? 64.634 49.457 83.740 1.00 30.90 657 ARG A N 1
ATOM 5023 C CA . ARG A 1 656 ? 65.293 49.944 84.935 1.00 31.45 657 ARG A CA 1
ATOM 5024 C C . ARG A 1 656 ? 66.534 50.755 84.591 1.00 31.29 657 ARG A C 1
ATOM 5025 O O . ARG A 1 656 ? 66.788 51.794 85.160 1.00 31.32 657 ARG A O 1
ATOM 5033 N N . ALA A 1 657 ? 67.300 50.321 83.606 1.00 31.17 658 ALA A N 1
ATOM 5034 C CA . ALA A 1 657 ? 68.563 50.953 83.206 1.00 30.93 658 ALA A CA 1
ATOM 5035 C C . ALA A 1 657 ? 68.902 50.820 81.721 1.00 30.34 658 ALA A C 1
ATOM 5036 O O . ALA A 1 657 ? 68.515 49.869 81.046 1.00 30.43 658 ALA A O 1
ATOM 5038 N N . ILE A 1 658 ? 69.559 51.824 81.145 1.00 29.30 659 ILE A N 1
ATOM 5039 C CA . ILE A 1 658 ? 69.980 51.734 79.773 1.00 28.42 659 ILE A CA 1
ATOM 5040 C C . ILE A 1 658 ? 71.477 51.937 79.900 1.00 27.98 659 ILE A C 1
ATOM 5041 O O . ILE A 1 658 ? 71.890 52.952 80.445 1.00 27.99 659 ILE A O 1
ATOM 5046 N N . ILE A 1 659 ? 72.301 51.003 79.400 1.00 27.34 660 ILE A N 1
ATOM 5047 C CA . ILE A 1 659 ? 73.761 51.086 79.498 1.00 26.72 660 ILE A CA 1
ATOM 5048 C C . ILE A 1 659 ? 74.272 51.164 78.078 1.00 26.29 660 ILE A C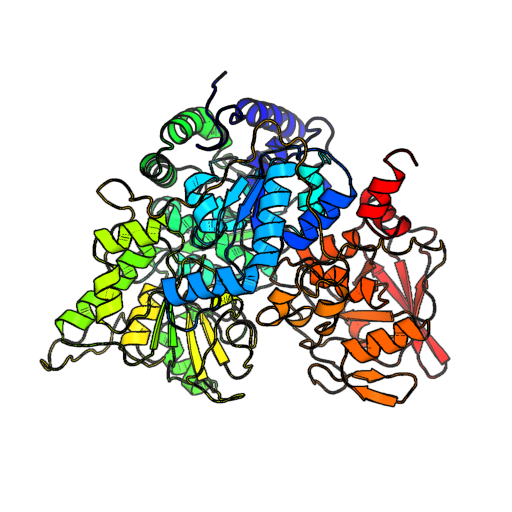 1
ATOM 5049 O O . ILE A 1 659 ? 73.944 50.293 77.274 1.00 25.88 660 ILE A O 1
ATOM 5054 N N . THR A 1 660 ? 75.026 52.226 77.757 1.00 25.91 661 THR A N 1
ATOM 5055 C CA . THR A 1 660 ? 75.528 52.490 76.404 1.00 25.31 661 THR A CA 1
ATOM 5056 C C . THR A 1 660 ? 77.001 52.894 76.389 1.00 25.17 661 THR A C 1
ATOM 5057 O O . THR A 1 660 ? 77.638 53.069 77.429 1.00 25.13 661 THR A O 1
ATOM 5061 N N . LYS A 1 661 ? 77.573 53.072 75.190 1.00 25.48 662 LYS A N 1
ATOM 5062 C CA . LYS A 1 661 ? 78.901 53.670 75.103 1.00 25.76 662 LYS A CA 1
ATOM 5063 C C . LYS A 1 661 ? 78.767 55.152 75.279 1.00 25.76 662 LYS A C 1
ATOM 5064 O O . LYS A 1 661 ? 79.639 55.713 75.898 1.00 26.05 662 LYS A O 1
ATOM 5070 N N . SER A 1 662 ? 77.737 55.808 74.725 1.00 25.91 663 SER A N 1
ATOM 5071 C CA . SER A 1 662 ? 77.436 57.233 75.020 1.00 25.50 663 SER A CA 1
ATOM 5072 C C . SER A 1 662 ? 75.999 57.623 74.671 1.00 25.62 663 SER A C 1
ATOM 5073 O O . SER A 1 662 ? 75.289 56.913 73.983 1.00 25.92 663 SER A O 1
ATOM 5076 N N . PHE A 1 663 ? 75.505 58.736 75.197 1.00 25.75 664 PHE A N 1
ATOM 5077 C CA . PHE A 1 663 ? 74.122 59.179 75.015 1.00 25.60 664 PHE A CA 1
ATOM 5078 C C . PHE A 1 663 ? 74.113 60.562 74.410 1.00 25.77 664 PHE A C 1
ATOM 5079 O O . PHE A 1 663 ? 75.023 61.377 74.589 1.00 25.46 664 PHE A O 1
ATOM 5087 N N . ALA A 1 664 ? 73.008 60.829 73.713 1.00 25.99 665 ALA A N 1
ATOM 5088 C CA . ALA A 1 664 ? 72.775 62.183 73.271 1.00 26.08 665 ALA A CA 1
ATOM 5089 C C . ALA A 1 664 ? 72.250 62.924 74.520 1.00 25.92 665 ALA A C 1
ATOM 5090 O O . ALA A 1 664 ? 71.662 62.286 75.409 1.00 25.99 665 ALA A O 1
ATOM 5092 N N . ARG A 1 665 ? 72.513 64.233 74.603 1.00 25.63 666 ARG A N 1
ATOM 5093 C CA . ARG A 1 665 ? 72.163 65.072 75.728 1.00 25.37 666 ARG A CA 1
ATOM 5094 C C . ARG A 1 665 ? 70.745 64.958 76.223 1.00 25.16 666 ARG A C 1
ATOM 5095 O O . ARG A 1 665 ? 70.496 64.539 77.354 1.00 24.97 666 ARG A O 1
ATOM 5103 N N . ILE A 1 666 ? 69.794 65.317 75.374 1.00 25.23 667 ILE A N 1
ATOM 5104 C CA . ILE A 1 666 ? 68.413 65.453 75.803 1.00 25.07 667 ILE A CA 1
ATOM 5105 C C . ILE A 1 666 ? 67.875 64.117 76.179 1.00 25.28 667 ILE A C 1
ATOM 5106 O O . ILE A 1 666 ? 67.189 64.061 77.184 1.00 25.72 667 ILE A O 1
ATOM 5111 N N . HIS A 1 667 ? 68.137 63.027 75.465 1.00 25.26 668 HIS A N 1
ATOM 5112 C CA . HIS A 1 667 ? 67.544 61.773 75.895 1.00 25.14 668 HIS A CA 1
ATOM 5113 C C . HIS A 1 667 ? 68.069 61.327 77.269 1.00 25.11 668 HIS A C 1
ATOM 5114 O O . HIS A 1 667 ? 67.316 60.791 78.085 1.00 24.95 668 HIS A O 1
ATOM 5121 N N . GLU A 1 668 ? 69.347 61.602 77.568 1.00 25.44 669 GLU A N 1
ATOM 5122 C CA . GLU A 1 668 ? 69.915 61.205 78.834 1.00 25.53 669 GLU A CA 1
ATOM 5123 C C . GLU A 1 668 ? 69.247 61.982 79.959 1.00 25.50 669 GLU A C 1
ATOM 5124 O O . GLU A 1 668 ? 68.953 61.387 80.992 1.00 25.51 669 GLU A O 1
ATOM 5130 N N . THR A 1 669 ? 68.959 63.286 79.798 1.00 25.32 670 THR A N 1
ATOM 5131 C CA . THR A 1 669 ? 68.226 64.014 80.816 1.00 25.49 670 THR A CA 1
ATOM 5132 C C . THR A 1 669 ? 66.844 63.377 81.043 1.00 25.34 670 THR A C 1
ATOM 5133 O O . THR A 1 669 ? 66.422 63.187 82.165 1.00 25.41 670 THR A O 1
ATOM 5137 N N . ASN A 1 670 ? 66.136 63.009 79.996 1.00 25.39 671 ASN A N 1
ATOM 5138 C CA . ASN A 1 670 ? 64.832 62.414 80.094 1.00 25.54 671 ASN A CA 1
ATOM 5139 C C . ASN A 1 670 ? 64.824 61.098 80.757 1.00 25.09 671 ASN A C 1
ATOM 5140 O O . ASN A 1 670 ? 63.835 60.832 81.403 1.00 25.37 671 ASN A O 1
ATOM 5145 N N . LEU A 1 671 ? 65.855 60.273 80.624 1.00 24.98 672 LEU A N 1
ATOM 5146 C CA . LEU A 1 671 ? 65.878 58.950 81.231 1.00 24.58 672 LEU A CA 1
ATOM 5147 C C . LEU A 1 671 ? 66.047 59.179 82.704 1.00 24.77 672 LEU A C 1
ATOM 5148 O O . LEU A 1 671 ? 65.391 58.471 83.456 1.00 25.26 672 LEU A O 1
ATOM 5153 N N . LYS A 1 672 ? 66.915 60.116 83.150 1.00 24.45 673 LYS A N 1
ATOM 5154 C CA . LYS A 1 672 ? 67.018 60.470 84.566 1.00 23.95 673 LYS A CA 1
ATOM 5155 C C . LYS A 1 672 ? 65.692 61.038 85.083 1.00 23.93 673 LYS A C 1
ATOM 5156 O O . LYS A 1 672 ? 65.315 60.764 86.206 1.00 24.42 673 LYS A O 1
ATOM 5162 N N . LYS A 1 673 ? 64.899 61.810 84.341 1.00 24.13 674 LYS A N 1
ATOM 5163 C CA . LYS A 1 673 ? 63.656 62.433 84.777 1.00 24.45 674 LYS A CA 1
ATOM 5164 C C . LYS A 1 673 ? 62.547 61.460 85.068 1.00 24.84 674 LYS A C 1
ATOM 5165 O O . LYS A 1 673 ? 61.649 61.730 85.858 1.00 25.10 674 LYS A O 1
ATOM 5171 N N . GLN A 1 674 ? 62.601 60.324 84.375 1.00 25.18 675 GLN A N 1
ATOM 5172 C CA . GLN A 1 674 ? 61.613 59.275 84.497 1.00 25.31 675 GLN A CA 1
ATOM 5173 C C . GLN A 1 674 ? 61.997 58.155 85.400 1.00 25.17 675 GLN A C 1
ATOM 5174 O O . GLN A 1 674 ? 61.313 57.133 85.439 1.00 25.11 675 GLN A O 1
ATOM 5180 N N . GLY A 1 675 ? 63.103 58.334 86.132 1.00 25.14 676 GLY A N 1
ATOM 5181 C CA . GLY A 1 675 ? 63.545 57.359 87.105 1.00 25.29 676 GLY A CA 1
ATOM 5182 C C . GLY A 1 675 ? 64.362 56.205 86.562 1.00 25.45 676 GLY A C 1
ATOM 5183 O O . GLY A 1 675 ? 64.574 55.237 87.260 1.00 25.55 676 GLY A O 1
ATOM 5184 N N . LEU A 1 676 ? 64.855 56.240 85.332 1.00 25.63 677 LEU A N 1
ATOM 5185 C CA . LEU A 1 676 ? 65.722 55.192 84.830 1.00 25.92 677 LEU A CA 1
ATOM 5186 C C . LEU A 1 676 ? 67.159 55.598 85.096 1.00 25.85 677 LEU A C 1
ATOM 5187 O O . LEU A 1 676 ? 67.444 56.702 85.530 1.00 25.42 677 LEU A O 1
ATOM 5192 N N . LEU A 1 677 ? 68.076 54.668 84.844 1.00 26.05 678 LEU A N 1
ATOM 5193 C CA . LEU A 1 677 ? 69.489 54.911 85.103 1.00 26.32 678 LEU A CA 1
ATOM 5194 C C . LEU A 1 677 ? 70.142 54.801 83.753 1.00 26.49 678 LEU A C 1
ATOM 5195 O O . LEU A 1 677 ? 70.397 53.694 83.276 1.00 26.32 678 LEU A O 1
ATOM 5200 N N . PRO A 1 678 ? 70.439 55.968 83.141 1.00 26.62 679 PRO A N 1
ATOM 5201 C CA . PRO A 1 678 ? 71.387 56.079 82.029 1.00 26.70 679 PRO A CA 1
ATOM 5202 C C . PRO A 1 678 ? 72.842 55.896 82.503 1.00 26.74 679 PRO A C 1
ATOM 5203 O O . PRO A 1 678 ? 73.367 56.637 83.335 1.00 27.01 679 PRO A O 1
ATOM 5207 N N . LEU A 1 679 ? 73.496 54.819 82.054 1.00 27.01 680 LEU A N 1
ATOM 5208 C CA . LEU A 1 679 ? 74.865 54.478 82.461 1.00 27.55 680 LEU A CA 1
ATOM 5209 C C . LEU A 1 679 ? 75.790 54.323 81.240 1.00 27.33 680 LEU A C 1
ATOM 5210 O O . LEU A 1 679 ? 75.298 53.919 80.182 1.00 27.10 680 LEU A O 1
ATOM 5215 N N . THR A 1 680 ? 77.083 54.702 81.340 1.00 27.23 681 THR A N 1
ATOM 5216 C CA . THR A 1 680 ? 77.989 54.491 80.253 1.00 27.21 681 THR A CA 1
ATOM 5217 C C . THR A 1 680 ? 79.134 53.587 80.671 1.00 27.57 681 THR A C 1
ATOM 5218 O O . THR A 1 680 ? 79.585 53.621 81.806 1.00 27.71 681 THR A O 1
ATOM 5222 N N . PHE A 1 681 ? 79.573 52.731 79.741 1.00 27.59 682 PHE A N 1
ATOM 5223 C CA . PHE A 1 681 ? 80.763 51.939 79.910 1.00 27.62 682 PHE A CA 1
ATOM 5224 C C . PHE A 1 681 ? 81.971 52.840 80.200 1.00 28.09 682 PHE A C 1
ATOM 5225 O O . PHE A 1 681 ? 82.195 53.890 79.583 1.00 27.83 682 PHE A O 1
ATOM 5233 N N . ALA A 1 682 ? 82.706 52.606 81.278 1.00 28.43 683 ALA A N 1
ATOM 5234 C CA . ALA A 1 682 ? 83.966 53.313 81.549 1.00 28.90 683 ALA A CA 1
ATOM 5235 C C . ALA A 1 682 ? 84.982 52.885 80.504 1.00 29.23 683 ALA A C 1
ATOM 5236 O O . ALA A 1 682 ? 85.879 53.644 80.144 1.00 28.80 683 ALA A O 1
ATOM 5238 N N . ASP A 1 683 ? 84.822 51.664 79.954 1.00 29.69 684 ASP A N 1
ATOM 5239 C CA . ASP A 1 683 ? 85.601 51.198 78.825 1.00 30.20 684 ASP A CA 1
ATOM 5240 C C . ASP A 1 683 ? 84.601 50.703 77.795 1.00 30.43 684 ASP A C 1
ATOM 5241 O O . ASP A 1 683 ? 84.027 49.628 77.988 1.00 30.58 684 ASP A O 1
ATOM 5246 N N . PRO A 1 684 ? 84.363 51.410 76.663 1.00 30.57 685 PRO A N 1
ATOM 5247 C CA . PRO A 1 684 ? 83.415 51.010 75.621 1.00 30.64 685 PRO A CA 1
ATOM 5248 C C . PRO A 1 684 ? 83.701 49.662 74.990 1.00 30.69 685 PRO A C 1
ATOM 5249 O O . PRO A 1 684 ? 82.812 49.096 74.396 1.00 30.41 685 PRO A O 1
ATOM 5253 N N . ALA A 1 685 ? 84.896 49.082 75.103 1.00 30.93 686 ALA A N 1
ATOM 5254 C CA . ALA A 1 685 ? 85.104 47.727 74.622 1.00 31.37 686 ALA A CA 1
ATOM 5255 C C . ALA A 1 685 ? 84.287 46.696 75.400 1.00 31.79 686 ALA A C 1
ATOM 5256 O O . ALA A 1 685 ? 84.050 45.601 74.882 1.00 32.15 686 ALA A O 1
ATOM 5258 N N . ASP A 1 686 ? 83.865 47.057 76.645 1.00 31.95 687 ASP A N 1
ATOM 5259 C CA . ASP A 1 686 ? 83.068 46.235 77.543 1.00 31.83 687 ASP A CA 1
ATOM 5260 C C . ASP A 1 686 ? 81.733 45.910 76.925 1.00 31.66 687 ASP A C 1
ATOM 5261 O O . ASP A 1 686 ? 81.125 44.922 77.290 1.00 31.30 687 ASP A O 1
ATOM 5266 N N . TYR A 1 687 ? 81.268 46.721 75.956 1.00 31.66 688 TYR A N 1
ATOM 5267 C CA . TYR A 1 687 ? 80.078 46.435 75.165 1.00 31.68 688 TYR A CA 1
ATOM 5268 C C . TYR A 1 687 ? 80.204 45.075 74.479 1.00 31.70 688 TYR A C 1
ATOM 5269 O O . TYR A 1 687 ? 79.229 44.349 74.312 1.00 31.70 688 TYR A O 1
ATOM 5278 N N . ASN A 1 688 ? 81.408 44.697 74.091 1.00 31.90 689 ASN A N 1
ATOM 5279 C CA . ASN A 1 688 ? 81.611 43.432 73.463 1.00 32.31 689 ASN A CA 1
ATOM 5280 C C . ASN A 1 688 ? 81.745 42.311 74.456 1.00 32.41 689 ASN A C 1
ATOM 5281 O O . ASN A 1 688 ? 81.802 41.166 74.038 1.00 32.64 689 ASN A O 1
ATOM 5286 N N . LYS A 1 689 ? 81.814 42.527 75.756 1.00 32.61 690 LYS A N 1
ATOM 5287 C CA . LYS A 1 689 ? 81.894 41.414 76.679 1.00 33.01 690 LYS A CA 1
ATOM 5288 C C . LYS A 1 689 ? 80.509 40.994 77.136 1.00 33.50 690 LYS A C 1
ATOM 5289 O O . LYS A 1 689 ? 80.326 39.927 77.738 1.00 33.93 690 LYS A O 1
ATOM 5295 N N . ILE A 1 690 ? 79.492 41.812 76.800 1.00 33.76 691 ILE A N 1
ATOM 5296 C CA . ILE A 1 690 ? 78.079 41.565 77.101 1.00 33.44 691 ILE A CA 1
ATOM 5297 C C . ILE A 1 690 ? 77.315 41.008 75.915 1.00 33.38 691 ILE A C 1
ATOM 5298 O O . ILE A 1 690 ? 77.172 41.676 74.910 1.00 33.23 691 ILE A O 1
ATOM 5303 N N . HIS A 1 691 ? 76.783 39.795 76.019 1.00 33.42 692 HIS A N 1
ATOM 5304 C CA . HIS A 1 691 ? 76.052 39.124 74.957 1.00 33.42 692 HIS A CA 1
ATOM 5305 C C . HIS A 1 691 ? 74.593 39.115 75.317 1.00 33.08 692 HIS A C 1
ATOM 5306 O O . HIS A 1 691 ? 74.300 39.172 76.514 1.00 32.91 692 HIS A O 1
ATOM 5313 N N . PRO A 1 692 ? 73.646 39.018 74.353 1.00 32.91 693 PRO A N 1
ATOM 5314 C CA . PRO A 1 692 ? 72.217 39.045 74.622 1.00 32.76 693 PRO A CA 1
ATOM 5315 C C . PRO A 1 692 ? 71.729 38.152 75.778 1.00 32.93 693 PRO A C 1
ATOM 5316 O O . PRO A 1 692 ? 70.789 38.509 76.497 1.00 32.66 693 PRO A O 1
ATOM 5320 N N . VAL A 1 693 ? 72.396 37.003 75.981 1.00 32.82 694 VAL A N 1
ATOM 5321 C CA . VAL A 1 693 ? 71.999 36.067 77.009 1.00 32.89 694 VAL A CA 1
ATOM 5322 C C . VAL A 1 693 ? 72.397 36.438 78.373 1.00 33.21 694 VAL A C 1
ATOM 5323 O O . VAL A 1 693 ? 71.701 36.041 79.277 1.00 33.27 694 VAL A O 1
ATOM 5327 N N . ASP A 1 694 ? 73.493 37.163 78.564 1.00 33.95 695 ASP A N 1
ATOM 5328 C CA . ASP A 1 694 ? 74.026 37.369 79.904 1.00 34.34 695 ASP A CA 1
ATOM 5329 C C . ASP A 1 694 ? 73.104 38.145 80.878 1.00 34.85 695 ASP A C 1
ATOM 5330 O O . ASP A 1 694 ? 72.360 39.033 80.452 1.00 34.96 695 ASP A O 1
ATOM 5335 N N . LYS A 1 695 ? 73.018 37.765 82.182 1.00 35.08 696 LYS A N 1
ATOM 5336 C CA . LYS A 1 695 ? 72.237 38.511 83.188 1.00 35.58 696 LYS A CA 1
ATOM 5337 C C . LYS A 1 695 ? 73.125 39.583 83.848 1.00 35.52 696 LYS A C 1
ATOM 5338 O O . LYS A 1 695 ? 74.318 39.360 83.997 1.00 35.64 696 LYS A O 1
ATOM 5344 N N . LEU A 1 696 ? 72.646 40.781 84.215 1.00 35.34 697 LEU A N 1
ATOM 5345 C CA . LEU A 1 696 ? 73.476 41.856 84.734 1.00 35.21 697 LEU A CA 1
ATOM 5346 C C . LEU A 1 696 ? 73.048 42.284 86.122 1.00 35.32 697 LEU A C 1
ATOM 5347 O O . LEU A 1 696 ? 71.871 42.482 86.388 1.00 35.49 697 LEU A O 1
ATOM 5352 N N . THR A 1 697 ? 73.957 42.391 87.087 1.00 35.48 698 THR A N 1
ATOM 5353 C CA . THR A 1 697 ? 73.654 42.923 88.426 1.00 35.86 698 THR A CA 1
ATOM 5354 C C . THR A 1 697 ? 74.292 44.328 88.573 1.00 36.43 698 THR A C 1
ATOM 5355 O O . THR A 1 697 ? 75.503 44.473 88.348 1.00 36.39 698 THR A O 1
ATOM 5359 N N . ILE A 1 698 ? 73.518 45.414 88.802 1.00 37.17 699 ILE A N 1
ATOM 5360 C CA . ILE A 1 698 ? 74.102 46.739 89.006 1.00 37.72 699 ILE A CA 1
ATOM 5361 C C . ILE A 1 698 ? 74.108 46.797 90.484 1.00 38.13 699 ILE A C 1
ATOM 5362 O O . ILE A 1 698 ? 73.070 46.775 91.131 1.00 38.02 699 ILE A O 1
ATOM 5367 N N . GLN A 1 699 ? 75.324 46.931 90.963 1.00 38.94 700 GLN A N 1
ATOM 5368 C CA . GLN A 1 699 ? 75.602 46.940 92.373 1.00 40.02 700 GLN A CA 1
ATOM 5369 C C . GLN A 1 699 ? 76.076 48.258 92.965 1.00 40.32 700 GLN A C 1
ATOM 5370 O O . GLN A 1 699 ? 76.667 49.129 92.328 1.00 40.12 700 GLN A O 1
ATOM 5376 N N . GLY A 1 700 ? 75.733 48.372 94.247 1.00 41.18 701 GLY A N 1
ATOM 5377 C CA . GLY A 1 700 ? 76.101 49.516 95.051 1.00 42.08 701 GLY A CA 1
ATOM 5378 C C . GLY A 1 700 ? 75.266 50.738 94.748 1.00 42.65 701 GLY A C 1
ATOM 5379 O O . GLY A 1 700 ? 75.805 51.863 94.708 1.00 43.02 701 GLY A O 1
ATOM 5380 N N . LEU A 1 701 ? 73.952 50.492 94.535 1.00 42.68 702 LEU A N 1
ATOM 5381 C CA . LEU A 1 701 ? 73.052 51.587 94.277 1.00 42.62 702 LEU A CA 1
ATOM 5382 C C . LEU A 1 701 ? 72.914 52.281 95.600 1.00 42.81 702 LEU A C 1
ATOM 5383 O O . LEU A 1 701 ? 72.828 53.500 95.625 1.00 43.11 702 LEU A O 1
ATOM 5388 N N . LYS A 1 702 ? 72.949 51.530 96.711 1.00 43.00 703 LYS A N 1
ATOM 5389 C CA . LYS A 1 702 ? 72.851 52.083 98.076 1.00 43.01 703 LYS A CA 1
ATOM 5390 C C . LYS A 1 702 ? 73.874 53.229 98.402 1.00 42.05 703 LYS A C 1
ATOM 5391 O O . LYS A 1 702 ? 73.719 54.042 99.322 1.00 41.62 703 LYS A O 1
ATOM 5397 N N . ASP A 1 703 ? 74.948 53.310 97.593 1.00 40.93 704 ASP A N 1
ATOM 5398 C CA . ASP A 1 703 ? 75.981 54.316 97.694 1.00 39.79 704 ASP A CA 1
ATOM 5399 C C . ASP A 1 703 ? 76.135 55.182 96.455 1.00 38.65 704 ASP A C 1
ATOM 5400 O O . ASP A 1 703 ? 77.176 55.802 96.260 1.00 38.29 704 ASP A O 1
ATOM 5405 N N . PHE A 1 704 ? 75.077 55.255 95.651 1.00 37.26 705 PHE A N 1
ATOM 5406 C CA . PHE A 1 704 ? 74.989 56.028 94.442 1.00 35.89 705 PHE A CA 1
ATOM 5407 C C . PHE A 1 704 ? 75.400 57.438 94.784 1.00 35.63 705 PHE A C 1
ATOM 5408 O O . PHE A 1 704 ? 74.811 58.078 95.645 1.00 35.61 705 PHE A O 1
ATOM 5416 N N . ALA A 1 705 ? 76.463 57.931 94.149 1.00 35.16 706 ALA A N 1
ATOM 5417 C CA . ALA A 1 705 ? 76.991 59.266 94.417 1.00 34.68 706 ALA A CA 1
ATOM 5418 C C . ALA A 1 705 ? 77.542 59.899 93.158 1.00 34.21 706 ALA A C 1
ATOM 5419 O O . ALA A 1 705 ? 78.082 59.162 92.355 1.00 33.96 706 ALA A O 1
ATOM 5421 N N . PRO A 1 706 ? 77.479 61.235 92.938 1.00 34.00 707 PRO A N 1
ATOM 5422 C CA . PRO A 1 706 ? 78.051 61.984 91.817 1.00 33.87 707 PRO A CA 1
ATOM 5423 C C . PRO A 1 706 ? 79.500 61.650 91.593 1.00 33.98 707 PRO A C 1
ATOM 5424 O O . PRO A 1 706 ? 80.222 61.566 92.568 1.00 33.91 707 PRO A O 1
ATOM 5428 N N . GLY A 1 707 ? 79.982 61.409 90.391 1.00 34.25 708 GLY A N 1
ATOM 5429 C CA . GLY A 1 707 ? 81.398 61.138 90.197 1.00 34.91 708 GLY A CA 1
ATOM 5430 C C . GLY A 1 707 ? 81.900 59.754 90.618 1.00 35.43 708 GLY A C 1
ATOM 5431 O O . GLY A 1 707 ? 83.056 59.400 90.356 1.00 35.79 708 GLY A O 1
ATOM 5432 N N . LYS A 1 708 ? 81.093 58.945 91.313 1.00 35.62 709 LYS A N 1
ATOM 5433 C CA . LYS A 1 708 ? 81.494 57.598 91.667 1.00 35.93 709 LYS A CA 1
ATOM 5434 C C . LYS A 1 708 ? 80.940 56.638 90.620 1.00 35.72 709 LYS A C 1
ATOM 5435 O O . LYS A 1 708 ? 79.752 56.641 90.308 1.00 35.52 709 LYS A O 1
ATOM 5441 N N . PRO A 1 709 ? 81.747 55.759 90.044 1.00 35.73 710 PRO A N 1
ATOM 5442 C CA . PRO A 1 709 ? 81.290 54.741 89.102 1.00 35.46 710 PRO A CA 1
ATOM 5443 C C . PRO A 1 709 ? 80.507 53.653 89.811 1.00 35.52 710 PRO A C 1
ATOM 5444 O O . PRO A 1 709 ? 80.726 53.334 90.976 1.00 35.43 710 PRO A O 1
ATOM 5448 N N . LEU A 1 710 ? 79.586 53.025 89.127 1.00 35.68 711 LEU A N 1
ATOM 5449 C CA . LEU A 1 710 ? 78.858 51.899 89.672 1.00 36.29 711 LEU A CA 1
ATOM 5450 C C . LEU A 1 710 ? 79.457 50.626 89.130 1.00 36.46 711 LEU A C 1
ATOM 5451 O O . LEU A 1 710 ? 79.930 50.660 87.999 1.00 36.69 711 LEU A O 1
ATOM 5456 N N . LYS A 1 711 ? 79.483 49.471 89.793 1.00 36.97 712 LYS A N 1
ATOM 5457 C CA . LYS A 1 711 ? 79.907 48.265 89.067 1.00 37.23 712 LYS A CA 1
ATOM 5458 C C . LYS A 1 711 ? 78.765 47.371 88.664 1.00 36.71 712 LYS A C 1
ATOM 5459 O O . LYS A 1 711 ? 77.688 47.378 89.228 1.00 36.75 712 LYS A O 1
ATOM 5465 N N . CYS A 1 712 ? 79.027 46.710 87.556 1.00 36.45 713 CYS A N 1
ATOM 5466 C CA . CYS A 1 712 ? 78.096 45.815 86.930 1.00 36.14 713 CYS A CA 1
ATOM 5467 C C . CYS A 1 712 ? 78.706 44.430 86.811 1.00 36.09 713 CYS A C 1
ATOM 5468 O O . CYS A 1 712 ? 79.807 44.245 86.314 1.00 35.61 713 CYS A O 1
ATOM 5471 N N . ILE A 1 713 ? 78.024 43.421 87.316 1.00 36.26 714 ILE A N 1
ATOM 5472 C CA . ILE A 1 713 ? 78.469 42.064 87.060 1.00 36.61 714 ILE A CA 1
ATOM 5473 C C . ILE A 1 713 ? 77.729 41.537 85.824 1.00 36.95 714 ILE A C 1
ATOM 5474 O O . ILE A 1 713 ? 76.504 41.581 85.762 1.00 36.69 714 ILE A O 1
ATOM 5479 N N . ILE A 1 714 ? 78.486 41.100 84.812 1.00 37.63 715 ILE A N 1
ATOM 5480 C CA . ILE A 1 714 ? 78.017 40.380 83.634 1.00 38.31 715 ILE A CA 1
ATOM 5481 C C . ILE A 1 714 ? 78.003 38.891 83.989 1.00 39.03 715 ILE A C 1
ATOM 5482 O O . ILE A 1 714 ? 79.023 38.237 83.962 1.00 38.79 715 ILE A O 1
ATOM 5487 N N . LYS A 1 715 ? 76.890 38.285 84.327 1.00 39.91 716 LYS A N 1
ATOM 5488 C CA . LYS A 1 715 ? 76.843 36.879 84.676 1.00 41.13 716 LYS A CA 1
ATOM 5489 C C . LYS A 1 715 ? 76.620 36.000 83.467 1.00 41.75 716 LYS A C 1
ATOM 5490 O O . LYS A 1 715 ? 75.491 35.880 83.011 1.00 41.81 716 LYS A O 1
ATOM 5496 N N . HIS A 1 716 ? 77.680 35.391 82.936 1.00 42.82 717 HIS A N 1
ATOM 5497 C CA . HIS A 1 716 ? 77.587 34.498 81.780 1.00 44.13 717 HIS A CA 1
ATOM 5498 C C . HIS A 1 716 ? 76.908 33.149 82.003 1.00 44.96 717 HIS A C 1
ATOM 5499 O O . HIS A 1 716 ? 77.137 32.552 83.063 1.00 45.20 717 HIS A O 1
ATOM 5506 N N . PRO A 1 717 ? 76.067 32.626 81.067 1.00 45.54 718 PRO A N 1
ATOM 5507 C CA . PRO A 1 717 ? 75.190 31.462 81.271 1.00 45.95 718 PRO A CA 1
ATOM 5508 C C . PRO A 1 717 ? 75.854 30.244 81.923 1.00 46.34 718 PRO A C 1
ATOM 5509 O O . PRO A 1 717 ? 75.354 29.664 82.905 1.00 46.38 718 PRO A O 1
ATOM 5513 N N . ASN A 1 718 ? 77.086 30.068 81.439 1.00 46.85 719 ASN A N 1
ATOM 5514 C CA . ASN A 1 718 ? 78.057 29.076 81.908 1.00 47.40 719 ASN A CA 1
ATOM 5515 C C . ASN A 1 718 ? 78.701 29.262 83.288 1.00 47.29 719 ASN A C 1
ATOM 5516 O O . ASN A 1 718 ? 79.762 28.692 83.526 1.00 47.21 719 ASN A O 1
ATOM 5521 N N . GLY A 1 719 ? 78.133 30.043 84.223 1.00 47.37 720 GLY A N 1
ATOM 5522 C CA . GLY A 1 719 ? 78.703 30.240 85.544 1.00 47.57 720 GLY A CA 1
ATOM 5523 C C . GLY A 1 719 ? 79.958 31.136 85.648 1.00 47.63 720 GLY A C 1
ATOM 5524 O O . GLY A 1 719 ? 80.377 31.388 86.792 1.00 48.10 720 GLY A O 1
ATOM 5525 N N . THR A 1 720 ? 80.662 31.585 84.573 1.00 47.03 721 THR A N 1
ATOM 5526 C CA . THR A 1 720 ? 81.693 32.584 84.790 1.00 46.21 721 THR A CA 1
ATOM 5527 C C . THR A 1 720 ? 80.980 33.927 84.874 1.00 45.74 721 THR A C 1
ATOM 5528 O O . THR A 1 720 ? 79.809 34.097 84.537 1.00 45.76 721 THR A O 1
ATOM 5532 N N . GLN A 1 721 ? 81.662 34.883 85.466 1.00 45.17 722 GLN A N 1
ATOM 5533 C CA . GLN A 1 721 ? 81.149 36.230 85.542 1.00 44.53 722 GLN A CA 1
ATOM 5534 C C . GLN A 1 721 ? 82.340 37.162 85.494 1.00 43.74 722 GLN A C 1
ATOM 5535 O O . GLN A 1 721 ? 83.482 36.722 85.632 1.00 43.82 722 GLN A O 1
ATOM 5541 N N . GLU A 1 722 ? 82.079 38.439 85.203 1.00 42.57 723 GLU A N 1
ATOM 5542 C CA . GLU A 1 722 ? 83.106 39.463 85.143 1.00 41.43 723 GLU A CA 1
ATOM 5543 C C . GLU A 1 722 ? 82.402 40.777 85.431 1.00 40.43 723 GLU A C 1
ATOM 5544 O O . GLU A 1 722 ? 81.232 40.970 85.092 1.00 40.20 723 GLU A O 1
ATOM 5550 N N . THR A 1 723 ? 83.149 41.556 86.259 1.00 39.12 724 THR A N 1
ATOM 5551 C CA . THR A 1 723 ? 82.719 42.839 86.813 1.00 37.19 724 THR A CA 1
ATOM 5552 C C . THR A 1 723 ? 83.350 43.931 85.994 1.00 36.06 724 THR A C 1
ATOM 5553 O O . THR A 1 723 ? 84.544 43.860 85.696 1.00 35.66 724 THR A O 1
ATOM 5557 N N . ILE A 1 724 ? 82.501 44.857 85.540 1.00 34.87 725 ILE A N 1
ATOM 5558 C CA . ILE A 1 724 ? 82.971 46.014 84.809 1.00 33.74 725 ILE A CA 1
ATOM 5559 C C . ILE A 1 724 ? 82.493 47.241 85.524 1.00 32.98 725 ILE A C 1
ATOM 5560 O O . ILE A 1 724 ? 81.646 47.179 86.396 1.00 33.01 725 ILE A O 1
ATOM 5565 N N . LEU A 1 725 ? 83.019 48.384 85.160 1.00 32.20 726 LEU A N 1
ATOM 5566 C CA . LEU A 1 725 ? 82.548 49.609 85.783 1.00 31.41 726 LEU A CA 1
ATOM 5567 C C . LEU A 1 725 ? 81.756 50.468 84.832 1.00 30.52 726 LEU A C 1
ATOM 5568 O O . LEU A 1 725 ? 82.076 50.518 83.659 1.00 30.55 726 LEU A O 1
ATOM 5573 N N . LEU A 1 726 ? 80.721 51.098 85.367 1.00 29.70 727 LEU A N 1
ATOM 5574 C CA . LEU A 1 726 ? 79.790 51.947 84.650 1.00 28.95 727 LEU A CA 1
ATOM 5575 C C . LEU A 1 726 ? 79.801 53.340 85.250 1.00 28.88 727 LEU A C 1
ATOM 5576 O O . LEU A 1 726 ? 79.617 53.555 86.437 1.00 28.50 727 LEU A O 1
ATOM 5581 N N . ASN A 1 727 ? 80.016 54.332 84.396 1.00 28.99 728 ASN A N 1
ATOM 5582 C CA . ASN A 1 727 ? 79.966 55.744 84.795 1.00 29.01 728 ASN A CA 1
ATOM 5583 C C . ASN A 1 727 ? 78.554 56.343 84.647 1.00 28.82 728 ASN A C 1
ATOM 5584 O O . ASN A 1 727 ? 77.692 55.852 83.918 1.00 28.98 728 ASN A O 1
ATOM 5589 N N . HIS A 1 728 ? 78.284 57.439 85.317 1.00 28.28 729 HIS A N 1
ATOM 5590 C CA . HIS A 1 728 ? 77.016 58.108 85.203 1.00 28.47 729 HIS A CA 1
ATOM 5591 C C . HIS A 1 728 ? 77.315 59.611 85.346 1.00 28.34 729 HIS A C 1
ATOM 5592 O O . HIS A 1 728 ? 78.373 59.990 85.833 1.00 28.62 729 HIS A O 1
ATOM 5599 N N . THR A 1 729 ? 76.434 60.511 84.909 1.00 28.20 730 THR A N 1
ATOM 5600 C CA . THR A 1 729 ? 76.594 61.934 85.134 1.00 27.86 730 THR A CA 1
ATOM 5601 C C . THR A 1 729 ? 75.519 62.490 86.070 1.00 28.10 730 THR A C 1
ATOM 5602 O O . THR A 1 729 ? 75.136 63.659 86.069 1.00 28.17 730 THR A O 1
ATOM 5606 N N . PHE A 1 730 ? 75.013 61.659 86.980 1.00 28.56 731 PHE A N 1
ATOM 5607 C CA . PHE A 1 730 ? 74.077 62.140 88.031 1.00 29.05 731 PHE A CA 1
ATOM 5608 C C . PHE A 1 730 ? 74.676 63.103 89.056 1.00 29.64 731 PHE A C 1
ATOM 5609 O O . PHE A 1 730 ? 75.796 62.896 89.537 1.00 29.86 731 PHE A O 1
ATOM 5617 N N . ASN A 1 731 ? 73.953 64.185 89.343 1.00 29.88 732 ASN A N 1
ATOM 5618 C CA . ASN A 1 731 ? 74.291 64.945 90.531 1.00 30.41 732 ASN A CA 1
ATOM 5619 C C . ASN A 1 731 ? 73.244 64.577 91.601 1.00 31.22 732 ASN A C 1
ATOM 5620 O O . ASN A 1 731 ? 72.318 63.784 91.362 1.00 31.12 732 ASN A O 1
ATOM 5625 N N . GLU A 1 732 ? 73.361 65.131 92.807 1.00 32.16 733 GLU A N 1
ATOM 5626 C CA . GLU A 1 732 ? 72.467 64.742 93.867 1.00 33.24 733 GLU A CA 1
ATOM 5627 C C . GLU A 1 732 ? 70.986 65.020 93.639 1.00 33.12 733 GLU A C 1
ATOM 562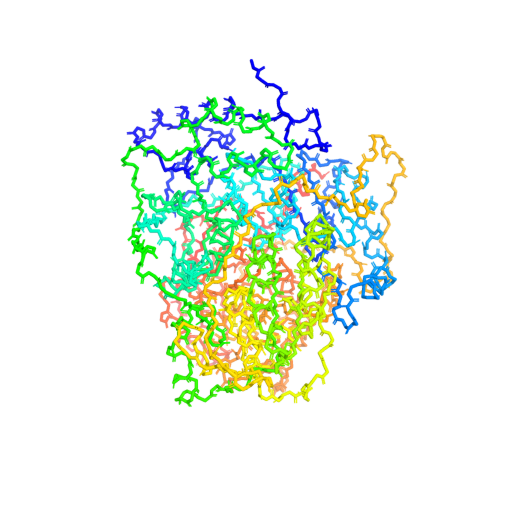8 O O . GLU A 1 732 ? 70.095 64.262 94.073 1.00 33.18 733 GLU A O 1
ATOM 5634 N N . THR A 1 733 ? 70.723 66.093 92.881 1.00 32.89 734 THR A N 1
ATOM 5635 C CA . THR A 1 733 ? 69.370 66.423 92.518 1.00 32.66 734 THR A CA 1
ATOM 5636 C C . THR A 1 733 ? 68.843 65.257 91.741 1.00 32.52 734 THR A C 1
ATOM 5637 O O . THR A 1 733 ? 67.850 64.712 92.178 1.00 32.84 734 THR A O 1
ATOM 5641 N N . GLN A 1 734 ? 69.568 64.825 90.707 1.00 31.73 735 GLN A N 1
ATOM 5642 C CA . GLN A 1 734 ? 69.129 63.734 89.874 1.00 31.13 735 GLN A CA 1
ATOM 5643 C C . GLN A 1 734 ? 69.130 62.406 90.601 1.00 31.02 735 GLN A C 1
ATOM 5644 O O . GLN A 1 734 ? 68.233 61.618 90.326 1.00 31.25 735 GLN A O 1
ATOM 5650 N N . ILE A 1 735 ? 70.020 62.120 91.575 1.00 30.71 736 ILE A N 1
ATOM 5651 C CA . ILE A 1 735 ? 69.933 60.870 92.302 1.00 30.22 736 ILE A CA 1
ATOM 5652 C C . ILE A 1 735 ? 68.614 60.804 93.075 1.00 30.66 736 ILE A C 1
ATOM 5653 O O . ILE A 1 735 ? 67.966 59.762 93.200 1.00 30.13 736 ILE A O 1
ATOM 5658 N N . GLU A 1 736 ? 68.155 61.963 93.554 1.00 31.23 737 GLU A N 1
ATOM 5659 C CA . GLU A 1 736 ? 66.892 61.972 94.263 1.00 31.94 737 GLU A CA 1
ATOM 5660 C C . GLU A 1 736 ? 65.675 61.816 93.355 1.00 31.64 737 GLU A C 1
ATOM 5661 O O . GLU A 1 736 ? 64.614 61.452 93.864 1.00 31.77 737 GLU A O 1
ATOM 5667 N N . TRP A 1 737 ? 65.769 62.064 92.035 1.00 31.38 738 TRP A N 1
ATOM 5668 C CA . TRP A 1 737 ? 64.725 61.721 91.070 1.00 30.82 738 TRP A CA 1
ATOM 5669 C C . TRP A 1 737 ? 64.712 60.194 91.011 1.00 30.64 738 TRP A C 1
ATOM 5670 O O . TRP A 1 737 ? 63.656 59.571 91.105 1.00 30.39 738 TRP A O 1
ATOM 5681 N N . PHE A 1 738 ? 65.897 59.554 90.909 1.00 30.62 739 PHE A N 1
ATOM 5682 C CA . PHE A 1 738 ? 65.982 58.114 90.830 1.00 30.86 739 PHE A CA 1
ATOM 5683 C C . PHE A 1 738 ? 65.355 57.463 92.053 1.00 31.15 739 PHE A C 1
ATOM 5684 O O . PHE A 1 738 ? 64.481 56.562 92.012 1.00 30.93 739 PHE A O 1
ATOM 5692 N N . ARG A 1 739 ? 65.751 57.855 93.215 1.00 31.65 740 ARG A N 1
ATOM 5693 C CA . ARG A 1 739 ? 65.285 57.284 94.460 1.00 31.95 740 ARG A CA 1
ATOM 5694 C C . ARG A 1 739 ? 63.765 57.417 94.603 1.00 31.51 740 ARG A C 1
ATOM 5695 O O . ARG A 1 739 ? 63.123 56.485 95.088 1.00 31.71 740 ARG A O 1
ATOM 5703 N N . ALA A 1 740 ? 63.175 58.534 94.136 1.00 30.82 741 ALA A N 1
ATOM 5704 C CA . ALA A 1 740 ? 61.751 58.803 94.259 1.00 30.11 741 ALA A CA 1
ATOM 5705 C C . ALA A 1 740 ? 60.912 58.100 93.223 1.00 30.15 741 ALA A C 1
ATOM 5706 O O . ALA A 1 740 ? 59.702 58.064 93.336 1.00 29.63 741 ALA A O 1
ATOM 5708 N N . GLY A 1 741 ? 61.592 57.521 92.211 1.00 30.34 742 GLY A N 1
ATOM 5709 C CA . GLY A 1 741 ? 60.975 56.874 91.044 1.00 29.99 742 GLY A CA 1
ATOM 5710 C C . GLY A 1 741 ? 60.819 57.710 89.758 1.00 29.77 742 GLY A C 1
ATOM 5711 O O . GLY A 1 741 ? 60.511 57.179 88.702 1.00 29.53 742 GLY A O 1
ATOM 5712 N N . SER A 1 742 ? 60.913 59.040 89.868 1.00 29.77 743 SER A N 1
ATOM 5713 C CA . SER A 1 742 ? 60.901 60.024 88.797 1.00 29.85 743 SER A CA 1
ATOM 5714 C C . SER A 1 742 ? 61.039 61.439 89.375 1.00 30.42 743 SER A C 1
ATOM 5715 O O . SER A 1 742 ? 60.799 61.665 90.560 1.00 30.33 743 SER A O 1
ATOM 5718 N N . ALA A 1 743 ? 61.454 62.428 88.584 1.00 31.23 744 ALA A N 1
ATOM 5719 C CA . ALA A 1 743 ? 61.544 63.790 89.060 1.00 32.53 744 ALA A CA 1
ATOM 5720 C C . ALA A 1 743 ? 60.163 64.281 89.449 1.00 33.90 744 ALA A C 1
ATOM 5721 O O . ALA A 1 743 ? 60.085 65.130 90.339 1.00 34.05 744 ALA A O 1
ATOM 5723 N N . LEU A 1 744 ? 59.063 63.724 88.894 1.00 35.37 745 LEU A N 1
ATOM 5724 C CA . LEU A 1 744 ? 57.716 64.144 89.293 1.00 36.92 745 LEU A CA 1
ATOM 5725 C C . LEU A 1 744 ? 57.338 63.684 90.683 1.00 37.74 745 LEU A C 1
ATOM 5726 O O . LEU A 1 744 ? 56.808 64.489 91.430 1.00 37.46 745 LEU A O 1
ATOM 5731 N N . ASN A 1 745 ? 57.640 62.421 91.024 1.00 39.19 746 ASN A N 1
ATOM 5732 C CA . ASN A 1 745 ? 57.472 61.880 92.364 1.00 40.62 746 ASN A CA 1
ATOM 5733 C C . ASN A 1 745 ? 58.335 62.652 93.363 1.00 42.14 746 ASN A C 1
ATOM 5734 O O . ASN A 1 745 ? 57.839 62.941 94.446 1.00 42.22 746 ASN A O 1
ATOM 5739 N N . ARG A 1 746 ? 59.591 62.996 93.049 1.00 43.82 747 ARG A N 1
ATOM 5740 C CA . ARG A 1 746 ? 60.420 63.826 93.886 1.00 46.06 747 ARG A CA 1
ATOM 5741 C C . ARG A 1 746 ? 59.746 65.201 94.158 1.00 47.73 747 ARG A C 1
ATOM 5742 O O . ARG A 1 746 ? 59.764 65.692 95.282 1.00 47.72 747 ARG A O 1
ATOM 5750 N N . MET A 1 747 ? 59.109 65.877 93.199 1.00 49.91 748 MET A N 1
ATOM 5751 C CA . MET A 1 747 ? 58.384 67.128 93.408 1.00 52.26 748 MET A CA 1
ATOM 5752 C C . MET A 1 747 ? 57.151 66.923 94.290 1.00 53.21 748 MET A C 1
ATOM 5753 O O . MET A 1 747 ? 56.773 67.786 95.072 1.00 52.77 748 MET A O 1
ATOM 5758 N N . LYS A 1 748 ? 56.513 65.761 94.150 1.00 54.81 749 LYS A N 1
ATOM 5759 C CA . LYS A 1 748 ? 55.307 65.470 94.885 1.00 56.80 749 LYS A CA 1
ATOM 5760 C C . LYS A 1 748 ? 55.631 65.145 96.304 1.00 57.96 749 LYS A C 1
ATOM 5761 O O . LYS A 1 748 ? 54.861 65.550 97.152 1.00 57.85 749 LYS A O 1
ATOM 5767 N N . GLU A 1 749 ? 56.730 64.479 96.631 1.00 59.87 750 GLU A N 1
ATOM 5768 C CA . GLU A 1 749 ? 57.047 64.270 98.027 1.00 61.98 750 GLU A CA 1
ATOM 5769 C C . GLU A 1 749 ? 57.532 65.584 98.650 1.00 63.80 750 GLU A C 1
ATOM 5770 O O . GLU A 1 749 ? 57.321 65.761 99.843 1.00 64.25 750 GLU A O 1
ATOM 5776 N N . LEU A 1 750 ? 58.071 66.576 97.912 1.00 65.96 751 LEU A N 1
ATOM 5777 C CA . LEU A 1 750 ? 58.446 67.899 98.426 1.00 68.09 751 LEU A CA 1
ATOM 5778 C C . LEU A 1 750 ? 57.270 68.832 98.673 1.00 70.09 751 LEU A C 1
ATOM 5779 O O . LEU A 1 750 ? 57.409 69.856 99.337 1.00 70.28 751 LEU A O 1
ATOM 5784 N N . GLN A 1 751 ? 56.112 68.553 98.064 1.00 72.65 752 GLN A N 1
ATOM 5785 C CA . GLN A 1 751 ? 54.894 69.327 98.270 1.00 75.21 752 GLN A CA 1
ATOM 5786 C C . GLN A 1 751 ? 54.151 68.653 99.409 1.00 76.84 752 GLN A C 1
ATOM 5787 O O . GLN A 1 751 ? 53.235 67.837 99.259 1.00 77.05 752 GLN A O 1
ATOM 5793 N N . GLN A 1 752 ? 54.658 69.026 100.583 1.00 78.97 753 GLN A N 1
ATOM 5794 C CA . GLN A 1 752 ? 54.177 68.537 101.869 1.00 81.02 753 GLN A CA 1
ATOM 5795 C C . GLN A 1 752 ? 54.329 67.034 102.179 1.00 82.04 753 GLN A C 1
ATOM 5796 O O . GLN A 1 752 ? 55.373 66.589 102.701 1.00 82.10 753 GLN A O 1
ATOM 5802 N N . LYS A 1 753 ? 53.236 66.357 101.713 1.00 83.30 754 LYS A N 1
ATOM 5803 C CA . LYS A 1 753 ? 52.743 64.994 101.967 1.00 84.39 754 LYS A CA 1
ATOM 5804 C C . LYS A 1 753 ? 52.219 64.801 103.415 1.00 84.67 754 LYS A C 1
ATOM 5805 O O . LYS A 1 753 ? 51.239 65.497 103.722 1.00 84.87 754 LYS A O 1
#

Organism: Bos taurus (NCBI:txid9913)

B-factor: mean 38.21, std 12.8, range [16.59, 88.95]

Foldseek 3Di:
DDQADQWPFCSVHGDPVVLLVVLLVLQCVVVVDFDALVRSLFSSFAPCSNDQDADAQFGKTFGAAQEEEEELLQVQVLLLLLVLLVDFAFDHAYEYAHFAQQFFDFFDVVRQVVSCVVCVLSLLLVVLSCLGRFYWYFFRQFFARCVCCCLTGAAASGGYEYQKLQQLLSLLRLYHYFHFHSLQSSCNRVPHGRIDRRAAEEEEAEAAAADFQGALLLVQLVVCLVQDQQRQFRHEYEYDYDHPVRHASNSSSLNQRLVSSNLHRTYHYADDVNSCVSCVLSPNNVSSVVCVVVSVSRHTGPPDDHPHYHYDYNVPRAWWKAWQAGSNRIDHLQCQQVVCVVPVAFFFAAEQEEDADSAAALFLLQLLLLQLVVCVVLVFAFPHAYEHAHRGQLSVQQCVVVVSVVSCVVSHYRYHRNHRHQQQQSYPDPPDDAQDAHEHEYQYRGNHACRRNNHRSYGYMHTRSSVSNNCRSVRGSNADQVPFADQGVVRDDGHRTRRDGDPRPPDRTDSHDDTMDGNDPDSPPSDSDFDCPDQQADNDDAFDFDPLDWFFFAAALAAFPDDAALCQQQGGHVLSSNSNPLVVSLQSGNQNTQGPVVRHRAWDAQPPPRDTGGSSVSLQVCVVVVHAHEYEEEPQHHRGILHLSSQQNCSVSRYAEYEYQYHRPNNLVSNLQQQHFYKYFPDRVVSVVADNGWTKIFDDLNVDAAPDWIKIWGQDPVRDIDIGTIDGHDHPLSSLCNRLRGNSSSSVVVPPD

Solvent-accessible surface area: 25671 Å² total; per-residue (Å²): 156,47,125,19,24,9,5,123,40,18,84,123,61,67,5,89,5,49,70,6,58,104,9,0,42,54,0,58,132,84,46,126,81,53,0,0,1,2,4,1,0,2,1,3,21,6,63,44,13,58,103,5,125,19,87,41,36,126,20,45,0,73,0,95,6,33,1,0,1,0,9,0,0,5,0,2,0,0,0,2,6,0,36,36,7,55,56,99,140,11,63,34,17,4,0,0,0,0,0,14,8,3,49,6,74,102,6,24,98,97,1,16,124,72,4,63,102,97,8,98,64,0,9,75,2,0,27,44,0,0,19,53,12,30,1,4,9,14,81,8,0,0,0,2,1,4,10,6,3,0,10,29,2,0,6,0,3,0,0,0,0,0,0,17,8,11,2,4,4,1,0,0,0,1,0,0,0,0,1,2,1,0,9,6,0,5,18,5,0,18,30,78,40,3,38,9,57,0,6,87,1,0,0,0,66,0,29,37,54,34,52,40,10,5,6,24,0,0,0,0,0,65,0,0,24,81,21,62,19,72,23,0,58,25,4,1,0,2,1,37,24,100,0,2,58,36,1,6,3,12,5,0,4,4,0,0,0,0,1,18,9,0,22,8,2,0,0,0,0,19,3,9,88,50,0,65,106,5,0,47,41,20,46,3,51,72,3,1,87,14,0,54,146,43,75,113,27,1,38,33,19,125,73,18,122,28,49,72,89,22,104,5,62,0,49,131,7,83,3,12,0,0,0,5,62,24,0,30,74,36,14,51,2,55,91,0,4,53,26,1,108,164,119,42,34,19,48,65,6,68,2,0,0,0,0,1,20,2,3,1,5,11,32,16,0,4,38,0,4,2,0,0,111,37,0,43,82,38,27,30,102,22,153,6,92,0,12,0,0,0,0,0,6,41,3,74,9,0,1,64,110,48,28,35,1,87,34,0,84,60,0,41,9,72,25,13,11,6,3,8,4,0,17,10,14,22,29,38,27,164,52,25,132,174,38,43,98,0,0,0,0,1,0,1,3,10,1,7,66,18,23,4,24,68,4,74,69,6,8,3,0,0,0,0,0,2,1,0,0,0,0,0,13,28,15,22,0,106,6,15,0,53,90,37,120,18,77,11,170,81,56,123,143,105,69,4,110,27,0,122,33,56,32,14,0,162,60,113,25,47,93,31,83,128,15,39,77,117,39,63,218,115,30,95,85,46,204,27,54,24,53,140,115,14,100,23,4,69,106,28,149,89,27,73,103,52,88,40,103,18,5,90,70,0,12,6,4,3,8,0,75,26,70,1,0,1,22,29,0,0,25,8,8,96,52,3,100,41,6,0,12,12,52,28,0,0,60,0,0,0,46,25,0,45,4,38,71,46,148,104,53,48,16,3,84,12,38,84,70,101,130,80,18,55,0,5,81,6,0,69,58,0,96,150,97,65,44,76,0,0,0,0,0,22,84,8,3,2,16,20,12,5,7,2,0,1,0,1,0,2,17,42,0,13,2,54,1,2,0,0,53,31,13,13,42,23,3,32,33,2,0,4,5,5,6,0,0,1,0,32,9,54,74,68,55,9,8,104,86,0,82,37,84,1,66,0,16,0,68,21,2,154,80,12,34,61,77,56,54,2,85,0,18,0,52,20,95,109,71,86,107,64,68,9,80,0,59,17,61,4,29,88,63,6,0,45,25,13,77,1,1,2,12,25,12,62,25,53,52,118,69,170,189

Secondary structure (DSSP, 8-state):
----BSSTT-TT-B--HHHHHHHHHHHHHHH-S---HHHHHHHTTBS-TTT----TTTPEEEE--SEEEEETTTHHHHHHHHHHHT-SS-SS-EEEE--SS--BSS-HHHHHHHHHHHTHHHHHHHHHHHHHHT-EEE-TTSB-HHHHIIIII--TT-EEEESSTTGGGGGGGT-EEEE--HHHHHHHHHTPPEEEE--EEEEEEEES---TT--HHHHHHHHHHHHTTTTTTTEEEEEESGGGGGS-HHHHHHHHHHGGGGT-SEEE----HHHHHHHHHTT-HHHHHHHHHTGGGSSPPTTPPPSEEEEEEGGG---EEE-SSSTT-EEEHHHHHHHHHHHT---BEEEEEEBTTTB-SHHHHHHHHHHHHHHHTTT---SSEEEE--SBHHHHHHHHHTTHHHHHHHTTEEE--SS-GGGGT-B---SS-TT--EEEEESSS---TTTTTS-TTEEEEE--HHHHHHHHHH-BTT--TTT-----SS------------SS-SSPPP--S--EEPPPS--TT------TT-SSB-PPPPPPPP-SS-EEEEEEEEEB-S--BHHHHB--GGGGGGTB-HHHHGGGBTTTSBBTTT--BS-EE-TTT--EE-HHHHHHHHHHHT--EEEE--SSBTBS---THHHHHHHHTTEEEEEES-B-HHHHHHHHHTT-EEEEESSGGGGGG--TT-EEEEE-GGG--TTPPEEEEEE-TTS-EEEEEEE----HHHHHHHHHTSHHHHHHHHS--

CATH classification: 3.30.499.10 (+3 more: 3.40.1060.10, 3.30.499.10, 3.20.19.10)

GO terms:
  GO:0051538 3 iron, 4 sulfur cluster binding (F, IDA)
  GO:0051539 4 iron, 4 sulfur cluster binding (F, IDA)
  GO:0005739 mitochondrion (C, IDA)
  GO:0008198 ferrous iron binding (F, IDA)
  GO:0003994 aconitate hydratase activity (F, IDA)
  GO:0006101 citrate metabolic process (P, IDA)

Sequence (753 aa):
RAKVAMSHFEPHEYIRYDLLEKNIDIVRKRLNRPLTLSEKIVYGHLDDPANQEIERGKTYLRLRPDRVAMQDATAQMAMLQFISSGLPKVAVPSTIHCDHLIEAQLGGEKDLRRAKDINQEVYNFLATAGAKYGVGFWRPGSGIIHQIILENYAYPGVLLIGTDSHTPNGGGLGGICIGVGGADAVDVMAGIPWELKCPKVIGVKLTGSLSGWTSPKDVILKVAGILTVKGGTGAIVEYHGPGVDSISCTGMATICNMGAEIGATTSVFPYNHRMKKYLSKTGRADIANLADEFKDHLVPDPGCHYDQVIEINLSELKPHINGPFTPDLAHPVAEVGSVAEKEGWPLDIRVGLIGSCTNSSYEDMGRSAAVAKQALAHGLKCKSQFTITPGSEQIRATIERDGYAQVLRDVGGIVLANACGPCIGQWDRKDIKKGEKNTIVTSYNRNFTGRNDANPETHAFVTSPEIVTALAIAGTLKFNPETDFLTGKDGKKFKLEAPDADELPRAEFDPGQDTYQHPPKDSSGQRVAVSPTSQRLQLLEPFDKWDGKDLEDLQILIKVKGKCTTDHISAAGPWLKFRGHLDNISNNLLIGAINIENRKANSVRNAVTQEFGPVPDTARYYKQHGIRWVVIGDENYGEGASREHSALEPRHLGGRAIITKSFARIHETNLKKQGLLPLTFADPADYNKIHPVDKLTIQGLKDFAPGKPLKCIIKHPNGTQETILLNHTFNETQIEWFRAGSALNRMKELQQK

Nearest PDB structures (foldseek):
  1c96-assembly1_A  TM=1.001E+00  e=0.000E+00  Bos taurus
  7acn-assembly1_A  TM=9.995E-01  e=0.000E+00  Sus scrofa
  1nit-assembly1_A  TM=9.992E-01  e=0.000E+00  Bos taurus
  1fgh-assembly1_A  TM=9.995E-01  e=0.000E+00  Bos taurus
  1c97-assembly1_A  TM=9.997E-01  e=0.000E+00  Bos taurus